Protein AF-0000000079334823 (afdb_homodimer)

Nearest PDB structures (foldseek):
  6pgi-assembly1_A  TM=6.974E-01  e=1.597E-04  Bordetella bronchiseptica
  5tsb-assembly1_A  TM=6.702E-01  e=2.371E-04  Bordetella bronchiseptica RB50
  8ght-assembly1_B  TM=7.382E-01  e=4.116E-03  Bordetella bronchiseptica
  7d5p-assembly2_B  TM=2.203E-01  e=3.716E+00  Staphylococcus aureus subsp. aureus COL
  7d5p-assembly1_A  TM=2.111E-01  e=4.057E+00  Staphylococcus aureus subsp. aureus COL

Sequence (648 aa):
MGDPTGENDTITAKAVAMCVLFVASMTLGTIPIKLSQWFHWKSGAKNNVYVQLLLCLGGGVLLCTTFLHLLPEVAENLENLDSLPTEQIPFAELLMCIGFFVMYLVEECVHRYLHSKENRDLETARSSISVSRSQLDMSKSDEHLVSSVEAPSSEYHHHIDHSHTDHSHMVIQNSTIITLRGLLVVLALSIHELFEGLAVGLESSSRTVWYMFGAVSAHKLVIAFCIGVELVTSGMRTLLVVIYVFTFAVVSPMGIGIGIAVTEQEESSTALVSVILQGLASGTLLYVVFFEILSEDRKSGIKQYFAVLLGFIVMFGITFLESDMGDPTGENDTITAKAVAMCVLFVASMTLGTIPIKLSQWFHWKSGAKNNVYVQLLLCLGGGVLLCTTFLHLLPEVAENLENLDSLPTEQIPFAELLMCIGFFVMYLVEECVHRYLHSKENRDLETARSSISVSRSQLDMSKSDEHLVSSVEAPSSEYHHHIDHSHTDHSHMVIQNSTIITLRGLLVVLALSIHELFEGLAVGLESSSRTVWYMFGAVSAHKLVIAFCIGVELVTSGMRTLLVVIYVFTFAVVSPMGIGIGIAVTEQEESSTALVSVILQGLASGTLLYVVFFEILSEDRKSGIKQYFAVLLGFIVMFGITFLESD

Structure (mmCIF, N/CA/C/O backbone):
data_AF-0000000079334823-model_v1
#
loop_
_entity.id
_entity.type
_entity.pdbx_description
1 polymer 'Uncharacterized protein'
#
loop_
_atom_site.group_PDB
_atom_site.id
_atom_site.type_symbol
_atom_site.label_atom_id
_atom_site.label_alt_id
_atom_site.label_comp_id
_atom_site.label_asym_id
_atom_site.label_entity_id
_atom_site.label_seq_id
_atom_site.pdbx_PDB_ins_code
_atom_site.Cartn_x
_atom_site.Cartn_y
_atom_site.Cartn_z
_atom_site.occupancy
_atom_site.B_iso_or_equiv
_atom_site.auth_seq_id
_atom_site.auth_comp_id
_atom_site.auth_asym_id
_atom_site.auth_atom_id
_atom_site.pdbx_PDB_model_num
ATOM 1 N N . MET A 1 1 ? 23.266 -27.469 -18.312 1 30.53 1 MET A N 1
ATOM 2 C CA . MET A 1 1 ? 24.562 -26.812 -18.469 1 30.53 1 MET A CA 1
ATOM 3 C C . MET A 1 1 ? 24.406 -25.453 -19.125 1 30.53 1 MET A C 1
ATOM 5 O O . MET A 1 1 ? 23.984 -25.359 -20.297 1 30.53 1 MET A O 1
ATOM 9 N N . GLY A 1 2 ? 23.984 -24.391 -18.359 1 42.41 2 GLY A N 1
ATOM 10 C CA . GLY A 1 2 ? 23.656 -23.125 -19.016 1 42.41 2 GLY A CA 1
ATOM 11 C C . GLY A 1 2 ? 24.734 -22.625 -19.953 1 42.41 2 GLY A C 1
ATOM 12 O O . GLY A 1 2 ? 25.891 -23.031 -19.844 1 42.41 2 GLY A O 1
ATOM 13 N N . ASP A 1 3 ? 24.422 -22.484 -21.141 1 51.09 3 ASP A N 1
ATOM 14 C CA . ASP A 1 3 ? 25.328 -21.953 -22.141 1 51.09 3 ASP A CA 1
ATOM 15 C C . ASP A 1 3 ? 26.266 -20.922 -21.531 1 51.09 3 ASP A C 1
ATOM 17 O O . ASP A 1 3 ? 25.828 -19.953 -20.922 1 51.09 3 ASP A O 1
ATOM 21 N N . PRO A 1 4 ? 27.531 -21.359 -21.281 1 54.91 4 PRO A N 1
ATOM 22 C CA . PRO A 1 4 ? 28.562 -20.484 -20.734 1 54.91 4 PRO A CA 1
ATOM 23 C C . PRO A 1 4 ? 28.453 -19.062 -21.25 1 54.91 4 PRO A C 1
ATOM 25 O O . PRO A 1 4 ? 28.734 -18.109 -20.5 1 54.91 4 PRO A O 1
ATOM 28 N N . THR A 1 5 ? 28.047 -18.922 -22.531 1 56.12 5 THR A N 1
ATOM 29 C CA . THR A 1 5 ? 27.938 -17.594 -23.125 1 56.12 5 THR A CA 1
ATOM 30 C C . THR A 1 5 ? 26.812 -16.797 -22.469 1 56.12 5 THR A C 1
ATOM 32 O O . THR A 1 5 ? 26.953 -15.602 -22.234 1 56.12 5 THR A O 1
ATOM 35 N N . GLY A 1 6 ? 25.781 -17.547 -22.094 1 62.56 6 GLY A N 1
ATOM 36 C CA . GLY A 1 6 ? 24.625 -16.922 -21.469 1 62.56 6 GLY A CA 1
ATOM 37 C C . GLY A 1 6 ? 24.891 -16.453 -20.047 1 62.56 6 GLY A C 1
ATOM 38 O O . GLY A 1 6 ? 24.438 -15.375 -19.641 1 62.56 6 GLY A O 1
ATOM 39 N N . GLU A 1 7 ? 25.75 -17.25 -19.469 1 69.88 7 GLU A N 1
ATOM 40 C CA . GLU A 1 7 ? 26.109 -16.922 -18.094 1 69.88 7 GLU A CA 1
ATOM 41 C C . GLU A 1 7 ? 27.016 -15.703 -18.031 1 69.88 7 GLU A C 1
ATOM 43 O O . GLU A 1 7 ? 26.844 -14.836 -17.172 1 69.88 7 GLU A O 1
ATOM 48 N N . ASN A 1 8 ? 27.906 -15.688 -19 1 75.69 8 ASN A N 1
ATOM 49 C CA . ASN A 1 8 ? 28.812 -14.547 -19.062 1 75.69 8 ASN A CA 1
ATOM 50 C C . ASN A 1 8 ? 28.062 -13.258 -19.391 1 75.69 8 ASN A C 1
ATOM 52 O O . ASN A 1 8 ? 28.391 -12.195 -18.844 1 75.69 8 ASN A O 1
ATOM 56 N N . ASP A 1 9 ? 27.125 -13.406 -20.203 1 88 9 ASP A N 1
ATOM 57 C CA . ASP A 1 9 ? 26.328 -12.242 -20.547 1 88 9 ASP A CA 1
ATOM 58 C C . ASP A 1 9 ? 25.531 -11.75 -19.344 1 88 9 ASP A C 1
ATOM 60 O O . ASP A 1 9 ? 25.391 -10.539 -19.141 1 88 9 ASP A O 1
ATOM 64 N N . THR A 1 10 ? 25.188 -12.664 -18.562 1 90.25 10 THR A N 1
ATOM 65 C CA . THR A 1 10 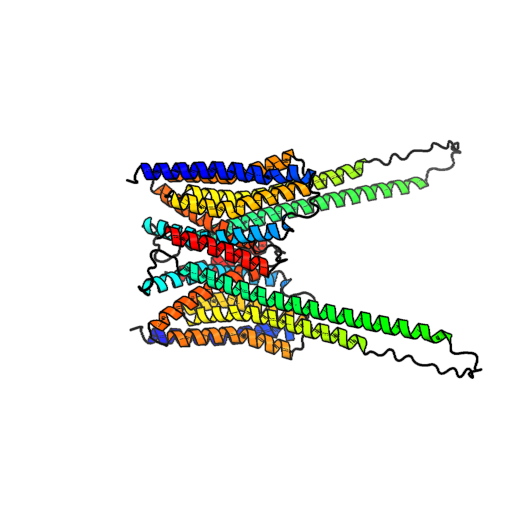? 24.391 -12.305 -17.391 1 90.25 10 THR A CA 1
ATOM 66 C C . THR A 1 10 ? 25.25 -11.594 -16.344 1 90.25 10 THR A C 1
ATOM 68 O O . THR A 1 10 ? 24.859 -10.57 -15.797 1 90.25 10 THR A O 1
ATOM 71 N N . ILE A 1 11 ? 26.453 -12.047 -16.141 1 89.81 11 ILE A N 1
ATOM 72 C CA . ILE A 1 11 ? 27.359 -11.453 -15.164 1 89.81 11 ILE A CA 1
ATOM 73 C C . ILE A 1 11 ? 27.781 -10.07 -15.633 1 89.81 11 ILE A C 1
ATOM 75 O O . ILE A 1 11 ? 27.891 -9.141 -14.836 1 89.81 11 ILE A O 1
ATOM 79 N N . THR A 1 12 ? 27.984 -9.945 -16.875 1 91.25 12 THR A N 1
ATOM 80 C CA . THR A 1 12 ? 28.344 -8.648 -17.453 1 91.25 12 THR A CA 1
ATOM 81 C C . THR A 1 12 ? 27.203 -7.648 -17.281 1 91.25 12 THR A C 1
ATOM 83 O O . THR A 1 12 ? 27.438 -6.488 -16.922 1 91.25 12 THR A O 1
ATOM 86 N N . ALA A 1 13 ? 26.062 -8.109 -17.547 1 92.31 13 ALA A N 1
ATOM 87 C CA . ALA A 1 13 ? 24.891 -7.25 -17.359 1 92.31 13 ALA A CA 1
ATOM 88 C C . ALA A 1 13 ? 24.766 -6.773 -15.922 1 92.31 13 ALA A C 1
ATOM 90 O O . ALA A 1 13 ? 24.5 -5.598 -15.664 1 92.31 13 ALA A O 1
ATOM 91 N N . LYS A 1 14 ? 25.016 -7.676 -15.031 1 93.44 14 LYS A N 1
ATOM 92 C CA . LYS A 1 14 ? 24.938 -7.344 -13.609 1 93.44 14 LYS A CA 1
ATOM 93 C C . LYS A 1 14 ? 26.031 -6.348 -13.219 1 93.44 14 LYS A C 1
ATOM 95 O O . LYS A 1 14 ? 25.781 -5.406 -12.469 1 93.44 14 LYS A O 1
ATOM 100 N N . ALA A 1 15 ? 27.172 -6.539 -13.75 1 92.12 15 ALA A N 1
ATOM 101 C CA . ALA A 1 15 ? 28.297 -5.652 -13.453 1 92.12 15 ALA A CA 1
ATOM 102 C C . ALA A 1 15 ? 28.047 -4.254 -14.016 1 92.12 15 ALA A C 1
ATOM 104 O O . ALA A 1 15 ? 28.328 -3.252 -13.344 1 92.12 15 ALA A O 1
ATOM 105 N N . VAL A 1 16 ? 27.594 -4.227 -15.172 1 92.25 16 VAL A N 1
ATOM 106 C CA . VAL A 1 16 ? 27.281 -2.945 -15.797 1 92.25 16 VAL A CA 1
ATOM 107 C C . VAL A 1 16 ? 26.188 -2.23 -15 1 92.25 16 VAL A C 1
ATOM 109 O O . VAL A 1 16 ? 26.281 -1.029 -14.742 1 92.25 16 VAL A O 1
ATOM 112 N N . ALA A 1 17 ? 25.188 -2.992 -14.672 1 92.31 17 ALA A N 1
ATOM 113 C CA . ALA A 1 17 ? 24.094 -2.422 -13.875 1 92.31 17 ALA A CA 1
ATOM 114 C C . ALA A 1 17 ? 24.625 -1.854 -12.562 1 92.31 17 ALA A C 1
ATOM 116 O O . ALA A 1 17 ? 24.234 -0.764 -12.141 1 92.31 17 ALA A O 1
ATOM 117 N N . MET A 1 18 ? 25.531 -2.57 -11.977 1 92.31 18 MET A N 1
ATOM 118 C CA . MET A 1 18 ? 26.141 -2.154 -10.719 1 92.31 18 MET A CA 1
ATOM 119 C C . MET A 1 18 ? 26.859 -0.821 -10.883 1 92.31 18 MET A C 1
ATOM 121 O O . MET A 1 18 ? 26.625 0.114 -10.109 1 92.31 18 MET A O 1
ATOM 125 N N . CYS A 1 19 ? 27.609 -0.738 -11.844 1 92.56 19 CYS A N 1
ATOM 126 C CA . CYS A 1 19 ? 28.438 0.44 -12.078 1 92.56 19 CYS A CA 1
ATOM 127 C C . CYS A 1 19 ? 27.594 1.636 -12.484 1 92.56 19 CYS A C 1
ATOM 129 O O . CYS A 1 19 ? 27.734 2.727 -11.938 1 92.56 19 CYS A O 1
ATOM 131 N N . VAL A 1 20 ? 26.719 1.418 -13.344 1 92.62 20 VAL A N 1
ATOM 132 C CA . VAL A 1 20 ? 25.891 2.506 -13.859 1 92.62 20 VAL A CA 1
ATOM 133 C C . VAL A 1 20 ? 24.984 3.039 -12.758 1 92.62 20 VAL A C 1
ATOM 135 O O . VAL A 1 20 ? 24.812 4.254 -12.609 1 92.62 20 VAL A O 1
ATOM 138 N N . LEU A 1 21 ? 24.391 2.127 -12.031 1 92.69 21 LEU A N 1
ATOM 139 C CA . LEU A 1 21 ? 23.516 2.568 -10.953 1 92.69 21 LEU A CA 1
ATOM 140 C C . LEU A 1 21 ? 24.281 3.371 -9.914 1 92.69 21 LEU A C 1
ATOM 142 O O . LEU A 1 21 ? 23.781 4.355 -9.375 1 92.69 21 LEU A O 1
ATOM 146 N N . PHE A 1 22 ? 25.484 2.939 -9.656 1 93.5 22 PHE A N 1
ATOM 147 C CA . PHE A 1 22 ? 26.312 3.645 -8.688 1 93.5 22 PHE A CA 1
ATOM 148 C C . PHE A 1 22 ? 26.672 5.039 -9.195 1 93.5 22 PHE A C 1
ATOM 150 O O . PHE A 1 22 ? 26.422 6.035 -8.508 1 93.5 22 PHE A O 1
ATOM 157 N N . VAL A 1 23 ? 27.188 5.148 -10.352 1 94.31 23 VAL A N 1
ATOM 158 C CA . VAL A 1 23 ? 27.672 6.406 -10.914 1 94.31 23 VAL A CA 1
ATOM 159 C C . VAL A 1 23 ? 26.5 7.359 -11.125 1 94.31 23 VAL A C 1
ATOM 161 O O . VAL A 1 23 ? 26.578 8.539 -10.781 1 94.31 23 VAL A O 1
ATOM 164 N N . ALA A 1 24 ? 25.484 6.883 -11.656 1 93.25 24 ALA A N 1
ATOM 165 C CA . ALA A 1 24 ? 24.312 7.719 -11.922 1 93.25 24 ALA A CA 1
ATOM 166 C C . ALA A 1 24 ? 23.703 8.25 -10.617 1 93.25 24 A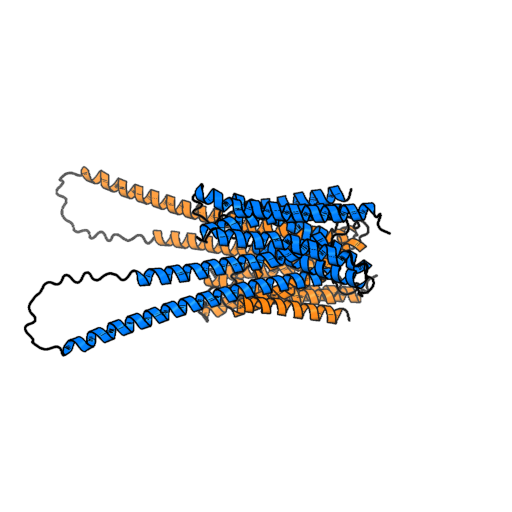LA A C 1
ATOM 168 O O . ALA A 1 24 ? 23.359 9.422 -10.531 1 93.25 24 ALA A O 1
ATOM 169 N N . SER A 1 25 ? 23.562 7.359 -9.633 1 92.94 25 SER A N 1
ATOM 170 C CA . SER A 1 25 ? 23 7.785 -8.352 1 92.94 25 SER A CA 1
ATOM 171 C C . SER A 1 25 ? 23.922 8.797 -7.668 1 92.94 25 SER A C 1
ATOM 173 O O . SER A 1 25 ? 23.438 9.75 -7.051 1 92.94 25 SER A O 1
ATOM 175 N N . MET A 1 26 ? 25.188 8.562 -7.793 1 92.38 26 MET A N 1
ATOM 176 C CA . MET A 1 26 ? 26.141 9.5 -7.203 1 92.38 26 MET A CA 1
ATOM 177 C C . MET A 1 26 ? 26.062 10.859 -7.891 1 92.38 26 MET A C 1
ATOM 179 O O . MET A 1 26 ? 26.062 11.898 -7.227 1 92.38 26 MET A O 1
ATOM 183 N N . THR A 1 27 ? 26 10.859 -9.133 1 92.75 27 THR A N 1
ATOM 184 C CA . THR A 1 27 ? 25.969 12.086 -9.914 1 92.75 27 THR A CA 1
ATOM 185 C C . THR A 1 27 ? 24.688 12.859 -9.648 1 92.75 27 THR A C 1
ATOM 187 O O . THR A 1 27 ? 24.719 14.062 -9.359 1 92.75 27 THR A O 1
ATOM 190 N N . LEU A 1 28 ? 23.609 12.242 -9.664 1 90.25 28 LEU A N 1
ATOM 191 C CA . LEU A 1 28 ? 22.328 12.914 -9.492 1 90.25 28 LEU A CA 1
ATOM 192 C C . LEU A 1 28 ? 22.141 13.367 -8.047 1 90.25 28 LEU A C 1
ATOM 194 O O . LEU A 1 28 ? 21.484 14.367 -7.781 1 90.25 28 LEU A O 1
ATOM 198 N N . GLY A 1 29 ? 22.625 12.625 -7.133 1 89.31 29 GLY A N 1
ATOM 199 C CA . GLY A 1 29 ? 22.547 13 -5.73 1 89.31 29 GLY A CA 1
ATOM 200 C C . GLY A 1 29 ? 23.406 14.188 -5.375 1 89.31 29 GLY A C 1
ATOM 201 O O . GLY A 1 29 ? 23.125 14.922 -4.422 1 89.31 29 GLY A O 1
ATOM 202 N N . THR A 1 30 ? 24.438 14.43 -6.141 1 90.12 30 THR A N 1
ATOM 203 C CA . THR A 1 30 ? 25.359 15.508 -5.832 1 90.12 30 THR A CA 1
ATOM 204 C C . THR A 1 30 ? 25.078 16.734 -6.695 1 90.12 30 THR A C 1
ATOM 206 O O . THR A 1 30 ? 25.594 17.828 -6.43 1 90.12 30 THR A O 1
ATOM 209 N N . ILE A 1 31 ? 24.25 16.578 -7.602 1 87.62 31 ILE A N 1
ATOM 210 C CA . ILE A 1 31 ? 23.906 17.656 -8.516 1 87.62 31 ILE A CA 1
ATOM 211 C C . ILE A 1 31 ? 23.312 18.828 -7.727 1 87.62 31 ILE A C 1
ATOM 213 O O . ILE A 1 31 ? 23.641 19.984 -7.973 1 87.62 31 ILE A O 1
ATOM 217 N N . PRO A 1 32 ? 22.469 18.625 -6.77 1 84.5 32 PRO A N 1
ATOM 218 C CA . PRO A 1 32 ? 21.859 19.719 -6.012 1 84.5 32 PRO A CA 1
ATOM 219 C C . PRO A 1 32 ? 22.891 20.547 -5.254 1 84.5 32 PRO A C 1
ATOM 221 O O . PRO A 1 32 ? 22.641 21.719 -4.922 1 84.5 32 PRO A O 1
ATOM 224 N N . ILE A 1 33 ? 23.969 19.984 -4.891 1 81.12 33 ILE A N 1
ATOM 225 C CA . ILE A 1 33 ? 25.031 20.719 -4.211 1 81.12 33 ILE A CA 1
ATOM 226 C C . ILE A 1 33 ? 25.531 21.844 -5.105 1 81.12 33 ILE A C 1
ATOM 228 O O . ILE A 1 33 ? 25.734 22.969 -4.641 1 81.12 33 ILE A O 1
ATOM 232 N N . LYS A 1 34 ? 25.625 21.516 -6.312 1 78.44 34 LYS A N 1
ATOM 233 C CA . LYS A 1 34 ? 26.109 22.516 -7.266 1 78.44 34 LYS A CA 1
ATOM 234 C C . LYS A 1 34 ? 25 23.5 -7.648 1 78.44 34 LYS A C 1
ATOM 236 O O . LYS A 1 34 ? 25.25 24.672 -7.883 1 78.44 34 LYS A O 1
ATOM 241 N N . LEU A 1 35 ? 23.812 22.906 -7.727 1 70.12 35 LEU A N 1
ATOM 242 C CA . LEU A 1 35 ? 22.672 23.719 -8.148 1 70.12 35 LEU A CA 1
ATOM 243 C C . LEU A 1 35 ? 22.25 24.672 -7.035 1 70.12 35 LEU A C 1
ATOM 245 O O . LEU A 1 35 ? 21.703 25.734 -7.301 1 70.12 35 LEU A O 1
ATOM 249 N N . SER A 1 36 ? 22.203 24.188 -5.785 1 61.88 36 SER A N 1
ATOM 250 C CA . SER A 1 36 ? 21.875 25.031 -4.652 1 61.88 36 SER A CA 1
ATOM 251 C C . SER A 1 36 ? 22.625 26.359 -4.719 1 61.88 36 SER A C 1
ATOM 253 O O . SER A 1 36 ? 22.094 27.391 -4.293 1 61.88 36 SER A O 1
ATOM 255 N N . GLN A 1 37 ? 23.781 26.266 -5.199 1 56.41 37 GLN A N 1
ATOM 256 C CA . GLN A 1 37 ? 24.516 27.516 -5.398 1 56.41 37 GLN A CA 1
ATOM 257 C C . GLN A 1 37 ? 23.844 28.391 -6.441 1 56.41 37 GLN A C 1
ATOM 259 O O . GLN A 1 37 ? 23.969 29.625 -6.398 1 56.41 37 GLN A O 1
ATOM 264 N N . TRP A 1 38 ? 23.188 27.688 -7.262 1 52.78 38 TRP A N 1
ATOM 265 C CA . TRP A 1 38 ? 22.609 28.422 -8.367 1 52.78 38 TRP A CA 1
ATOM 266 C C . TRP A 1 38 ? 21.125 28.719 -8.102 1 52.78 38 TRP A C 1
ATOM 268 O O . TRP A 1 38 ? 20.641 29.797 -8.438 1 52.78 38 TRP A O 1
ATOM 278 N N . PHE A 1 39 ? 20.328 27.656 -7.699 1 54.53 39 PHE A N 1
ATOM 279 C CA . PHE A 1 39 ? 18.875 27.812 -7.625 1 54.53 39 PHE A CA 1
ATOM 280 C C . PHE A 1 39 ? 18.406 27.828 -6.172 1 54.53 39 PHE A C 1
ATOM 282 O O . PHE A 1 39 ? 18.859 27.016 -5.367 1 54.53 39 PHE A O 1
ATOM 289 N N . HIS A 1 40 ? 18.312 28.891 -5.441 1 50.53 40 HIS A N 1
ATOM 290 C CA . HIS A 1 40 ? 17.672 29.047 -4.141 1 50.53 40 HIS A CA 1
ATOM 291 C C . HIS A 1 40 ? 16.531 28.047 -3.973 1 50.53 40 HIS A C 1
ATOM 293 O O . HIS A 1 40 ? 15.359 28.422 -4.117 1 50.53 40 HIS A O 1
ATOM 299 N N . TRP A 1 41 ? 16.859 26.859 -3.967 1 53.03 41 TRP A N 1
ATOM 300 C CA . TRP A 1 41 ? 15.797 25.875 -3.771 1 53.03 41 TRP A CA 1
ATOM 301 C C . TRP A 1 41 ? 15.117 26.062 -2.42 1 53.03 41 TRP A C 1
ATOM 303 O O . TRP A 1 41 ? 15.758 25.922 -1.373 1 53.03 41 TRP A O 1
ATOM 313 N N . LYS A 1 42 ? 14.281 27.047 -2.242 1 50.78 42 LYS A N 1
ATOM 314 C CA . LYS A 1 42 ? 13.602 27.375 -0.995 1 50.78 42 LYS A CA 1
ATOM 315 C C . LYS A 1 42 ? 12.75 26.203 -0.498 1 50.78 42 LYS A C 1
ATOM 317 O O . LYS A 1 42 ? 12.445 26.125 0.692 1 50.78 42 LYS A O 1
ATOM 322 N N . SER A 1 43 ? 12.18 25.438 -1.469 1 54.16 43 SER A N 1
ATOM 323 C CA . SER A 1 43 ? 11.211 24.484 -0.94 1 54.16 43 SER A CA 1
ATOM 324 C C . SER A 1 43 ? 11.625 23.047 -1.234 1 54.16 43 SER A C 1
ATOM 326 O O . SER A 1 43 ? 12.414 22.797 -2.152 1 54.16 43 SER A O 1
ATOM 328 N N . GLY A 1 44 ? 11.383 22.094 -0.351 1 57.94 44 GLY A N 1
ATOM 329 C CA . GLY A 1 44 ? 11.672 20.672 -0.444 1 57.94 44 GLY A CA 1
ATOM 330 C C . GLY A 1 44 ? 11.344 20.078 -1.803 1 57.94 44 GLY A C 1
ATOM 331 O O . GLY A 1 44 ? 10.312 20.406 -2.389 1 57.94 44 GLY A O 1
ATOM 332 N N . ALA A 1 45 ? 12.445 19.547 -2.592 1 57.38 45 ALA A N 1
ATOM 333 C CA . ALA A 1 45 ? 12.344 18.969 -3.932 1 57.38 45 ALA A CA 1
ATOM 334 C C . ALA A 1 45 ? 11.062 18.156 -4.082 1 57.38 45 ALA A C 1
ATOM 336 O O . ALA A 1 45 ? 10.398 18.203 -5.121 1 57.38 45 ALA A O 1
ATOM 337 N N . LYS A 1 46 ? 10.641 17.625 -2.998 1 59.59 46 LYS A N 1
ATOM 338 C CA . LYS A 1 46 ? 9.453 16.766 -3.055 1 59.59 46 LYS A CA 1
ATOM 339 C C . LYS A 1 46 ? 8.18 17.609 -3.184 1 59.59 46 LYS A C 1
ATOM 341 O O . LYS A 1 46 ? 7.125 17.094 -3.559 1 59.59 46 LYS A O 1
ATOM 346 N N . ASN A 1 47 ? 8.398 18.781 -3.049 1 66.25 47 ASN A N 1
ATOM 347 C CA . ASN A 1 47 ? 7.23 19.656 -3.16 1 66.25 47 ASN A CA 1
ATOM 348 C C . ASN A 1 47 ? 7 20.094 -4.602 1 66.25 47 ASN A C 1
ATOM 350 O O . ASN A 1 47 ? 5.926 20.609 -4.934 1 66.25 47 ASN A O 1
ATOM 354 N N . ASN A 1 48 ? 7.988 19.797 -5.32 1 78.12 48 ASN A N 1
ATOM 355 C CA . ASN A 1 48 ? 7.855 20.125 -6.738 1 78.12 48 ASN A CA 1
ATOM 356 C C . ASN A 1 48 ? 7 19.094 -7.469 1 78.12 48 ASN A C 1
ATOM 358 O O . ASN A 1 48 ? 7.23 17.891 -7.34 1 78.12 48 ASN A O 1
ATOM 362 N N . VAL A 1 49 ? 6.086 19.562 -8.25 1 81.81 49 VAL A N 1
ATOM 363 C CA . VAL A 1 49 ? 5.098 18.719 -8.922 1 81.81 49 VAL A CA 1
ATOM 364 C C . VAL A 1 49 ? 5.801 17.781 -9.898 1 81.81 49 VAL A C 1
ATOM 366 O O . VAL A 1 49 ? 5.414 16.625 -10.039 1 81.81 49 VAL A O 1
ATOM 369 N N . TYR A 1 50 ? 6.852 18.25 -10.594 1 83.06 50 TYR A N 1
ATOM 370 C CA . TYR A 1 50 ? 7.539 17.438 -11.586 1 83.06 50 TYR A CA 1
ATOM 371 C C . TYR A 1 50 ? 8.281 16.281 -10.922 1 83.06 50 TYR A C 1
ATOM 373 O O . TYR A 1 50 ? 8.281 15.164 -11.445 1 83.06 50 TYR A O 1
ATOM 381 N N . VAL A 1 51 ? 8.852 16.609 -9.836 1 82.5 51 VAL A N 1
ATOM 382 C CA . VAL A 1 51 ? 9.57 15.578 -9.086 1 82.5 51 VAL A CA 1
ATOM 383 C C . VAL A 1 51 ? 8.578 14.547 -8.562 1 82.5 51 VAL A C 1
ATOM 385 O O . VAL A 1 51 ? 8.828 13.336 -8.648 1 82.5 51 VAL A O 1
ATOM 388 N N . GLN A 1 52 ? 7.477 15 -8.18 1 83.94 52 GLN A N 1
ATOM 389 C CA . GLN A 1 52 ? 6.449 14.109 -7.668 1 83.94 52 GLN A CA 1
ATOM 390 C C . GLN A 1 52 ? 5.902 13.203 -8.773 1 83.94 52 GLN A C 1
ATOM 392 O O . GLN A 1 52 ? 5.66 12.016 -8.547 1 83.94 52 GLN A O 1
ATOM 397 N N . LEU A 1 53 ? 5.77 13.773 -9.875 1 87.81 53 LEU A N 1
ATOM 398 C CA . LEU A 1 53 ? 5.254 13 -11.008 1 87.81 53 LEU A CA 1
ATOM 399 C C . LEU A 1 53 ? 6.25 11.93 -11.43 1 87.81 53 LEU A C 1
ATOM 401 O O . LEU A 1 53 ? 5.855 10.805 -11.75 1 87.81 53 LEU A O 1
ATOM 405 N N . LEU A 1 54 ? 7.496 12.32 -11.398 1 86.19 54 LEU A N 1
ATOM 406 C CA . LEU A 1 54 ? 8.531 11.352 -11.766 1 86.19 54 LEU A CA 1
ATOM 407 C C . LEU A 1 54 ? 8.594 10.227 -10.742 1 86.19 54 LEU A C 1
ATOM 409 O O . LEU A 1 54 ? 8.766 9.055 -11.102 1 86.19 54 LEU A O 1
ATOM 413 N N . LEU A 1 55 ? 8.445 10.578 -9.555 1 86.06 55 LEU A N 1
ATOM 414 C CA . LEU A 1 55 ? 8.445 9.578 -8.492 1 86.06 55 LEU A CA 1
ATOM 415 C C . LEU A 1 55 ? 7.25 8.633 -8.641 1 86.06 55 LEU A C 1
ATOM 417 O O . LEU A 1 55 ? 7.387 7.422 -8.469 1 86.06 55 LEU A O 1
ATOM 421 N N . CYS A 1 56 ? 6.16 9.211 -8.984 1 89.62 56 CYS A N 1
ATOM 422 C CA . CYS A 1 56 ? 4.949 8.414 -9.164 1 89.62 56 CYS A CA 1
ATOM 423 C C . CYS A 1 56 ? 5.078 7.504 -10.383 1 89.62 56 CYS A C 1
ATOM 425 O O . CYS A 1 56 ? 4.613 6.363 -10.359 1 89.62 56 CYS A O 1
ATOM 427 N N . LEU A 1 57 ? 5.73 8.016 -11.398 1 91 57 LEU A N 1
ATOM 428 C CA . LEU A 1 57 ? 6.02 7.184 -12.555 1 91 57 LEU A CA 1
ATOM 429 C C . LEU A 1 57 ? 6.871 5.98 -12.164 1 91 57 LEU A C 1
ATOM 431 O O . LEU A 1 57 ? 6.562 4.848 -12.547 1 91 57 LEU A O 1
ATOM 435 N N . GLY A 1 58 ? 7.887 6.262 -11.461 1 89.19 58 GLY A N 1
ATOM 436 C CA . GLY A 1 58 ? 8.719 5.188 -10.945 1 89.19 58 GLY A CA 1
ATOM 437 C C . GLY A 1 58 ? 7.965 4.215 -10.062 1 89.19 58 GLY A C 1
ATOM 438 O O . GLY A 1 58 ? 8.219 3.008 -10.102 1 89.19 58 GLY A O 1
ATOM 439 N N . GLY A 1 59 ? 7.047 4.762 -9.258 1 89.75 59 GLY A N 1
ATOM 440 C CA . GLY A 1 59 ? 6.199 3.91 -8.438 1 89.75 59 GLY A CA 1
ATOM 441 C C . GLY A 1 59 ? 5.352 2.947 -9.25 1 89.75 59 GLY A C 1
ATOM 442 O O . GLY A 1 59 ? 5.18 1.789 -8.859 1 89.75 59 GLY A O 1
ATOM 443 N N . GLY A 1 60 ? 4.805 3.412 -10.359 1 92.62 60 GLY A N 1
ATOM 444 C CA . GLY A 1 60 ? 4.051 2.557 -11.266 1 92.62 60 GLY A CA 1
ATOM 445 C C . GLY A 1 60 ? 4.887 1.449 -11.875 1 92.62 60 GLY A C 1
ATOM 446 O O . GLY A 1 60 ? 4.438 0.305 -11.969 1 92.62 60 GLY A O 1
ATOM 447 N N . VAL A 1 61 ? 6.059 1.817 -12.258 1 91.31 61 VAL A N 1
ATOM 448 C CA . VAL A 1 61 ? 6.992 0.853 -12.836 1 91.31 61 VAL A CA 1
ATOM 449 C C . VAL A 1 61 ? 7.305 -0.236 -11.812 1 91.31 61 VAL A C 1
ATOM 451 O O . VAL A 1 61 ? 7.281 -1.426 -12.133 1 91.31 61 VAL A O 1
ATOM 454 N N . LEU A 1 62 ? 7.523 0.114 -10.625 1 90.12 62 LEU A N 1
ATOM 455 C CA . LEU A 1 62 ? 7.875 -0.82 -9.562 1 90.12 62 LEU A CA 1
ATOM 456 C C . LEU A 1 62 ? 6.684 -1.705 -9.203 1 90.12 62 LEU A C 1
ATOM 458 O O . LEU A 1 62 ? 6.859 -2.881 -8.875 1 90.12 62 LEU A O 1
ATOM 462 N N . LEU A 1 63 ? 5.551 -1.047 -9.203 1 93.5 63 LEU A N 1
ATOM 463 C CA . LEU A 1 63 ? 4.336 -1.807 -8.93 1 93.5 63 LEU A CA 1
ATOM 464 C C . LEU A 1 63 ? 4.172 -2.945 -9.93 1 93.5 63 LEU A C 1
ATOM 466 O O . LEU A 1 63 ? 3.895 -4.082 -9.539 1 93.5 63 LEU A O 1
ATOM 470 N N . CYS A 1 64 ? 4.395 -2.648 -11.156 1 92.81 64 CYS A N 1
ATOM 471 C CA . CYS A 1 64 ? 4.305 -3.648 -12.219 1 92.81 64 CYS A CA 1
ATOM 472 C C . CYS A 1 64 ? 5.371 -4.723 -12.047 1 92.81 64 CYS A C 1
ATOM 474 O O . CYS A 1 64 ? 5.074 -5.918 -12.125 1 92.81 64 CYS A O 1
ATOM 476 N N . THR A 1 65 ? 6.562 -4.332 -11.82 1 88.62 65 THR A N 1
ATOM 477 C CA . THR A 1 65 ? 7.684 -5.254 -11.672 1 88.62 65 THR A CA 1
ATOM 478 C C . THR A 1 65 ? 7.469 -6.184 -10.484 1 88.62 65 THR A C 1
ATOM 480 O O . THR A 1 65 ? 7.742 -7.383 -10.57 1 88.62 65 THR A O 1
ATOM 483 N N . THR A 1 66 ? 6.984 -5.664 -9.398 1 91.06 66 THR A N 1
ATOM 484 C CA . THR A 1 66 ? 6.793 -6.449 -8.188 1 91.06 66 THR A CA 1
ATOM 485 C C . THR A 1 66 ? 5.738 -7.531 -8.398 1 91.06 66 THR A C 1
ATOM 487 O O . THR A 1 66 ? 5.969 -8.703 -8.102 1 91.06 66 THR A O 1
ATOM 490 N N . PHE A 1 67 ? 4.645 -7.207 -9.008 1 92.94 67 PHE A N 1
ATOM 491 C CA . PHE A 1 67 ? 3.518 -8.133 -9.078 1 92.94 67 PHE A CA 1
ATOM 492 C C . PHE A 1 67 ? 3.584 -8.969 -10.352 1 92.94 67 PHE A C 1
ATOM 494 O O . PHE A 1 67 ? 3.18 -10.133 -10.359 1 92.94 67 PHE A O 1
ATOM 501 N N . LEU A 1 68 ? 4.082 -8.398 -11.422 1 90.62 68 LEU A N 1
ATOM 502 C CA . LEU A 1 68 ? 3.98 -9.117 -12.688 1 90.62 68 LEU A CA 1
ATOM 503 C C . LEU A 1 68 ? 5.293 -9.812 -13.031 1 90.62 68 LEU A C 1
ATOM 505 O O . LEU A 1 68 ? 5.34 -10.656 -13.93 1 90.62 68 LEU A O 1
ATOM 509 N N . HIS A 1 69 ? 6.281 -9.492 -12.344 1 87.5 69 HIS A N 1
ATOM 510 C CA . HIS A 1 69 ? 7.559 -10.125 -12.664 1 87.5 69 HIS A CA 1
ATOM 511 C C . HIS A 1 69 ? 8.148 -10.828 -11.445 1 87.5 69 HIS A C 1
ATOM 513 O O . HIS A 1 69 ? 8.273 -12.055 -11.438 1 87.5 69 HIS A O 1
ATOM 519 N N . LEU A 1 70 ? 8.414 -10.102 -10.398 1 87.88 70 LEU A N 1
ATOM 520 C CA . LEU A 1 70 ? 9.148 -10.641 -9.266 1 87.88 70 LEU A CA 1
ATOM 521 C C . LEU A 1 70 ? 8.344 -11.727 -8.555 1 87.88 70 LEU A C 1
ATOM 523 O O . LEU A 1 70 ? 8.844 -12.828 -8.328 1 87.88 70 LEU A O 1
ATOM 527 N N . LEU A 1 71 ? 7.09 -11.406 -8.242 1 91.31 71 LEU A N 1
ATOM 528 C CA . LEU A 1 71 ? 6.277 -12.344 -7.48 1 91.31 71 LEU A CA 1
ATOM 529 C C . LEU A 1 71 ? 6.082 -13.641 -8.25 1 91.31 71 LEU A C 1
ATOM 531 O O . LEU A 1 71 ? 6.332 -14.727 -7.719 1 91.31 71 LEU A O 1
ATOM 535 N N . PRO A 1 72 ? 5.652 -13.617 -9.5 1 88.19 72 PRO A N 1
ATOM 536 C CA . PRO A 1 72 ? 5.52 -14.859 -10.266 1 88.19 72 PRO A CA 1
ATOM 537 C C . PRO A 1 72 ? 6.844 -15.602 -10.406 1 88.19 72 PRO A C 1
ATOM 539 O O . PRO A 1 72 ? 6.863 -16.844 -10.43 1 88.19 72 PRO A O 1
ATOM 542 N N . GLU A 1 73 ? 7.953 -14.883 -10.539 1 86.62 73 GLU A N 1
ATOM 543 C CA . GLU A 1 73 ? 9.266 -15.516 -10.633 1 86.62 73 GLU A CA 1
ATOM 544 C C . GLU A 1 73 ? 9.602 -16.281 -9.352 1 86.62 73 GLU A C 1
ATOM 546 O O . GLU A 1 73 ? 10.117 -17.391 -9.406 1 86.62 73 GLU A O 1
ATOM 551 N N . VAL A 1 74 ? 9.344 -15.664 -8.234 1 89.25 74 VAL A N 1
ATOM 552 C CA . VAL A 1 74 ? 9.578 -16.328 -6.957 1 89.25 74 VAL A CA 1
ATOM 553 C C . VAL A 1 74 ? 8.719 -17.578 -6.852 1 89.25 74 VAL A C 1
ATOM 555 O O . VAL A 1 74 ? 9.195 -18.625 -6.414 1 89.25 74 VAL A O 1
ATOM 558 N N . ALA A 1 75 ? 7.465 -17.5 -7.246 1 88.12 75 ALA A N 1
ATOM 559 C CA . ALA A 1 75 ? 6.562 -18.656 -7.207 1 88.12 75 ALA A CA 1
ATOM 560 C C . ALA A 1 75 ? 7.074 -19.781 -8.094 1 88.12 75 ALA A C 1
ATOM 562 O O . ALA A 1 75 ? 7.059 -20.953 -7.688 1 88.12 75 ALA A O 1
ATOM 563 N N . GLU A 1 76 ? 7.516 -19.406 -9.227 1 85.81 76 GLU A N 1
ATOM 564 C CA . GLU A 1 76 ? 8.031 -20.406 -10.164 1 85.81 76 GLU A CA 1
ATOM 565 C C . GLU A 1 76 ? 9.297 -21.062 -9.625 1 85.81 76 GLU A C 1
ATOM 567 O O . GLU A 1 76 ? 9.461 -22.281 -9.742 1 85.81 76 GLU A O 1
ATOM 572 N N . ASN A 1 77 ? 10.219 -20.266 -9.062 1 85.19 77 ASN A N 1
ATOM 573 C CA . ASN A 1 77 ? 11.461 -20.797 -8.516 1 85.19 77 ASN A CA 1
ATOM 574 C C . ASN A 1 77 ? 11.203 -21.719 -7.328 1 85.19 77 ASN A C 1
ATOM 576 O O . ASN A 1 77 ? 11.906 -22.719 -7.145 1 85.19 77 ASN A O 1
ATOM 580 N N . LEU A 1 78 ? 10.203 -21.391 -6.566 1 86.38 78 LEU A N 1
ATOM 581 C CA . LEU A 1 78 ? 9.836 -22.234 -5.434 1 86.38 78 LEU A CA 1
ATOM 582 C C . LEU A 1 78 ? 9.258 -23.562 -5.91 1 86.38 78 LEU A C 1
ATOM 584 O O . LEU A 1 78 ? 9.516 -24.609 -5.305 1 86.38 78 LEU A O 1
ATOM 588 N N . GLU A 1 79 ? 8.453 -23.516 -6.93 1 83.5 79 GLU A N 1
ATOM 589 C CA . GLU A 1 79 ? 7.871 -24.734 -7.5 1 83.5 79 GLU A CA 1
ATOM 590 C C . GLU A 1 79 ? 8.953 -25.656 -8.047 1 83.5 79 GLU A C 1
ATOM 592 O O . GLU A 1 79 ? 8.836 -26.875 -7.965 1 83.5 79 GLU A O 1
ATOM 597 N N . ASN A 1 80 ? 9.938 -25.062 -8.578 1 82.5 80 ASN A N 1
ATOM 598 C CA . ASN A 1 80 ? 11.023 -25.828 -9.156 1 82.5 80 ASN A CA 1
ATOM 599 C C . ASN A 1 80 ? 11.883 -26.484 -8.078 1 82.5 80 ASN A C 1
ATOM 601 O O . ASN A 1 80 ? 12.562 -27.484 -8.336 1 82.5 80 ASN A O 1
ATOM 605 N N . LEU A 1 81 ? 11.93 -25.812 -6.875 1 78.69 81 LEU A N 1
ATOM 606 C CA . LEU A 1 81 ? 12.711 -26.375 -5.785 1 78.69 81 LEU A CA 1
ATOM 607 C C . LEU A 1 81 ? 11.984 -27.547 -5.133 1 78.69 81 LEU A C 1
ATOM 609 O O . LEU A 1 81 ? 12.578 -28.297 -4.371 1 78.69 81 LEU A O 1
ATOM 613 N N . ASP A 1 82 ? 11.086 -28.328 -5.664 1 64.69 82 ASP A N 1
ATOM 614 C CA . ASP A 1 82 ? 10.32 -29.516 -5.309 1 64.69 82 ASP A CA 1
ATOM 615 C C . ASP A 1 82 ? 10.227 -29.672 -3.793 1 64.69 82 ASP A C 1
ATOM 617 O O . ASP A 1 82 ? 9.57 -30.594 -3.299 1 64.69 82 ASP A O 1
ATOM 621 N N . SER A 1 83 ? 10.969 -29.047 -2.977 1 57.44 83 SER A N 1
ATOM 622 C CA . SER A 1 83 ? 11.141 -29.422 -1.579 1 57.44 83 SER A CA 1
ATOM 623 C C . SER A 1 83 ? 10.016 -28.859 -0.711 1 57.44 83 SER A C 1
ATOM 625 O O . SER A 1 83 ? 9.844 -29.281 0.436 1 57.44 83 SER A O 1
ATOM 627 N N . LEU A 1 84 ? 9.328 -27.922 -1.171 1 58.06 84 LEU A N 1
ATOM 628 C CA . LEU A 1 84 ? 8.359 -27.328 -0.251 1 58.06 84 LEU A CA 1
ATOM 629 C C . LEU A 1 84 ? 6.93 -27.672 -0.677 1 58.06 84 LEU A C 1
ATOM 631 O O . LEU A 1 84 ? 6.625 -27.688 -1.872 1 58.06 84 LEU A O 1
ATOM 635 N N . PRO A 1 85 ? 6.219 -28.562 0.189 1 53.38 85 PRO A N 1
ATOM 636 C CA . PRO A 1 85 ? 4.824 -28.859 -0.153 1 53.38 85 PRO A CA 1
ATOM 637 C C . PRO A 1 85 ? 4.031 -27.609 -0.538 1 53.38 85 PRO A C 1
ATOM 639 O O . PRO A 1 85 ? 3.488 -26.922 0.333 1 53.38 85 PRO A O 1
ATOM 642 N N . THR A 1 86 ? 4.387 -27.016 -1.729 1 53.25 86 THR A N 1
ATOM 643 C CA . THR A 1 86 ? 3.846 -25.766 -2.264 1 53.25 86 THR A CA 1
ATOM 644 C C . THR A 1 86 ? 2.336 -25.875 -2.459 1 53.25 86 THR A C 1
ATOM 646 O O . THR A 1 86 ? 1.671 -24.875 -2.746 1 53.25 86 THR A O 1
ATOM 649 N N . GLU A 1 87 ? 1.766 -27.062 -2.305 1 56.25 87 GLU A N 1
ATOM 650 C CA . GLU A 1 87 ? 0.364 -27.266 -2.664 1 56.25 87 GLU A CA 1
ATOM 651 C C . GLU A 1 87 ? -0.562 -26.562 -1.669 1 56.25 87 GLU A C 1
ATOM 653 O O . GLU A 1 87 ? -1.672 -26.156 -2.021 1 56.25 87 GLU A O 1
ATOM 658 N N . GLN A 1 88 ? 0.025 -26.328 -0.487 1 61.5 88 GLN A N 1
ATOM 659 C CA . GLN A 1 88 ? -0.984 -25.906 0.477 1 61.5 88 GLN A CA 1
ATOM 660 C C . GLN A 1 88 ? -0.778 -24.453 0.883 1 61.5 88 GLN A C 1
ATOM 662 O O . GLN A 1 88 ? -1.744 -23.719 1.139 1 61.5 88 GLN A O 1
ATOM 667 N N . ILE A 1 89 ? 0.449 -24 0.735 1 75.69 89 ILE A N 1
ATOM 668 C CA . ILE A 1 89 ? 0.704 -22.656 1.221 1 75.69 89 ILE A CA 1
ATOM 669 C C . ILE A 1 89 ? 1.411 -21.844 0.138 1 75.69 89 ILE A C 1
ATOM 671 O O . ILE A 1 89 ? 2.426 -22.281 -0.412 1 75.69 89 ILE A O 1
ATOM 675 N N . PRO A 1 90 ? 0.733 -20.734 -0.2 1 86.31 90 PRO A N 1
ATOM 676 C CA . PRO A 1 90 ? 1.414 -19.844 -1.15 1 86.31 90 PRO A CA 1
ATOM 677 C C . PRO A 1 90 ? 2.648 -19.172 -0.552 1 86.31 90 PRO A C 1
ATOM 679 O O . PRO A 1 90 ? 2.574 -18.031 -0.094 1 86.31 90 PRO A O 1
ATOM 682 N N . PHE A 1 91 ? 3.791 -19.781 -0.72 1 88.5 91 PHE A N 1
ATOM 683 C CA . PHE A 1 91 ? 5.023 -19.359 -0.062 1 88.5 91 PHE A CA 1
ATOM 684 C C . PHE A 1 91 ? 5.547 -18.062 -0.663 1 88.5 91 PHE A C 1
ATOM 686 O O . PHE A 1 91 ? 6.141 -17.25 0.04 1 88.5 91 PHE A O 1
ATOM 693 N N . ALA A 1 92 ? 5.332 -17.984 -1.971 1 91.75 92 ALA A N 1
ATOM 694 C CA . ALA A 1 92 ? 5.812 -16.766 -2.621 1 91.75 92 ALA A CA 1
ATOM 695 C C . ALA A 1 92 ? 5.164 -15.523 -2.018 1 91.75 92 ALA A C 1
ATOM 697 O O . ALA A 1 92 ? 5.852 -14.555 -1.673 1 91.75 92 ALA A O 1
ATOM 698 N N . GLU A 1 93 ? 3.883 -15.57 -1.836 1 93.19 93 GLU A N 1
ATOM 699 C CA . GLU A 1 93 ? 3.137 -14.461 -1.255 1 93.19 93 GLU A CA 1
ATOM 700 C C . GLU A 1 93 ? 3.479 -14.281 0.221 1 93.19 93 GLU A C 1
ATOM 702 O O . GLU A 1 93 ? 3.535 -13.148 0.716 1 93.19 93 GLU A O 1
ATOM 707 N N . LEU A 1 94 ? 3.676 -15.391 0.886 1 92.06 94 LEU A N 1
ATOM 708 C CA . LEU A 1 94 ? 4.051 -15.32 2.295 1 92.06 94 LEU A CA 1
ATOM 709 C C . LEU A 1 94 ? 5.391 -14.609 2.465 1 92.06 94 LEU A C 1
ATOM 711 O O . LEU A 1 94 ? 5.531 -13.742 3.328 1 92.06 94 LEU A O 1
ATOM 715 N N . LEU A 1 95 ? 6.332 -15 1.671 1 92.94 95 LEU A N 1
ATOM 716 C CA . LEU A 1 95 ? 7.648 -14.367 1.723 1 92.94 95 LEU A CA 1
ATOM 717 C C . LEU A 1 95 ? 7.551 -12.875 1.425 1 92.94 95 LEU A C 1
ATOM 719 O O . LEU A 1 95 ? 8.234 -12.07 2.053 1 92.94 95 LEU A O 1
ATOM 723 N N . MET A 1 96 ? 6.762 -12.547 0.446 1 94.75 96 MET A N 1
ATOM 724 C CA . MET A 1 96 ? 6.547 -11.141 0.126 1 94.75 96 MET A CA 1
ATOM 725 C C . MET A 1 96 ? 5.988 -10.383 1.33 1 94.75 96 MET A C 1
ATOM 727 O O . MET A 1 96 ? 6.438 -9.281 1.641 1 94.75 96 MET A O 1
ATOM 731 N N . CYS A 1 97 ? 5.02 -10.992 2.051 1 94.62 97 CYS A N 1
ATOM 732 C CA . CYS A 1 97 ? 4.434 -10.344 3.223 1 94.62 97 CYS A CA 1
ATOM 733 C C . CYS A 1 97 ? 5.465 -10.203 4.336 1 94.62 97 CYS A C 1
ATOM 735 O O . CYS A 1 97 ? 5.508 -9.18 5.02 1 94.62 97 CYS A O 1
ATOM 737 N N . ILE A 1 98 ? 6.27 -11.18 4.516 1 94.38 98 ILE A N 1
ATOM 738 C CA . ILE A 1 98 ? 7.324 -11.109 5.523 1 94.38 98 ILE A CA 1
ATOM 739 C C . ILE A 1 98 ? 8.266 -9.953 5.199 1 94.38 98 ILE A C 1
ATOM 741 O O . ILE A 1 98 ? 8.633 -9.172 6.082 1 94.38 98 ILE A O 1
ATOM 745 N N . GLY A 1 99 ? 8.727 -9.914 3.961 1 93.56 99 GLY A N 1
ATOM 746 C CA . GLY A 1 99 ? 9.555 -8.789 3.549 1 93.56 99 GLY A CA 1
ATOM 747 C C . GLY A 1 99 ? 8.898 -7.441 3.807 1 93.56 99 GLY A C 1
ATOM 748 O O . GLY A 1 99 ? 9.562 -6.496 4.234 1 93.56 99 GLY A O 1
ATOM 749 N N . PHE A 1 100 ? 7.613 -7.367 3.551 1 94.12 100 PHE A N 1
ATOM 750 C CA . PHE A 1 100 ? 6.848 -6.156 3.816 1 94.12 100 PHE A CA 1
ATOM 751 C C . PHE A 1 100 ? 6.914 -5.785 5.293 1 94.12 100 PHE A C 1
ATOM 753 O O . PHE A 1 100 ? 7.172 -4.633 5.641 1 94.12 100 PHE A O 1
ATOM 760 N N . PHE A 1 101 ? 6.668 -6.719 6.121 1 94.31 101 PHE A N 1
ATOM 761 C CA . PHE A 1 101 ? 6.645 -6.469 7.559 1 94.31 101 PHE A CA 1
ATOM 762 C C . PHE A 1 101 ? 8.039 -6.117 8.07 1 94.31 101 PHE A C 1
ATOM 764 O O . PHE A 1 101 ? 8.18 -5.32 9 1 94.31 101 PHE A O 1
ATOM 771 N N . VAL A 1 102 ? 9.047 -6.695 7.516 1 91.75 102 VAL A N 1
ATOM 772 C CA . VAL A 1 102 ? 10.414 -6.363 7.902 1 91.75 102 VAL A CA 1
ATOM 773 C C . VAL A 1 102 ? 10.695 -4.895 7.598 1 91.75 102 VAL A C 1
ATOM 775 O O . VAL A 1 102 ? 11.195 -4.164 8.453 1 91.75 102 VAL A O 1
ATOM 778 N N . MET A 1 103 ? 10.367 -4.473 6.418 1 89.56 103 MET A N 1
ATOM 779 C CA . MET A 1 103 ? 10.594 -3.08 6.043 1 89.56 103 MET A CA 1
ATOM 780 C C . MET A 1 103 ? 9.742 -2.143 6.891 1 89.56 103 MET A C 1
ATOM 782 O O . MET A 1 103 ? 10.195 -1.065 7.281 1 89.56 103 MET A O 1
ATOM 786 N N . TYR A 1 104 ? 8.508 -2.623 7.098 1 89.62 104 TYR A N 1
ATOM 787 C CA . TYR A 1 104 ? 7.617 -1.852 7.953 1 89.62 104 TYR A CA 1
ATOM 788 C C . TYR A 1 104 ? 8.219 -1.672 9.344 1 89.62 104 TYR A C 1
ATOM 790 O O . TYR A 1 104 ? 8.195 -0.57 9.898 1 89.62 104 TYR A O 1
ATOM 798 N N . LEU A 1 105 ? 8.781 -2.645 9.883 1 89.81 105 LEU A N 1
ATOM 799 C CA . LEU A 1 105 ? 9.406 -2.605 11.203 1 89.81 105 LEU A CA 1
ATOM 800 C C . LEU A 1 105 ? 10.625 -1.687 11.203 1 89.81 105 LEU A C 1
ATOM 802 O O . LEU A 1 105 ? 10.797 -0.88 12.117 1 89.81 105 LEU A O 1
ATOM 806 N N . VAL A 1 106 ? 11.445 -1.808 10.211 1 86.25 106 VAL A N 1
ATOM 807 C CA . VAL A 1 106 ? 12.641 -0.98 10.086 1 86.25 106 VAL A CA 1
ATOM 808 C C . VAL A 1 106 ? 12.25 0.496 10.07 1 86.25 106 VAL A C 1
ATOM 810 O O . VAL A 1 106 ? 12.844 1.309 10.789 1 86.25 106 VAL A O 1
ATOM 813 N N . GLU A 1 107 ? 11.25 0.815 9.281 1 82.88 107 GLU A N 1
ATOM 814 C CA . GLU A 1 107 ? 10.789 2.195 9.172 1 82.88 107 GLU A CA 1
ATOM 815 C C . GLU A 1 107 ? 10.258 2.705 10.508 1 82.88 107 GLU A C 1
ATOM 817 O O . GLU A 1 107 ? 10.531 3.84 10.906 1 82.88 107 GLU A O 1
ATOM 822 N N . GLU A 1 108 ? 9.5 1.876 11.133 1 83.75 108 GLU A N 1
ATOM 823 C CA . GLU A 1 108 ? 8.945 2.264 12.422 1 83.75 108 GLU A CA 1
ATOM 824 C C . GLU A 1 108 ? 10.047 2.426 13.469 1 83.75 108 GLU A C 1
ATOM 826 O O . GLU A 1 108 ? 9.977 3.324 14.312 1 83.75 108 GLU A O 1
ATOM 831 N N . CYS A 1 109 ? 11.047 1.593 13.477 1 83.88 109 CYS A N 1
ATOM 832 C CA . CYS A 1 109 ? 12.164 1.687 14.398 1 83.88 109 CYS A CA 1
ATOM 833 C C . CYS A 1 109 ? 12.953 2.973 14.18 1 83.88 109 CYS A C 1
ATOM 835 O O . CYS A 1 109 ? 13.359 3.633 15.133 1 83.88 109 CYS A O 1
ATOM 837 N N . VAL A 1 110 ? 13.125 3.314 12.977 1 79.62 110 VAL A N 1
ATOM 838 C CA . VAL A 1 110 ? 13.836 4.543 12.633 1 79.62 110 VAL A CA 1
ATOM 839 C C . VAL A 1 110 ? 13.031 5.75 13.109 1 79.62 110 VAL A C 1
ATOM 841 O O . VAL A 1 110 ? 13.586 6.68 13.703 1 79.62 110 VAL A O 1
ATOM 844 N N . HIS A 1 111 ? 11.758 5.75 12.883 1 77.38 111 HIS A N 1
ATOM 845 C CA . HIS A 1 111 ? 10.883 6.848 13.281 1 77.38 111 HIS A CA 1
ATOM 846 C C . HIS A 1 111 ? 10.836 6.984 14.797 1 77.38 111 HIS A C 1
ATOM 848 O O . HIS A 1 111 ? 10.875 8.102 15.328 1 77.38 111 HIS A O 1
ATOM 854 N N . ARG A 1 112 ? 10.742 5.949 15.469 1 79.62 112 ARG A N 1
ATOM 855 C CA . ARG A 1 112 ? 10.727 5.961 16.922 1 79.62 1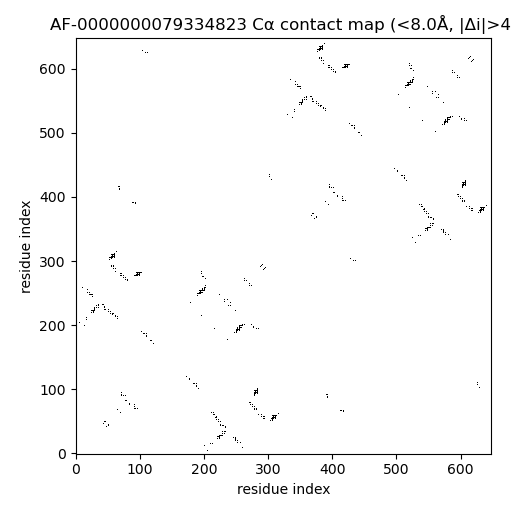12 ARG A CA 1
ATOM 856 C C . ARG A 1 112 ? 12.039 6.488 17.484 1 79.62 112 ARG A C 1
ATOM 858 O O . ARG A 1 112 ? 12.047 7.23 18.469 1 79.62 112 ARG A O 1
ATOM 865 N N . TYR A 1 113 ? 13.039 6.023 16.891 1 79.5 113 TYR A N 1
ATOM 866 C CA . TYR A 1 113 ? 14.352 6.477 17.328 1 79.5 113 TYR A CA 1
ATOM 867 C C . TYR A 1 113 ? 14.492 7.988 17.156 1 79.5 113 TYR A C 1
ATOM 869 O O . TYR A 1 113 ? 15 8.672 18.062 1 79.5 113 TYR A O 1
ATOM 877 N N . LEU A 1 114 ? 14.016 8.492 16.078 1 75.75 114 LEU A N 1
ATOM 878 C CA . LEU A 1 114 ? 14.078 9.922 15.805 1 75.75 114 LEU A CA 1
ATOM 879 C C . LEU A 1 114 ? 13.195 10.695 16.781 1 75.75 114 LEU A C 1
ATOM 881 O O . LEU A 1 114 ? 13.594 11.75 17.281 1 75.75 114 LEU A O 1
ATOM 885 N N . HIS A 1 115 ? 12.062 10.188 16.953 1 75.62 115 HIS A N 1
ATOM 886 C CA . HIS A 1 115 ? 11.148 10.844 17.875 1 75.62 115 HIS A CA 1
ATOM 887 C C . HIS A 1 115 ? 11.703 10.852 19.297 1 75.62 115 HIS A C 1
ATOM 889 O O . HIS A 1 115 ? 11.57 11.844 20.016 1 75.62 115 HIS A O 1
ATOM 895 N N . SER A 1 116 ? 12.266 9.852 19.656 1 78.25 116 SER A N 1
ATOM 896 C CA . SER A 1 116 ? 12.852 9.75 21 1 78.25 116 SER A CA 1
ATOM 897 C C . SER A 1 116 ? 14.016 10.727 21.156 1 78.25 116 SER A C 1
ATOM 899 O O . SER A 1 116 ? 14.164 11.359 22.203 1 78.25 116 SER A O 1
ATOM 901 N N . LYS A 1 117 ? 14.727 10.836 20.156 1 75.75 117 LYS A N 1
ATOM 902 C CA . LYS A 1 117 ? 15.867 11.75 20.203 1 75.75 117 LYS A CA 1
ATOM 903 C C . LYS A 1 117 ? 15.406 13.203 20.234 1 75.75 117 LYS A C 1
ATOM 905 O O . LYS A 1 117 ? 15.969 14.031 20.953 1 75.75 117 LYS A O 1
ATOM 910 N N . GLU A 1 118 ? 14.461 13.391 19.406 1 74.06 118 GLU A N 1
ATOM 911 C CA . GLU A 1 118 ? 13.898 14.742 19.391 1 74.06 118 GLU A CA 1
ATOM 912 C C . GLU A 1 118 ? 13.32 15.117 20.75 1 74.06 118 GLU A C 1
ATOM 914 O O . GLU A 1 118 ? 13.523 16.234 21.219 1 74.06 118 GLU A O 1
ATOM 919 N N . ASN A 1 119 ? 12.633 14.242 21.281 1 72.56 119 ASN A N 1
ATOM 920 C CA . ASN A 1 119 ? 12.055 14.492 22.594 1 72.56 119 ASN A CA 1
ATOM 921 C C . ASN A 1 119 ? 13.133 14.664 23.672 1 72.56 119 ASN A C 1
ATOM 923 O O . ASN A 1 119 ? 12.992 15.484 24.578 1 72.56 119 ASN A O 1
ATOM 927 N N . ARG A 1 120 ? 14.109 13.992 23.578 1 70.19 120 ARG A N 1
ATOM 928 C CA . ARG A 1 120 ? 15.203 14.109 24.531 1 70.19 120 ARG A CA 1
ATOM 929 C C . ARG A 1 120 ? 15.898 15.453 24.406 1 70.19 120 ARG A C 1
ATOM 931 O O . ARG A 1 120 ? 16.281 16.062 25.406 1 70.19 120 ARG A O 1
ATOM 938 N N . ASP A 1 121 ? 15.977 15.867 23.219 1 68.06 121 ASP A N 1
ATOM 939 C CA . ASP A 1 121 ? 16.594 17.172 22.984 1 68.06 121 ASP A CA 1
ATOM 940 C C . ASP A 1 121 ? 15.719 18.297 23.516 1 68.06 121 ASP A C 1
ATOM 942 O O . ASP A 1 121 ? 16.234 19.266 24.094 1 68.06 121 ASP A O 1
ATOM 946 N N . LEU A 1 122 ? 14.492 18.078 23.266 1 67.44 122 LEU A N 1
ATOM 947 C CA . LEU A 1 122 ? 13.562 19.062 23.781 1 67.44 122 LEU A CA 1
ATOM 948 C C . LEU A 1 122 ? 13.578 19.094 25.312 1 67.44 122 LEU A C 1
ATOM 950 O O . LEU A 1 122 ? 13.531 20.156 25.922 1 67.44 122 LEU A O 1
ATOM 954 N N . GLU A 1 123 ? 13.625 18 25.859 1 69.81 123 GLU A N 1
ATOM 955 C CA . GLU A 1 123 ? 13.68 17.891 27.312 1 69.81 123 GLU A CA 1
ATOM 956 C C . GLU A 1 123 ? 14.969 18.5 27.859 1 69.81 123 GLU A C 1
ATOM 958 O O . GLU A 1 123 ? 14.953 19.172 28.891 1 69.81 123 GLU A O 1
ATOM 963 N N . THR A 1 124 ? 15.984 18.281 27.266 1 68.19 124 THR A N 1
ATOM 964 C CA . THR A 1 124 ? 17.266 18.844 27.688 1 68.19 124 THR A CA 1
ATOM 965 C C . THR A 1 124 ? 17.25 20.359 27.562 1 68.19 124 THR A C 1
ATOM 967 O O . THR A 1 124 ? 17.766 21.062 28.438 1 68.19 124 THR A O 1
ATOM 970 N N . ALA A 1 125 ? 16.594 20.766 26.469 1 65.44 125 ALA A N 1
ATOM 971 C CA . ALA A 1 125 ? 16.484 22.203 26.25 1 65.44 125 ALA A CA 1
ATOM 972 C C . ALA A 1 125 ? 15.594 22.844 27.328 1 65.44 125 ALA A C 1
ATOM 974 O O . ALA A 1 125 ? 15.922 23.906 27.859 1 65.44 125 ALA A O 1
ATOM 975 N N . ARG A 1 126 ? 14.594 22.203 27.656 1 70.69 126 ARG A N 1
ATOM 976 C CA . ARG A 1 126 ? 13.68 22.688 28.688 1 70.69 126 ARG A CA 1
ATOM 977 C C . ARG A 1 126 ? 14.352 22.688 30.047 1 70.69 126 ARG A C 1
ATOM 979 O O . ARG A 1 126 ? 14.164 23.609 30.844 1 70.69 126 ARG A O 1
ATOM 986 N N . SER A 1 127 ? 15.055 21.719 30.312 1 71.31 127 SER A N 1
ATOM 987 C CA . SER A 1 127 ? 15.758 21.625 31.594 1 71.31 127 SER A CA 1
ATOM 988 C C . SER A 1 127 ? 16.828 22.703 31.719 1 71.31 127 SER A C 1
ATOM 990 O O . SER A 1 127 ? 17.031 23.266 32.781 1 71.31 127 SER A O 1
ATOM 992 N N . SER A 1 128 ? 17.469 23.031 30.656 1 68.19 128 SER A N 1
ATOM 993 C CA . SER A 1 128 ? 18.484 24.078 30.656 1 68.19 128 SER A CA 1
ATOM 994 C C . SER A 1 128 ? 17.859 25.453 30.891 1 68.19 128 SER A C 1
ATOM 996 O O . SER A 1 128 ? 18.438 26.281 31.609 1 68.19 128 SER A O 1
ATOM 998 N N . ILE A 1 129 ? 16.734 25.562 30.328 1 67.56 129 ILE A N 1
ATOM 999 C CA . ILE A 1 129 ? 16.016 26.828 30.5 1 67.56 129 ILE A CA 1
ATOM 1000 C C . ILE A 1 129 ? 15.531 26.953 31.953 1 67.56 129 ILE A C 1
ATOM 1002 O O . ILE A 1 129 ? 15.617 28.031 32.531 1 67.56 129 ILE A O 1
ATOM 1006 N N . SER A 1 130 ? 15.07 25.906 32.438 1 69.12 130 SER A N 1
ATOM 1007 C CA . SER A 1 130 ? 14.609 25.922 33.812 1 69.12 130 SER A CA 1
ATOM 1008 C C . SER A 1 130 ? 15.758 26.203 34.781 1 69.12 130 SER A C 1
ATOM 1010 O O . SER A 1 130 ? 15.586 26.938 35.75 1 69.12 130 SER A O 1
ATOM 1012 N N . VAL A 1 131 ? 16.859 25.781 34.531 1 67.62 131 VAL A N 1
ATOM 1013 C CA . VAL A 1 131 ? 18.016 25.984 35.375 1 67.62 131 VAL A CA 1
ATOM 1014 C C . VAL A 1 131 ? 18.5 27.422 35.281 1 67.62 131 VAL A C 1
ATOM 1016 O O . VAL A 1 131 ? 18.859 28.047 36.281 1 67.62 131 VAL A O 1
ATOM 1019 N N . SER A 1 132 ? 18.438 27.953 34.094 1 64.62 132 SER A N 1
ATOM 1020 C CA . SER A 1 132 ? 18.859 29.328 33.875 1 64.62 132 SER A CA 1
ATOM 1021 C C . SER A 1 132 ? 17.906 30.312 34.562 1 64.62 132 SER A C 1
ATOM 1023 O O . SER A 1 132 ? 18.328 31.312 35.125 1 64.62 132 SER A O 1
ATOM 1025 N N . ARG A 1 133 ? 16.656 29.938 34.562 1 67.12 133 ARG A N 1
ATOM 1026 C CA . ARG A 1 133 ? 15.656 30.766 35.219 1 67.12 133 ARG A CA 1
ATOM 1027 C C . ARG A 1 133 ? 15.805 30.719 36.75 1 67.12 133 ARG A C 1
ATOM 1029 O O . ARG A 1 133 ? 15.672 31.734 37.438 1 67.12 133 ARG A O 1
ATOM 1036 N N . SER A 1 134 ? 16.125 29.641 37.25 1 68.5 134 SER A N 1
ATOM 1037 C CA . SER A 1 134 ? 16.312 29.5 38.688 1 68.5 134 SER A CA 1
ATOM 1038 C C . SER A 1 134 ? 17.547 30.25 39.156 1 68.5 134 SER A C 1
ATOM 1040 O O . SER A 1 134 ? 17.547 30.812 40.281 1 68.5 134 SER A O 1
ATOM 1042 N N . GLN A 1 135 ? 18.5 30.375 38.438 1 64.31 135 GLN A N 1
ATOM 1043 C CA . GLN A 1 135 ? 19.719 31.094 38.781 1 64.31 135 GLN A CA 1
ATOM 1044 C C . GLN A 1 135 ? 19.5 32.594 38.75 1 64.31 135 GLN A C 1
ATOM 1046 O O . GLN A 1 135 ? 20.047 33.344 39.594 1 64.31 135 GLN A O 1
ATOM 1051 N N . LEU A 1 136 ? 18.625 32.969 37.875 1 60.06 136 LEU A N 1
ATOM 1052 C CA . LEU A 1 136 ? 18.297 34.406 37.781 1 60.06 136 LEU A CA 1
ATOM 1053 C C . LEU A 1 136 ? 17.453 34.844 38.969 1 60.06 136 LEU A C 1
ATOM 1055 O O . LEU A 1 136 ? 17.641 35.938 39.531 1 60.06 136 LEU A O 1
ATOM 1059 N N . ASP A 1 137 ? 16.672 34 39.469 1 63 137 ASP A N 1
ATOM 1060 C CA . ASP A 1 137 ? 15.828 34.281 40.625 1 63 137 ASP A CA 1
ATOM 1061 C C . ASP A 1 137 ? 16.641 34.312 41.906 1 63 137 ASP A C 1
ATOM 1063 O O . ASP A 1 137 ? 16.359 35.094 42.812 1 63 137 ASP A O 1
ATOM 1067 N N . MET A 1 138 ? 17.609 33.625 42.031 1 59.56 138 MET A N 1
ATOM 1068 C CA . MET A 1 138 ? 18.438 33.594 43.25 1 59.56 138 MET A CA 1
ATOM 1069 C C . MET A 1 138 ? 19.328 34.812 43.312 1 59.56 138 MET A C 1
ATOM 1071 O O . MET A 1 138 ? 19.625 35.312 44.406 1 59.56 138 MET A O 1
ATOM 1075 N N . SER A 1 139 ? 19.656 35.375 42.219 1 54.88 139 SER A N 1
ATOM 1076 C CA . SER A 1 139 ? 20.5 36.594 42.219 1 54.88 139 SER A CA 1
ATOM 1077 C C . SER A 1 139 ? 19.703 37.812 42.656 1 54.88 139 SER A C 1
ATOM 1079 O O . SER A 1 139 ? 20.266 38.781 43.188 1 54.88 139 SER A O 1
ATOM 1081 N N . LYS A 1 140 ? 18.391 37.844 42.656 1 57.69 140 LYS A N 1
ATOM 1082 C CA . LYS A 1 140 ? 17.594 38.969 43.094 1 57.69 140 LYS A CA 1
ATOM 1083 C C . LYS A 1 140 ? 17.391 38.969 44.594 1 57.69 140 LYS A C 1
ATOM 1085 O O . LYS A 1 140 ? 17.188 40.031 45.188 1 57.69 140 LYS A O 1
ATOM 1090 N N . SER A 1 141 ? 17.453 37.938 45.219 1 52.16 141 SER A N 1
ATOM 1091 C CA . SER A 1 141 ? 17.141 37.938 46.625 1 52.16 141 SER A CA 1
ATOM 1092 C C . SER A 1 141 ? 18.297 38.469 47.469 1 52.16 141 SER A C 1
ATOM 1094 O O . SER A 1 141 ? 18.125 38.906 48.594 1 52.16 141 SER A O 1
ATOM 1096 N N . ASP A 1 142 ? 19.469 38.312 47.062 1 47.25 142 ASP A N 1
ATOM 1097 C CA . ASP A 1 142 ? 20.578 38.719 47.906 1 47.25 142 ASP A CA 1
ATOM 1098 C C . ASP A 1 142 ? 20.797 40.25 47.812 1 47.25 142 ASP A C 1
ATOM 1100 O O . ASP A 1 142 ? 21.766 40.781 48.344 1 47.25 142 ASP A O 1
ATOM 1104 N N . GLU A 1 143 ? 20 40.906 46.906 1 44.84 143 GLU A N 1
ATOM 1105 C CA . GLU A 1 143 ? 20.297 42.312 46.812 1 44.84 143 GLU A CA 1
ATOM 1106 C C . GLU A 1 143 ? 19.734 43.062 48.031 1 44.84 143 GLU A C 1
ATOM 1108 O O . GLU A 1 143 ? 19.859 44.312 48.094 1 44.84 143 GLU A O 1
ATOM 1113 N N . HIS A 1 144 ? 19.031 42.406 48.938 1 42.62 144 HIS A N 1
ATOM 1114 C CA . HIS A 1 144 ? 18.516 43.312 49.938 1 42.62 144 HIS A CA 1
ATOM 1115 C C . HIS A 1 144 ? 19.641 43.875 50.812 1 42.62 144 HIS A C 1
ATOM 1117 O O . HIS A 1 144 ? 19.406 44.75 51.656 1 42.62 144 HIS A O 1
ATOM 1123 N N . LEU A 1 145 ? 20.594 43.031 51.219 1 37.22 145 LEU A N 1
ATOM 1124 C CA . LEU A 1 145 ? 21.297 43.469 52.438 1 37.22 145 LEU A CA 1
ATOM 1125 C C . LEU A 1 145 ? 22.297 44.562 52.094 1 37.22 145 LEU A C 1
ATOM 1127 O O . LEU A 1 145 ? 23.078 45 52.969 1 37.22 145 LEU A O 1
ATOM 1131 N N . VAL A 1 146 ? 22.812 44.75 50.875 1 36.69 146 VAL A N 1
ATOM 1132 C CA . VAL A 1 146 ? 24.016 45.594 50.781 1 36.69 146 VAL A CA 1
ATOM 1133 C C . VAL A 1 146 ? 23.656 47.031 51.062 1 36.69 146 VAL A C 1
ATOM 1135 O O . VAL A 1 146 ? 22.859 47.625 50.312 1 36.69 146 VAL A O 1
ATOM 1138 N N . SER A 1 147 ? 23.688 47.406 52.375 1 34.03 147 SER A N 1
ATOM 1139 C CA . SER A 1 147 ? 23.609 48.719 52.969 1 34.03 147 SER A CA 1
ATOM 1140 C C . SER A 1 147 ? 24.328 49.781 52.125 1 34.03 147 SER A C 1
ATOM 1142 O O . SER A 1 147 ? 25.078 49.406 51.219 1 34.03 147 SER A O 1
ATOM 1144 N N . SER A 1 148 ? 24.828 50.969 52.844 1 34.81 148 SER A N 1
ATOM 1145 C CA . SER A 1 148 ? 24.938 52.406 52.688 1 34.81 148 SER A CA 1
ATOM 1146 C C . SER A 1 148 ? 26.188 52.781 51.875 1 34.81 148 SER A C 1
ATOM 1148 O O . SER A 1 148 ? 26.547 53.938 51.781 1 34.81 148 SER A O 1
ATOM 1150 N N . VAL A 1 149 ? 27.219 51.875 51.719 1 35.34 149 VAL A N 1
ATOM 1151 C CA . VAL A 1 149 ? 28.469 52.625 51.531 1 35.34 149 VAL A CA 1
ATOM 1152 C C . VAL A 1 149 ? 28.406 53.406 50.25 1 35.34 149 VAL A C 1
ATOM 1154 O O . VAL A 1 149 ? 27.734 53.031 49.281 1 35.34 149 VAL A O 1
ATOM 1157 N N . GLU A 1 150 ? 28.781 54.75 50.344 1 35.62 150 GLU A N 1
ATOM 1158 C CA . GLU A 1 150 ? 28.844 55.906 49.469 1 35.62 150 GLU A CA 1
ATOM 1159 C C . GLU A 1 150 ? 29.578 55.594 48.188 1 35.62 150 GLU A C 1
ATOM 1161 O O . GLU A 1 150 ? 30.797 55.438 48.156 1 35.62 150 GLU A O 1
ATOM 1166 N N . ALA A 1 151 ? 29.266 54.531 47.5 1 30.88 151 ALA A N 1
ATOM 1167 C CA . ALA A 1 151 ? 30.141 54.125 46.406 1 30.88 151 ALA A CA 1
ATOM 1168 C C . ALA A 1 151 ? 30.188 55.219 45.344 1 30.88 151 ALA A C 1
ATOM 1170 O O . ALA A 1 151 ? 29.188 55.875 45.062 1 30.88 151 ALA A O 1
ATOM 1171 N N . PRO A 1 152 ? 31.453 55.781 45.219 1 36.84 152 PRO A N 1
ATOM 1172 C CA . PRO A 1 152 ? 31.672 56.812 44.156 1 36.84 152 PRO A CA 1
ATOM 1173 C C . PRO A 1 152 ? 31.125 56.375 42.812 1 36.84 152 PRO A C 1
ATOM 1175 O O . PRO A 1 152 ? 30.969 55.188 42.562 1 36.84 152 PRO A O 1
ATOM 1178 N N . SER A 1 153 ? 30.312 57.188 42.156 1 30.81 153 SER A N 1
ATOM 1179 C CA . SER A 1 153 ? 29.5 57.125 40.969 1 30.81 153 SER A CA 1
ATOM 1180 C C . SER A 1 153 ? 30.344 56.75 39.75 1 30.81 153 SER A C 1
ATOM 1182 O O . SER A 1 153 ? 30.031 57.156 38.625 1 30.81 153 SER A O 1
ATOM 1184 N N . SER A 1 154 ? 31.578 56.062 39.938 1 30.16 154 SER A N 1
ATOM 1185 C CA . SER A 1 154 ? 32.188 56 38.625 1 30.16 154 SER A CA 1
ATOM 1186 C C . SER A 1 154 ? 31.312 55.25 37.625 1 30.16 154 SER A C 1
ATOM 1188 O O . SER A 1 154 ? 30.719 54.219 37.969 1 30.16 154 SER A O 1
ATOM 1190 N N . GLU A 1 155 ? 30.766 55.906 36.656 1 29.59 155 GLU A N 1
ATOM 1191 C CA . GLU A 1 155 ? 29.953 55.594 35.469 1 29.59 155 GLU A CA 1
ATOM 1192 C C . GLU A 1 155 ? 30.547 54.406 34.719 1 29.59 155 GLU A C 1
ATOM 1194 O O . GLU A 1 155 ? 31.391 54.594 33.812 1 29.59 155 GLU A O 1
ATOM 1199 N N . TYR A 1 156 ? 31.203 53.375 35.344 1 29.55 156 TYR A N 1
ATOM 1200 C CA . TYR A 1 156 ? 31.719 52.375 34.406 1 29.55 156 TYR A CA 1
ATOM 1201 C C . TYR A 1 156 ? 30.594 51.781 33.594 1 29.55 156 TYR A C 1
ATOM 1203 O O . TYR A 1 156 ? 29.578 51.344 34.156 1 29.55 156 TYR A O 1
ATOM 1211 N N . HIS A 1 157 ? 30.422 52.281 32.375 1 30.72 157 HIS A N 1
ATOM 1212 C CA . HIS A 1 157 ? 29.641 51.719 31.281 1 30.72 157 HIS A CA 1
ATOM 1213 C C . HIS A 1 157 ? 29.922 50.219 31.141 1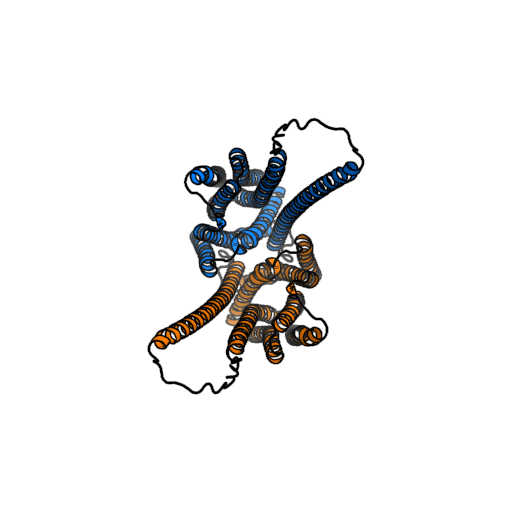 30.72 157 HIS A C 1
ATOM 1215 O O . HIS A 1 157 ? 31.031 49.812 30.766 1 30.72 157 HIS A O 1
ATOM 1221 N N . HIS A 1 158 ? 29.578 49.406 32.062 1 31.41 158 HIS A N 1
ATOM 1222 C CA . HIS A 1 158 ? 29.656 47.938 31.859 1 31.41 158 HIS A CA 1
ATOM 1223 C C . HIS A 1 158 ? 28.969 47.531 30.562 1 31.41 158 HIS A C 1
ATOM 1225 O O . HIS A 1 158 ? 27.75 47.75 30.422 1 31.41 158 HIS A O 1
ATOM 1231 N N . HIS A 1 159 ? 29.703 47.625 29.453 1 32.69 159 HIS A N 1
ATOM 1232 C CA . HIS A 1 159 ? 29.297 46.906 28.266 1 32.69 159 HIS A CA 1
ATOM 1233 C C . HIS A 1 159 ? 28.922 45.469 28.609 1 32.69 159 HIS A C 1
ATOM 1235 O O . HIS A 1 159 ? 29.734 44.719 29.141 1 32.69 159 HIS A O 1
ATOM 1241 N N . ILE A 1 160 ? 27.719 45.219 29.094 1 33.97 160 ILE A N 1
ATOM 1242 C CA . ILE A 1 160 ? 27.156 43.875 29.125 1 33.97 160 ILE A CA 1
ATOM 1243 C C . ILE A 1 160 ? 27.438 43.156 27.797 1 33.97 160 ILE A C 1
ATOM 1245 O O . ILE A 1 160 ? 26.953 43.562 26.75 1 33.97 160 ILE A O 1
ATOM 1249 N N . ASP A 1 161 ? 28.656 42.719 27.609 1 31.7 161 ASP A N 1
ATOM 1250 C CA . ASP A 1 161 ? 28.875 41.75 26.531 1 31.7 161 ASP A CA 1
ATOM 1251 C C . ASP A 1 161 ? 27.797 40.688 26.531 1 31.7 161 ASP A C 1
ATOM 1253 O O . ASP A 1 161 ? 27.609 39.969 27.531 1 31.7 161 ASP A O 1
ATOM 1257 N N . HIS A 1 162 ? 26.656 40.969 25.891 1 33.25 162 HIS A N 1
ATOM 1258 C CA . HIS A 1 162 ? 25.75 39.906 25.453 1 33.25 162 HIS A CA 1
ATOM 1259 C C . HIS A 1 162 ? 26.516 38.656 25.031 1 33.25 162 HIS A C 1
ATOM 1261 O O . HIS A 1 162 ? 27.312 38.719 24.078 1 33.25 162 HIS A O 1
ATOM 1267 N N . SER A 1 163 ? 27.031 37.844 25.891 1 34.56 163 SER A N 1
ATOM 1268 C CA . SER A 1 163 ? 27.547 36.5 25.641 1 34.56 163 SER A CA 1
ATOM 1269 C C . SER A 1 163 ? 26.734 35.781 24.562 1 34.56 163 SER A C 1
ATOM 1271 O O . SER A 1 163 ? 25.516 35.625 24.703 1 34.56 163 SER A O 1
ATOM 1273 N N . HIS A 1 164 ? 27.125 35.844 23.266 1 38.16 164 HIS A N 1
ATOM 1274 C CA . HIS A 1 164 ? 26.844 35.031 22.094 1 38.16 164 HIS A CA 1
ATOM 1275 C C . HIS A 1 164 ? 26.891 33.531 22.453 1 38.16 164 HIS A C 1
ATOM 1277 O O . HIS A 1 164 ? 26.938 32.688 21.562 1 38.16 164 HIS A O 1
ATOM 1283 N N . THR A 1 165 ? 27.078 33.156 23.641 1 38.72 165 THR A N 1
ATOM 1284 C CA . THR A 1 165 ? 27.203 31.703 23.875 1 38.72 165 THR A CA 1
ATOM 1285 C C . THR A 1 165 ? 25.891 31 23.562 1 38.72 165 THR A C 1
ATOM 1287 O O . THR A 1 165 ? 25.891 29.844 23.141 1 38.72 165 THR A O 1
ATOM 1290 N N . ASP A 1 166 ? 24.766 31.578 23.875 1 41.16 166 ASP A N 1
ATOM 1291 C CA . ASP A 1 166 ? 23.578 30.75 23.922 1 41.16 166 ASP A CA 1
ATOM 1292 C C . ASP A 1 166 ? 23.078 30.422 22.516 1 41.16 166 ASP A C 1
ATOM 1294 O O . ASP A 1 166 ? 22.406 29.406 22.312 1 41.16 166 ASP A O 1
ATOM 1298 N N . HIS A 1 167 ? 23.406 31.219 21.562 1 42.31 167 HIS A N 1
ATOM 1299 C CA . HIS A 1 167 ? 22.891 30.938 20.234 1 42.31 167 HIS A CA 1
ATOM 1300 C C . HIS A 1 167 ? 23.594 29.734 19.609 1 42.31 167 HIS A C 1
ATOM 1302 O O . HIS A 1 167 ? 23.078 29.109 18.672 1 42.31 167 HIS A O 1
ATOM 1308 N N . SER A 1 168 ? 24.828 29.5 20.016 1 44.69 168 SER A N 1
ATOM 1309 C CA . SER A 1 168 ? 25.594 28.422 19.375 1 44.69 168 SER A CA 1
ATOM 1310 C C . SER A 1 168 ? 25.047 27.047 19.766 1 44.69 168 SER A C 1
ATOM 1312 O O . SER A 1 168 ? 25.031 26.125 18.969 1 44.69 168 SER A O 1
ATOM 1314 N N . HIS A 1 169 ? 24.609 26.906 20.969 1 44.5 169 HIS A N 1
ATOM 1315 C CA . HIS A 1 169 ? 24.109 25.609 21.406 1 44.5 169 HIS A CA 1
ATOM 1316 C C . HIS A 1 169 ? 22.781 25.266 20.734 1 44.5 169 HIS A C 1
ATOM 1318 O O . HIS A 1 169 ? 22.531 24.109 20.406 1 44.5 169 HIS A O 1
ATOM 1324 N N . MET A 1 170 ? 21.969 26.25 20.609 1 43.31 170 MET A N 1
ATOM 1325 C CA . MET A 1 170 ? 20.688 25.984 19.938 1 43.31 170 MET A CA 1
ATOM 1326 C C . MET A 1 170 ? 20.906 25.641 18.469 1 43.31 170 MET A C 1
ATOM 1328 O O . MET A 1 170 ? 20.203 24.781 17.922 1 43.31 170 MET A O 1
ATOM 1332 N N . VAL A 1 171 ? 21.938 26.281 17.891 1 46.97 171 VAL A N 1
ATOM 1333 C CA . VAL A 1 171 ? 22.281 26.031 16.484 1 46.97 171 VAL A CA 1
ATOM 1334 C C . VAL A 1 171 ? 22.875 24.625 16.344 1 46.97 171 VAL A C 1
ATOM 1336 O O . VAL A 1 171 ? 22.578 23.906 15.391 1 46.97 171 VAL A O 1
ATOM 1339 N N . ILE A 1 172 ? 23.688 24.219 17.312 1 47.25 172 ILE A N 1
ATOM 1340 C CA . ILE A 1 172 ? 24.375 22.922 17.266 1 47.25 172 ILE A CA 1
ATOM 1341 C C . ILE A 1 172 ? 23.359 21.797 17.438 1 47.25 172 ILE A C 1
ATOM 1343 O O . ILE A 1 172 ? 23.422 20.781 16.734 1 47.25 172 ILE A O 1
ATOM 1347 N N . GLN A 1 173 ? 22.453 21.969 18.344 1 51.88 173 GLN A N 1
ATOM 1348 C CA . GLN A 1 173 ? 21.422 20.969 18.625 1 51.88 173 GLN A CA 1
ATOM 1349 C C . GLN A 1 173 ? 20.516 20.766 17.422 1 51.88 173 GLN A C 1
ATOM 1351 O O . GLN A 1 173 ? 20.156 19.641 17.078 1 51.88 173 GLN A O 1
ATOM 1356 N N . ASN A 1 174 ? 20.438 21.891 16.703 1 60.12 174 ASN A N 1
ATOM 1357 C CA . ASN A 1 174 ? 19.625 21.875 15.492 1 60.12 174 ASN A CA 1
ATOM 1358 C C . ASN A 1 174 ? 20.328 21.141 14.352 1 60.12 174 ASN A C 1
ATOM 1360 O O . ASN A 1 174 ? 19.688 20.375 13.625 1 60.12 174 ASN A O 1
ATOM 1364 N N . SER A 1 175 ? 21.734 21.156 14.523 1 66.06 175 SER A N 1
ATOM 1365 C CA . SER A 1 175 ? 22.484 20.531 13.445 1 66.06 175 SER A CA 1
ATOM 1366 C C . SER A 1 175 ? 22.562 19.016 13.625 1 66.06 175 SER A C 1
ATOM 1368 O O . SER A 1 175 ? 22.5 18.281 12.648 1 66.06 175 SER A O 1
ATOM 1370 N N . THR A 1 176 ? 22.656 18.578 14.852 1 68.88 176 THR A N 1
ATOM 1371 C CA . THR A 1 176 ? 22.734 17.141 15.125 1 68.88 176 THR A CA 1
ATOM 1372 C C . THR A 1 176 ? 21.406 16.469 14.789 1 68.88 176 THR A C 1
ATOM 1374 O O . THR A 1 176 ? 21.391 15.367 14.234 1 68.88 176 THR A O 1
ATOM 1377 N N . ILE A 1 177 ? 20.422 17.188 15.094 1 71.19 177 ILE A N 1
ATOM 1378 C CA . ILE A 1 177 ? 19.109 16.641 14.82 1 71.19 177 ILE A CA 1
ATOM 1379 C C . ILE A 1 177 ? 18.875 16.547 13.312 1 71.19 177 ILE A C 1
ATOM 1381 O O . ILE A 1 177 ? 18.328 15.562 12.812 1 71.19 177 ILE A O 1
ATOM 1385 N N . ILE A 1 178 ? 19.375 17.5 12.68 1 71.56 178 ILE A N 1
ATOM 1386 C CA . ILE A 1 178 ? 19.219 17.531 11.227 1 71.56 178 ILE A CA 1
ATOM 1387 C C . ILE A 1 178 ? 20.062 16.422 10.594 1 71.56 178 ILE A C 1
ATOM 1389 O O . ILE A 1 178 ? 19.578 15.703 9.711 1 71.56 178 ILE A O 1
ATOM 1393 N N . THR A 1 179 ? 21.219 16.25 11.102 1 74.81 179 THR A N 1
ATOM 1394 C CA . THR A 1 179 ? 22.109 15.219 10.594 1 74.81 179 THR A CA 1
ATOM 1395 C C . THR A 1 179 ? 21.547 13.828 10.906 1 74.81 179 THR A C 1
ATOM 1397 O O . THR A 1 179 ? 21.578 12.938 10.055 1 74.81 179 THR A O 1
ATOM 1400 N N . LEU A 1 180 ? 21.031 13.75 11.992 1 75 180 LEU A N 1
ATOM 1401 C CA . LEU A 1 180 ? 20.484 12.461 12.398 1 75 180 LEU A CA 1
ATOM 1402 C C . LEU A 1 180 ? 19.25 12.109 11.578 1 75 180 LEU A C 1
ATOM 1404 O O . LEU A 1 180 ? 19.078 10.953 11.18 1 75 180 LEU A O 1
ATOM 1408 N N . ARG A 1 181 ? 18.516 13.008 11.406 1 74 181 ARG A N 1
ATOM 1409 C CA . ARG A 1 181 ? 17.328 12.797 10.57 1 74 181 ARG A CA 1
ATOM 1410 C C . ARG A 1 181 ? 17.719 12.383 9.164 1 74 181 ARG A C 1
ATOM 1412 O O . ARG A 1 181 ? 17.141 11.453 8.594 1 74 181 ARG A O 1
ATOM 1419 N N . GLY A 1 182 ? 18.641 13.078 8.695 1 73.69 182 GLY A N 1
ATOM 1420 C CA . GLY A 1 182 ? 19.141 12.734 7.375 1 73.69 182 GLY A CA 1
ATOM 1421 C C . GLY A 1 182 ? 19.703 11.328 7.301 1 73.69 182 GLY A C 1
ATOM 1422 O O . GLY A 1 182 ? 19.422 10.586 6.355 1 73.69 182 GLY A O 1
ATOM 1423 N N . LEU A 1 183 ? 20.375 10.969 8.242 1 76.88 183 LEU A N 1
ATOM 1424 C CA . LEU A 1 183 ? 20.984 9.641 8.297 1 76.88 183 LEU A CA 1
ATOM 1425 C C . LEU A 1 183 ? 19.906 8.555 8.375 1 76.88 183 LEU A C 1
ATOM 1427 O O . LEU A 1 183 ? 20 7.531 7.699 1 76.88 183 LEU A O 1
ATOM 1431 N N . LEU A 1 184 ? 18.984 8.867 9.141 1 75.19 184 LEU A N 1
ATOM 1432 C CA . LEU A 1 184 ? 17.953 7.859 9.359 1 75.19 184 LEU A CA 1
ATOM 1433 C C . LEU A 1 184 ? 17.125 7.656 8.094 1 75.19 184 LEU A C 1
ATOM 1435 O O . LEU A 1 184 ? 16.734 6.531 7.777 1 75.19 184 LEU A O 1
ATOM 1439 N N . VAL A 1 185 ? 16.938 8.688 7.457 1 72.81 185 VAL A N 1
ATOM 1440 C CA . VAL A 1 185 ? 16.219 8.594 6.191 1 72.81 185 VAL A CA 1
ATOM 1441 C C . VAL A 1 185 ? 17.031 7.789 5.188 1 72.81 185 VAL A C 1
ATOM 1443 O O . VAL A 1 185 ? 16.516 6.887 4.527 1 72.81 185 VAL A O 1
ATOM 1446 N N . VAL A 1 186 ? 18.266 8.047 5.156 1 79.62 186 VAL A N 1
ATOM 1447 C CA . VAL A 1 186 ? 19.156 7.379 4.211 1 79.62 186 VAL A CA 1
ATOM 1448 C C . VAL A 1 186 ? 19.281 5.902 4.578 1 79.62 186 VAL A C 1
ATOM 1450 O O . VAL A 1 186 ? 19.266 5.035 3.701 1 79.62 186 VAL A O 1
ATOM 1453 N N . LEU A 1 187 ? 19.312 5.652 5.766 1 77.94 187 LEU A N 1
ATOM 1454 C CA . LEU A 1 187 ? 19.453 4.27 6.211 1 77.94 187 LEU A CA 1
ATOM 1455 C C . LEU A 1 187 ? 18.188 3.469 5.891 1 77.94 187 LEU A C 1
ATOM 1457 O O . LEU A 1 187 ? 18.281 2.324 5.438 1 77.94 187 LEU A O 1
ATOM 1461 N N . ALA A 1 188 ? 17.125 4.105 6.188 1 74.62 188 ALA A N 1
ATOM 1462 C CA . ALA A 1 188 ? 15.859 3.438 5.895 1 74.62 188 ALA A CA 1
ATOM 1463 C C . ALA A 1 188 ? 15.75 3.109 4.41 1 74.62 188 ALA A C 1
ATOM 1465 O O . ALA A 1 188 ? 15.359 1.999 4.043 1 74.62 188 ALA A O 1
ATOM 1466 N N . LEU A 1 189 ? 16.172 3.939 3.623 1 79.31 189 LEU A N 1
ATOM 1467 C CA . LEU A 1 189 ? 16.109 3.762 2.176 1 79.31 189 LEU A CA 1
ATOM 1468 C C . LEU A 1 189 ? 17.156 2.766 1.704 1 79.31 189 LEU A C 1
ATOM 1470 O O . LEU A 1 189 ? 16.953 2.057 0.716 1 79.31 189 LEU A O 1
ATOM 1474 N N . SER A 1 190 ? 18.219 2.736 2.43 1 85.69 190 SER A N 1
ATOM 1475 C CA . SER A 1 190 ? 19.312 1.858 2.055 1 85.69 190 SER A CA 1
ATOM 1476 C C . SER A 1 190 ? 18.938 0.391 2.225 1 85.69 190 SER 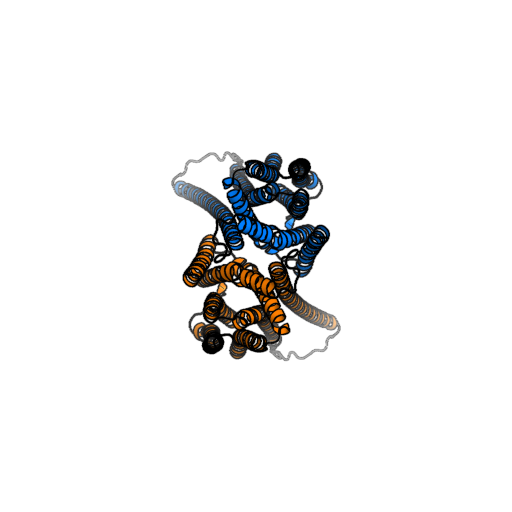A C 1
ATOM 1478 O O . SER A 1 190 ? 19.375 -0.462 1.45 1 85.69 190 SER A O 1
ATOM 1480 N N . ILE A 1 191 ? 18.141 0.121 3.092 1 84.25 191 ILE A N 1
ATOM 1481 C CA . ILE A 1 191 ? 17.766 -1.27 3.342 1 84.25 191 ILE A CA 1
ATOM 1482 C C . ILE A 1 191 ? 16.984 -1.817 2.154 1 84.25 191 ILE A C 1
ATOM 1484 O O . ILE A 1 191 ? 17.297 -2.891 1.636 1 84.25 191 ILE A O 1
ATOM 1488 N N . HIS A 1 192 ? 16 -1.13 1.791 1 82.25 192 HIS A N 1
ATOM 1489 C CA . HIS A 1 192 ? 15.242 -1.646 0.663 1 82.25 192 HIS A CA 1
ATOM 1490 C C . HIS A 1 192 ? 16.078 -1.672 -0.609 1 82.25 192 HIS A C 1
ATOM 1492 O O . HIS A 1 192 ? 15.914 -2.555 -1.453 1 82.25 192 HIS A O 1
ATOM 1498 N N . GLU A 1 193 ? 17 -0.658 -0.718 1 89.69 193 GLU A N 1
ATOM 1499 C CA . GLU A 1 193 ? 17.906 -0.628 -1.862 1 89.69 193 GLU A CA 1
ATOM 1500 C C . GLU A 1 193 ? 18.797 -1.87 -1.897 1 89.69 193 GLU A C 1
ATOM 1502 O O . GLU A 1 193 ? 19.141 -2.359 -2.975 1 89.69 193 GLU A O 1
ATOM 1507 N N . LEU A 1 194 ? 19.141 -2.244 -0.763 1 90.06 194 LEU A N 1
ATOM 1508 C CA . LEU A 1 194 ? 19.953 -3.455 -0.671 1 90.06 194 LEU A CA 1
ATOM 1509 C C . LEU A 1 194 ? 19.188 -4.66 -1.214 1 90.06 194 LEU A C 1
ATOM 1511 O O . LEU A 1 194 ? 19.719 -5.426 -2.016 1 90.06 194 LEU A O 1
ATOM 1515 N N . PHE A 1 195 ? 18 -4.746 -0.802 1 88.81 195 PHE A N 1
ATOM 1516 C CA . PHE A 1 195 ? 17.172 -5.871 -1.227 1 88.81 195 PHE A CA 1
ATOM 1517 C C . PHE A 1 195 ? 16.844 -5.77 -2.711 1 88.81 195 PHE A C 1
ATOM 1519 O O . PHE A 1 195 ? 16.75 -6.785 -3.402 1 88.81 195 PHE A O 1
ATOM 1526 N N . GLU A 1 196 ? 16.609 -4.605 -3.105 1 87.88 196 GLU A N 1
ATOM 1527 C CA . GLU A 1 196 ? 16.406 -4.383 -4.535 1 87.88 196 GLU A CA 1
ATOM 1528 C C . GLU A 1 196 ? 17.625 -4.82 -5.34 1 87.88 196 GLU A C 1
ATOM 1530 O O . GLU A 1 196 ? 17.5 -5.453 -6.387 1 87.88 196 GLU A O 1
ATOM 1535 N N . GLY A 1 197 ? 18.844 -4.383 -4.898 1 91.69 197 GLY A N 1
ATOM 1536 C CA . GLY A 1 197 ? 20.062 -4.84 -5.535 1 91.69 197 GLY A CA 1
ATOM 1537 C C . GLY A 1 197 ? 20.203 -6.352 -5.539 1 91.69 197 GLY A C 1
ATOM 1538 O O . GLY A 1 197 ? 20.641 -6.938 -6.535 1 91.69 197 GLY A O 1
ATOM 1539 N N . LEU A 1 198 ? 19.844 -6.965 -4.457 1 90.44 198 LEU A N 1
ATOM 1540 C CA . LEU A 1 198 ? 19.875 -8.422 -4.363 1 90.44 198 LEU A CA 1
ATOM 1541 C C . LEU A 1 198 ? 19 -9.055 -5.445 1 90.44 198 LEU A C 1
ATOM 1543 O O . LEU A 1 198 ? 19.406 -10.031 -6.074 1 90.44 198 LEU A O 1
ATOM 1547 N N . ALA A 1 199 ? 17.781 -8.461 -5.578 1 88.62 199 ALA A N 1
ATOM 1548 C CA . ALA A 1 199 ? 16.859 -8.969 -6.582 1 88.62 199 ALA A CA 1
ATOM 1549 C C . ALA A 1 199 ? 17.469 -8.93 -7.977 1 88.62 199 ALA A C 1
ATOM 1551 O O . ALA A 1 199 ? 17.312 -9.867 -8.758 1 88.62 199 ALA A O 1
ATOM 1552 N N . VAL A 1 200 ? 18.188 -7.891 -8.273 1 90.81 200 VAL A N 1
ATOM 1553 C CA . VAL A 1 200 ? 18.844 -7.738 -9.562 1 90.81 200 VAL A CA 1
ATOM 1554 C C . VAL A 1 200 ? 19.984 -8.75 -9.68 1 90.81 200 VAL A C 1
ATOM 1556 O O . VAL A 1 200 ? 20.141 -9.414 -10.711 1 90.81 200 VAL A O 1
ATOM 1559 N N . GLY A 1 201 ? 20.75 -8.922 -8.672 1 90.94 201 GLY A N 1
ATOM 1560 C CA . GLY A 1 201 ? 21.891 -9.828 -8.664 1 90.94 201 GLY A CA 1
ATOM 1561 C C . GLY A 1 201 ? 21.5 -11.289 -8.742 1 90.94 201 GLY A C 1
ATOM 1562 O O . GLY A 1 201 ? 22.281 -12.125 -9.195 1 90.94 201 GLY A O 1
ATOM 1563 N N . LEU A 1 202 ? 20.328 -11.609 -8.312 1 88.12 202 LEU A N 1
ATOM 1564 C CA . LEU A 1 202 ? 19.875 -12.992 -8.25 1 88.12 202 LEU A CA 1
ATOM 1565 C C . LEU A 1 202 ? 19.219 -13.414 -9.562 1 88.12 202 LEU A C 1
ATOM 1567 O O . LEU A 1 202 ? 18.906 -14.586 -9.75 1 88.12 202 LEU A O 1
ATOM 1571 N N . GLU A 1 203 ? 19.031 -12.477 -10.438 1 88.06 203 GLU A N 1
ATOM 1572 C CA . GLU A 1 203 ? 18.422 -12.797 -11.719 1 88.06 203 GLU A CA 1
ATOM 1573 C C . GLU A 1 203 ? 19.297 -13.758 -12.523 1 88.06 203 GLU A C 1
ATOM 1575 O O . GLU A 1 203 ? 20.516 -13.672 -12.484 1 88.06 203 GLU A O 1
ATOM 1580 N N . SER A 1 204 ? 18.641 -14.672 -13.32 1 84.12 204 SER A N 1
ATOM 1581 C CA . SER A 1 204 ? 19.359 -15.742 -14 1 84.12 204 SER A CA 1
ATOM 1582 C C . SER A 1 204 ? 19.562 -15.422 -15.477 1 84.12 204 SER A C 1
ATOM 1584 O O . SER A 1 204 ? 20.328 -16.109 -16.156 1 84.12 204 SER A O 1
ATOM 1586 N N . SER A 1 205 ? 18.906 -14.453 -15.961 1 86.38 205 SER A N 1
ATOM 1587 C CA . SER A 1 205 ? 19.031 -14.102 -17.375 1 86.38 205 SER A CA 1
ATOM 1588 C C . SER A 1 205 ? 19.359 -12.625 -17.562 1 86.38 205 SER A C 1
ATOM 1590 O O . SER A 1 205 ? 18.953 -11.789 -16.75 1 86.38 205 SER A O 1
ATOM 1592 N N . SER A 1 206 ? 20.172 -12.359 -18.625 1 89.75 206 SER A N 1
ATOM 1593 C CA . SER A 1 206 ? 20.547 -10.984 -18.922 1 89.75 206 SER A CA 1
ATOM 1594 C C . SER A 1 206 ? 19.312 -10.133 -19.219 1 89.75 206 SER A C 1
ATOM 1596 O O . SER A 1 206 ? 19.266 -8.953 -18.844 1 89.75 206 SER A O 1
ATOM 1598 N N . ARG A 1 207 ? 18.375 -10.648 -19.844 1 87.44 207 ARG A N 1
ATOM 1599 C CA . ARG A 1 207 ? 17.156 -9.922 -20.188 1 87.44 207 ARG A CA 1
ATOM 1600 C C . ARG A 1 207 ? 16.422 -9.453 -18.922 1 87.44 207 ARG A C 1
ATOM 1602 O O . ARG A 1 207 ? 15.992 -8.305 -18.844 1 87.44 207 ARG A O 1
ATOM 1609 N N . THR A 1 208 ? 16.359 -10.305 -18.016 1 86.81 208 THR A N 1
ATOM 1610 C CA . THR A 1 208 ? 15.664 -9.969 -16.781 1 86.81 208 THR A CA 1
ATOM 1611 C C . THR A 1 208 ? 16.484 -8.969 -15.953 1 86.81 208 THR A C 1
ATOM 1613 O O . THR A 1 208 ? 15.914 -8.133 -15.242 1 86.81 208 THR A O 1
ATOM 1616 N N . VAL A 1 209 ? 17.766 -9.07 -16.078 1 90.25 209 VAL A N 1
ATOM 1617 C CA . VAL A 1 209 ? 18.625 -8.102 -15.406 1 90.25 209 VAL A CA 1
ATOM 1618 C C . VAL A 1 209 ? 18.375 -6.703 -15.961 1 90.25 209 VAL A C 1
ATOM 1620 O O . VAL A 1 209 ? 18.188 -5.75 -15.195 1 90.25 209 VAL A O 1
ATOM 1623 N N . TRP A 1 210 ? 18.297 -6.613 -17.266 1 89 210 TRP A N 1
ATOM 1624 C CA . TRP A 1 210 ? 18.031 -5.324 -17.906 1 89 210 TRP A CA 1
ATOM 1625 C C . TRP A 1 210 ? 16.641 -4.812 -17.562 1 89 210 TRP A C 1
ATOM 1627 O O . TRP A 1 210 ? 16.438 -3.613 -17.359 1 89 210 TRP A O 1
ATOM 1637 N N . TYR A 1 211 ? 15.711 -5.719 -17.516 1 88.31 211 TYR A N 1
ATOM 1638 C CA . TYR A 1 211 ? 14.352 -5.387 -17.125 1 88.31 211 TYR A CA 1
ATOM 1639 C C . TYR A 1 211 ? 14.32 -4.785 -15.719 1 88.31 211 TYR A C 1
ATOM 1641 O O . TYR A 1 211 ? 13.742 -3.719 -15.508 1 88.31 211 TYR A O 1
ATOM 1649 N N . MET A 1 212 ? 14.992 -5.469 -14.828 1 89.31 212 MET A N 1
ATOM 1650 C CA . MET A 1 212 ? 15.031 -5.008 -13.438 1 89.31 212 MET A CA 1
ATOM 1651 C C . MET A 1 212 ? 15.828 -3.715 -13.32 1 89.31 212 MET A C 1
ATOM 1653 O O . MET A 1 212 ? 15.484 -2.84 -12.523 1 89.31 212 MET A O 1
ATOM 1657 N N . PHE A 1 213 ? 16.875 -3.645 -14.125 1 90.12 213 PHE A N 1
ATOM 1658 C CA . PHE A 1 213 ? 17.688 -2.432 -14.148 1 90.12 213 PHE A CA 1
ATOM 1659 C C . PHE A 1 213 ? 16.828 -1.222 -14.516 1 90.12 213 PHE A C 1
ATOM 1661 O O . PHE A 1 213 ? 16.922 -0.179 -13.867 1 90.12 213 PHE A O 1
ATOM 1668 N N . GLY A 1 214 ? 16.047 -1.374 -15.539 1 88.06 214 GLY A N 1
ATOM 1669 C CA . GLY A 1 214 ? 15.156 -0.299 -15.938 1 88.06 214 GLY A CA 1
ATOM 1670 C C . GLY A 1 214 ? 14.164 0.082 -14.852 1 88.06 214 GLY A C 1
ATOM 1671 O O . GLY A 1 214 ? 13.953 1.268 -14.586 1 88.06 214 GLY A O 1
ATOM 1672 N N . ALA A 1 215 ? 13.609 -0.878 -14.227 1 88 215 ALA A N 1
ATOM 1673 C CA . ALA A 1 215 ? 12.625 -0.655 -13.172 1 88 215 ALA A CA 1
ATOM 1674 C C . ALA A 1 215 ? 13.25 0.062 -11.984 1 88 215 ALA A C 1
ATOM 1676 O O . ALA A 1 215 ? 12.688 1.032 -11.469 1 88 215 ALA A O 1
ATOM 1677 N N . VAL A 1 216 ? 14.438 -0.353 -11.586 1 88.62 216 VAL A N 1
ATOM 1678 C CA . VAL A 1 216 ? 15.141 0.204 -10.438 1 88.62 216 VAL A CA 1
ATOM 1679 C C . VAL A 1 216 ? 15.594 1.628 -10.742 1 88.62 216 VAL A C 1
ATOM 1681 O O . VAL A 1 216 ? 15.445 2.529 -9.922 1 88.62 216 VAL A O 1
ATOM 1684 N N . SER A 1 217 ? 16.062 1.815 -11.961 1 89.88 217 SER A N 1
ATOM 1685 C CA . SER A 1 217 ? 16.594 3.125 -12.344 1 89.88 217 SER A CA 1
ATOM 1686 C C . SER A 1 217 ? 15.477 4.168 -12.398 1 89.88 217 SER A C 1
ATOM 1688 O O . SER A 1 217 ? 15.695 5.336 -12.086 1 89.88 217 SER A O 1
ATOM 1690 N N . ALA A 1 218 ? 14.297 3.822 -12.703 1 85.31 218 ALA A N 1
ATOM 1691 C CA . ALA A 1 218 ? 13.164 4.727 -12.898 1 85.31 218 ALA A CA 1
ATOM 1692 C C . ALA A 1 218 ? 12.852 5.488 -11.609 1 85.31 218 ALA A C 1
ATOM 1694 O O . ALA A 1 218 ? 12.422 6.645 -11.656 1 85.31 218 ALA A O 1
ATOM 1695 N N . HIS A 1 219 ? 13.031 4.922 -10.5 1 82.94 219 HIS A N 1
ATOM 1696 C CA . HIS A 1 219 ? 12.672 5.59 -9.258 1 82.94 219 HIS A CA 1
ATOM 1697 C C . HIS A 1 219 ? 13.906 5.906 -8.422 1 82.94 219 HIS A C 1
ATOM 1699 O O . HIS A 1 219 ? 13.938 6.914 -7.715 1 82.94 219 HIS A O 1
ATOM 1705 N N . LYS A 1 220 ? 14.922 5.066 -8.492 1 88.25 220 LYS A N 1
ATOM 1706 C CA . LYS A 1 220 ? 16.109 5.254 -7.66 1 88.25 220 LYS A CA 1
ATOM 1707 C C . LYS A 1 220 ? 16.828 6.555 -8.008 1 88.25 220 LYS A C 1
ATOM 1709 O O . LYS A 1 220 ? 17.266 7.281 -7.121 1 88.25 220 LYS A O 1
ATOM 1714 N N . LEU A 1 221 ? 16.859 6.855 -9.258 1 89.44 221 LEU A N 1
ATOM 1715 C CA . LEU A 1 221 ? 17.578 8.055 -9.688 1 89.44 221 LEU A CA 1
ATOM 1716 C C . LEU A 1 221 ? 16.844 9.312 -9.227 1 89.44 221 LEU A C 1
ATOM 1718 O O . LEU A 1 221 ? 17.469 10.289 -8.82 1 89.44 221 LEU A O 1
ATOM 1722 N N . VAL A 1 222 ? 15.578 9.281 -9.273 1 85.38 222 VAL A N 1
ATOM 1723 C CA . VAL A 1 222 ? 14.773 10.414 -8.82 1 85.38 222 VAL A CA 1
ATOM 1724 C C . VAL A 1 222 ? 14.922 10.57 -7.305 1 85.38 222 VAL A C 1
ATOM 1726 O O . VAL A 1 222 ? 15.086 11.68 -6.801 1 85.38 222 VAL A O 1
ATOM 1729 N N . ILE A 1 223 ? 14.922 9.484 -6.602 1 83.56 223 ILE A N 1
ATOM 1730 C CA . ILE A 1 223 ? 15.055 9.508 -5.148 1 83.56 223 ILE A CA 1
ATOM 1731 C C . ILE A 1 223 ? 16.422 10.055 -4.762 1 83.56 223 ILE A C 1
ATOM 1733 O O . ILE A 1 223 ? 16.547 10.82 -3.807 1 83.56 223 ILE A O 1
ATOM 1737 N N . ALA A 1 224 ? 17.422 9.664 -5.516 1 87.62 224 ALA A N 1
ATOM 1738 C CA . ALA A 1 224 ? 18.781 10.172 -5.258 1 87.62 224 ALA A CA 1
ATOM 1739 C C . ALA A 1 224 ? 18.828 11.688 -5.371 1 87.62 224 ALA A C 1
ATOM 1741 O O . ALA A 1 224 ? 19.422 12.359 -4.527 1 87.62 224 ALA A O 1
ATOM 1742 N N . PHE A 1 225 ? 18.219 12.164 -6.348 1 86.56 225 PHE A N 1
ATOM 1743 C CA . PHE A 1 225 ? 18.141 13.609 -6.547 1 86.56 225 PHE A CA 1
ATOM 1744 C C . PHE A 1 225 ? 17.391 14.281 -5.406 1 86.56 225 PHE A C 1
ATOM 1746 O O . PHE A 1 225 ? 17.828 15.297 -4.875 1 86.56 225 PHE A O 1
ATOM 1753 N N . CYS A 1 226 ? 16.281 13.719 -4.988 1 80.94 226 CYS A N 1
ATOM 1754 C CA . CYS A 1 226 ? 15.461 14.266 -3.92 1 80.94 226 CYS A CA 1
ATOM 1755 C C . CYS A 1 226 ? 16.219 14.289 -2.6 1 80.94 226 CYS A C 1
ATOM 1757 O O . CYS A 1 226 ? 16.125 15.25 -1.839 1 80.94 226 CYS A O 1
ATOM 1759 N N . ILE A 1 227 ? 16.891 13.258 -2.338 1 83.38 227 ILE A N 1
ATOM 1760 C CA . ILE A 1 227 ? 17.688 13.172 -1.119 1 83.38 227 ILE A CA 1
ATOM 1761 C C . ILE A 1 227 ? 18.75 14.258 -1.12 1 83.38 227 ILE A C 1
ATOM 1763 O O . ILE A 1 227 ? 18.969 14.938 -0.11 1 83.38 227 ILE A O 1
ATOM 1767 N N . GLY A 1 228 ? 19.406 14.43 -2.225 1 85.5 228 GLY A N 1
ATOM 1768 C CA . GLY A 1 228 ? 20.391 15.484 -2.348 1 85.5 228 GLY A CA 1
ATOM 1769 C C . GLY A 1 228 ? 19.828 16.875 -2.068 1 85.5 228 GLY A C 1
ATOM 1770 O O . GLY A 1 228 ? 20.422 17.641 -1.296 1 85.5 228 GLY A O 1
ATOM 1771 N N . VAL A 1 229 ? 18.734 17.109 -2.625 1 82.5 229 VAL A N 1
ATOM 1772 C CA . VAL A 1 229 ? 18.094 18.406 -2.439 1 82.5 229 VAL A CA 1
ATOM 1773 C C . VAL A 1 229 ? 17.734 18.594 -0.969 1 82.5 229 VAL A C 1
ATOM 1775 O O . VAL A 1 229 ? 17.984 19.656 -0.393 1 82.5 229 VAL A O 1
ATOM 1778 N N . GLU A 1 230 ? 17.156 17.625 -0.394 1 77.62 230 GLU A N 1
ATOM 1779 C CA . GLU A 1 230 ? 16.719 17.703 0.997 1 77.62 230 GLU A CA 1
ATOM 1780 C C . GLU A 1 230 ? 17.906 17.922 1.936 1 77.62 230 GLU A C 1
ATOM 1782 O O . GLU A 1 230 ? 17.812 18.734 2.867 1 77.62 230 GLU A O 1
ATOM 1787 N N . LEU A 1 231 ? 18.938 17.203 1.687 1 83 231 LEU A N 1
ATOM 1788 C CA . LEU A 1 231 ? 20.109 17.312 2.553 1 83 231 LEU A CA 1
ATOM 1789 C C . LEU A 1 231 ? 20.766 18.688 2.418 1 83 231 LEU A C 1
ATOM 1791 O O . LEU A 1 231 ? 21.188 19.281 3.412 1 83 231 LEU A O 1
ATOM 1795 N N . VAL A 1 232 ? 20.75 19.234 1.241 1 83.12 232 VAL A N 1
ATOM 1796 C CA . VAL A 1 232 ? 21.328 20.547 0.996 1 83.12 232 VAL A CA 1
ATOM 1797 C C . VAL A 1 232 ? 20.438 21.641 1.598 1 83.12 232 VAL A C 1
ATOM 1799 O O . VAL A 1 232 ? 20.938 22.578 2.207 1 83.12 232 VAL A O 1
ATOM 1802 N N . THR A 1 233 ? 19.156 21.484 1.434 1 76.62 233 THR A N 1
ATOM 1803 C CA . THR A 1 233 ? 18.219 22.484 1.91 1 76.62 233 THR A CA 1
ATOM 1804 C C . THR A 1 233 ? 18.141 22.469 3.434 1 76.62 233 THR A C 1
ATOM 1806 O O . THR A 1 233 ? 17.719 23.469 4.047 1 76.62 233 THR A O 1
ATOM 1809 N N . SER A 1 234 ? 18.391 21.328 3.979 1 75.69 234 SER A N 1
ATOM 1810 C CA . SER A 1 234 ? 18.375 21.234 5.434 1 75.69 234 SER A CA 1
ATOM 1811 C C . SER A 1 234 ? 19.562 21.953 6.055 1 75.69 234 SER A C 1
ATOM 1813 O O . SER A 1 234 ? 19.641 22.109 7.273 1 75.69 234 SER A O 1
ATOM 1815 N N . GLY A 1 235 ? 20.5 22.375 5.242 1 76.88 235 GLY A N 1
ATOM 1816 C CA . GLY A 1 235 ? 21.625 23.141 5.734 1 76.88 235 GLY A CA 1
ATOM 1817 C C . GLY A 1 235 ? 22.812 22.266 6.117 1 76.88 235 GLY A C 1
ATOM 1818 O O . GLY A 1 235 ? 23.688 22.688 6.879 1 76.88 235 GLY A O 1
ATOM 1819 N N . MET A 1 236 ? 22.812 21.062 5.691 1 81.44 236 MET A N 1
ATOM 1820 C CA . MET A 1 236 ? 23.891 20.141 6.012 1 81.44 236 MET A CA 1
ATOM 1821 C C . MET A 1 236 ? 25.156 20.5 5.262 1 81.44 236 MET A C 1
ATOM 1823 O O . MET A 1 236 ? 25.109 21.062 4.168 1 81.44 236 MET A O 1
ATOM 1827 N N . ARG A 1 237 ? 26.312 20.266 5.977 1 85.19 237 ARG A N 1
ATOM 1828 C CA . ARG A 1 237 ? 27.609 20.5 5.34 1 85.19 237 ARG A CA 1
ATOM 1829 C C . ARG A 1 237 ? 27.766 19.672 4.078 1 85.19 237 ARG A C 1
ATOM 1831 O O . ARG A 1 237 ? 27.312 18.531 4.023 1 85.19 237 ARG A O 1
ATOM 1838 N N . THR A 1 238 ? 28.422 20.141 3.113 1 86.62 238 THR A N 1
ATOM 1839 C CA . THR A 1 238 ? 28.594 19.516 1.806 1 86.62 238 THR A CA 1
ATOM 1840 C C . THR A 1 238 ? 29.25 18.141 1.944 1 86.62 238 THR A C 1
ATOM 1842 O O . THR A 1 238 ? 28.844 17.188 1.271 1 86.62 238 THR A O 1
ATOM 1845 N N . LEU A 1 239 ? 30.266 18 2.766 1 89.62 239 LEU A N 1
ATOM 1846 C CA . LEU A 1 239 ? 30.953 16.734 2.943 1 89.62 239 LEU A CA 1
ATOM 1847 C C . LEU A 1 239 ? 30 15.656 3.449 1 89.62 239 LEU A C 1
ATOM 1849 O O . LEU A 1 239 ? 30.062 14.508 3.006 1 89.62 239 LEU A O 1
ATOM 1853 N N . LEU A 1 240 ? 29.203 16.047 4.336 1 88.06 240 LEU A N 1
ATOM 1854 C CA . LEU A 1 240 ? 28.234 15.086 4.883 1 88.06 240 LEU A CA 1
ATOM 1855 C C . LEU A 1 240 ? 27.219 14.688 3.826 1 88.06 240 LEU A C 1
ATOM 1857 O O . LEU A 1 240 ? 26.812 13.523 3.764 1 88.06 240 LEU A O 1
ATOM 1861 N N . VAL A 1 241 ? 26.828 15.633 3.088 1 88.38 241 VAL A N 1
ATOM 1862 C CA . VAL A 1 241 ? 25.891 15.352 2.006 1 88.38 241 VAL A CA 1
ATOM 1863 C C . VAL A 1 241 ? 26.5 14.32 1.058 1 88.38 241 VAL A C 1
ATOM 1865 O O . VAL A 1 241 ? 25.844 13.336 0.694 1 88.38 241 VAL A O 1
ATOM 1868 N N . VAL A 1 242 ? 27.75 14.531 0.728 1 91.12 242 VAL A N 1
ATOM 1869 C CA . VAL A 1 242 ? 28.438 13.633 -0.194 1 91.12 242 VAL A CA 1
ATOM 1870 C C . VAL A 1 242 ? 28.531 12.242 0.42 1 91.12 242 VAL A C 1
ATOM 1872 O O . VAL A 1 242 ? 28.328 11.234 -0.269 1 91.12 242 VAL A O 1
ATOM 1875 N N . ILE A 1 243 ? 28.781 12.148 1.601 1 91.12 243 ILE A N 1
ATOM 1876 C CA . ILE A 1 243 ? 28.906 10.867 2.285 1 91.12 243 ILE A CA 1
ATOM 1877 C C . ILE A 1 243 ? 27.562 10.148 2.297 1 91.12 243 ILE A C 1
ATOM 1879 O O . ILE A 1 243 ? 27.5 8.945 2.043 1 91.12 243 ILE A O 1
ATOM 1883 N N . TYR A 1 244 ? 26.547 10.883 2.613 1 89.12 244 TYR A N 1
ATOM 1884 C CA . TYR A 1 244 ? 25.203 10.289 2.66 1 89.12 244 TYR A CA 1
ATOM 1885 C C . TYR A 1 244 ? 24.766 9.82 1.277 1 89.12 244 TYR A C 1
ATOM 1887 O O . TYR A 1 244 ? 24.188 8.742 1.136 1 89.12 244 TYR A O 1
ATOM 1895 N N . VAL A 1 245 ? 25.094 10.602 0.323 1 90.12 245 VAL A N 1
ATOM 1896 C CA . VAL A 1 245 ? 24.75 10.227 -1.047 1 90.12 245 VAL A CA 1
ATOM 1897 C C . VAL A 1 245 ? 25.562 9.008 -1.47 1 90.12 245 VAL A C 1
ATOM 1899 O O . VAL A 1 245 ? 25.047 8.109 -2.143 1 90.12 245 VAL A O 1
ATOM 1902 N N . PHE A 1 246 ? 26.797 9 -1.083 1 92.25 246 PHE A N 1
ATOM 1903 C CA . PHE A 1 246 ? 27.641 7.848 -1.365 1 92.25 246 PHE A CA 1
ATOM 1904 C C . PHE A 1 246 ? 27.078 6.586 -0.724 1 92.25 246 PHE A C 1
ATOM 1906 O O . PHE A 1 246 ? 27.047 5.527 -1.354 1 92.25 246 PHE A O 1
ATOM 1913 N N . THR A 1 247 ? 26.703 6.703 0.451 1 88.88 247 THR A N 1
ATOM 1914 C CA . THR A 1 247 ? 26.109 5.566 1.15 1 88.88 247 THR A CA 1
ATOM 1915 C C . THR A 1 247 ? 24.875 5.066 0.42 1 88.88 247 THR A C 1
ATOM 1917 O O . THR A 1 247 ? 24.688 3.859 0.254 1 88.88 247 THR A O 1
ATOM 1920 N N . PHE A 1 248 ? 24.031 5.934 0.041 1 89.5 248 PHE A N 1
ATOM 1921 C CA . PHE A 1 248 ? 22.828 5.59 -0.708 1 89.5 248 PHE A CA 1
ATOM 1922 C C . PHE A 1 248 ? 23.188 4.922 -2.029 1 89.5 248 PHE A C 1
ATOM 1924 O O . PHE A 1 248 ? 22.578 3.922 -2.41 1 89.5 248 PHE A O 1
ATOM 1931 N N . ALA A 1 249 ? 24.234 5.434 -2.668 1 91.31 249 ALA A N 1
ATOM 1932 C CA . ALA A 1 249 ? 24.594 4.984 -4.004 1 91.31 249 ALA A CA 1
ATOM 1933 C C . ALA A 1 249 ? 25.266 3.609 -3.959 1 91.31 249 ALA A C 1
ATOM 1935 O O . ALA A 1 249 ? 25.109 2.814 -4.891 1 91.31 249 ALA A O 1
ATOM 1936 N N . VAL A 1 250 ? 25.969 3.326 -2.939 1 92.75 250 VAL A N 1
ATOM 1937 C CA . VAL A 1 250 ? 26.781 2.119 -2.895 1 92.75 250 VAL A CA 1
ATOM 1938 C C . VAL A 1 250 ? 25.922 0.926 -2.48 1 92.75 250 VAL A C 1
ATOM 1940 O O . VAL A 1 250 ? 26.297 -0.225 -2.73 1 92.75 250 VAL A O 1
ATOM 1943 N N . VAL A 1 251 ? 24.844 1.107 -1.92 1 90.88 251 VAL A N 1
ATOM 1944 C CA . VAL A 1 251 ? 24.031 0.041 -1.347 1 90.88 251 VAL A CA 1
ATOM 1945 C C . VAL A 1 251 ? 23.516 -0.875 -2.459 1 90.88 251 VAL A C 1
ATOM 1947 O O . VAL A 1 251 ? 23.531 -2.1 -2.316 1 90.88 251 VAL A O 1
ATOM 1950 N N . SER A 1 252 ? 23.031 -0.317 -3.57 1 91.44 252 SER A N 1
ATOM 1951 C CA . SER A 1 252 ? 22.531 -1.137 -4.672 1 91.44 252 SER A CA 1
ATOM 1952 C C . SER A 1 252 ? 23.641 -2.033 -5.23 1 91.44 252 SER A C 1
ATOM 1954 O O . SER A 1 252 ? 23.438 -3.236 -5.406 1 91.44 252 SER A O 1
ATOM 1956 N N . PRO A 1 253 ? 24.812 -1.438 -5.5 1 92.44 253 PRO A N 1
ATOM 1957 C CA . PRO A 1 253 ? 25.922 -2.289 -5.941 1 92.44 253 PRO A CA 1
ATOM 1958 C C . PRO A 1 253 ? 26.281 -3.375 -4.93 1 92.44 253 PRO A C 1
ATOM 1960 O O . PRO A 1 253 ? 26.609 -4.5 -5.312 1 92.44 253 PRO A O 1
ATOM 1963 N N . MET A 1 254 ? 26.25 -3.084 -3.742 1 93.25 254 MET A N 1
ATOM 1964 C CA . MET A 1 254 ? 26.5 -4.082 -2.705 1 93.25 254 MET A CA 1
ATOM 1965 C C . MET A 1 254 ? 25.469 -5.207 -2.773 1 93.25 254 MET A C 1
ATOM 1967 O O . MET A 1 254 ? 25.828 -6.383 -2.688 1 93.25 254 MET A O 1
ATOM 1971 N N . GLY A 1 255 ? 24.266 -4.844 -2.877 1 93.25 255 GLY A N 1
ATOM 1972 C CA . GLY A 1 255 ? 23.219 -5.84 -3.02 1 93.25 255 GLY A CA 1
ATOM 1973 C C . GLY A 1 255 ? 23.391 -6.727 -4.238 1 93.25 255 GLY A C 1
ATOM 1974 O O . GLY A 1 255 ? 23.25 -7.949 -4.148 1 93.25 255 GLY A O 1
ATOM 1975 N N . ILE A 1 256 ? 23.688 -6.086 -5.344 1 93.75 256 ILE A N 1
ATOM 1976 C CA . ILE A 1 256 ? 23.906 -6.828 -6.578 1 93.75 256 ILE A CA 1
ATOM 1977 C C . ILE A 1 256 ? 25.109 -7.766 -6.402 1 93.75 256 ILE A C 1
ATOM 1979 O O . ILE A 1 256 ? 25.047 -8.93 -6.809 1 93.75 256 ILE A O 1
ATOM 1983 N N . GLY A 1 257 ? 26.141 -7.266 -5.785 1 92.69 257 GLY A N 1
ATOM 1984 C CA . GLY A 1 257 ? 27.328 -8.078 -5.52 1 92.69 257 GLY A CA 1
ATOM 1985 C C . GLY A 1 257 ? 27.016 -9.297 -4.664 1 92.69 257 GLY A C 1
ATOM 1986 O O . GLY A 1 257 ? 27.484 -10.406 -4.969 1 92.69 257 GLY A O 1
ATOM 1987 N N . ILE A 1 258 ? 26.266 -9.125 -3.635 1 90.69 258 ILE A N 1
ATOM 1988 C CA . ILE A 1 258 ? 25.859 -10.234 -2.779 1 90.69 258 ILE A CA 1
ATOM 1989 C C . ILE A 1 258 ? 25.031 -11.234 -3.584 1 90.69 258 ILE A C 1
ATOM 1991 O O . ILE A 1 258 ? 25.203 -12.445 -3.443 1 90.69 258 ILE A O 1
ATOM 1995 N N . GLY A 1 259 ? 24.109 -10.711 -4.375 1 90.38 259 GLY A N 1
ATOM 1996 C CA . GLY A 1 259 ? 23.312 -11.57 -5.234 1 90.38 259 GLY A CA 1
ATOM 1997 C C . GLY A 1 259 ? 24.156 -12.43 -6.16 1 90.38 259 GLY A C 1
ATOM 1998 O O . GLY A 1 259 ? 23.891 -13.617 -6.32 1 90.38 259 GLY A O 1
ATOM 1999 N N . ILE A 1 260 ? 25.188 -11.852 -6.746 1 88.69 260 ILE A N 1
ATOM 2000 C CA . ILE A 1 260 ? 26.094 -12.57 -7.633 1 88.69 260 ILE A CA 1
ATOM 2001 C C . ILE A 1 260 ? 26.828 -13.656 -6.855 1 88.69 260 ILE A C 1
ATOM 2003 O O . ILE A 1 260 ? 26.984 -14.781 -7.336 1 88.69 260 ILE A O 1
ATOM 2007 N N . ALA A 1 261 ? 27.25 -13.352 -5.641 1 87.44 261 ALA A N 1
ATOM 2008 C CA . ALA A 1 261 ? 28 -14.289 -4.805 1 87.44 261 ALA A CA 1
ATOM 2009 C C . ALA A 1 261 ? 27.141 -15.492 -4.426 1 87.44 261 ALA A C 1
ATOM 2011 O O . ALA A 1 261 ? 27.625 -16.625 -4.371 1 87.44 261 ALA A O 1
ATOM 2012 N N . VAL A 1 262 ? 25.906 -15.312 -4.238 1 85.06 262 VAL A N 1
ATOM 2013 C CA . VAL A 1 262 ? 24.984 -16.359 -3.822 1 85.06 262 VAL A CA 1
ATOM 2014 C C . VAL A 1 262 ? 24.656 -17.266 -5.008 1 85.06 262 VAL A C 1
ATOM 2016 O O . VAL A 1 262 ? 24.516 -18.484 -4.848 1 85.06 262 VAL A O 1
ATOM 2019 N N . THR A 1 263 ? 24.484 -16.734 -6.152 1 81.62 263 THR A N 1
ATOM 2020 C CA . THR A 1 263 ? 24.078 -17.5 -7.324 1 81.62 263 THR A CA 1
ATOM 2021 C C . THR A 1 263 ? 25.266 -18.297 -7.887 1 81.62 263 THR A C 1
ATOM 2023 O O . THR A 1 263 ? 25.078 -19.312 -8.555 1 81.62 263 THR A O 1
ATOM 2026 N N . GLU A 1 264 ? 26.406 -17.812 -7.707 1 77.06 264 GLU A N 1
ATOM 2027 C CA . GLU A 1 264 ? 27.594 -18.484 -8.227 1 77.06 264 GLU A CA 1
ATOM 2028 C C . GLU A 1 264 ? 27.875 -19.766 -7.457 1 77.06 264 GLU A C 1
ATOM 2030 O O . GLU A 1 264 ? 28.484 -20.703 -7.992 1 77.06 264 GLU A O 1
ATOM 2035 N N . GLN A 1 265 ? 27.266 -19.828 -6.32 1 68.69 265 GLN A N 1
ATOM 2036 C CA . GLN A 1 265 ? 27.5 -21.047 -5.551 1 68.69 265 GLN A CA 1
ATOM 2037 C C . GLN A 1 265 ? 26.484 -22.125 -5.926 1 68.69 265 GLN A C 1
ATOM 2039 O O . GLN A 1 265 ? 25.281 -21.859 -6.035 1 68.69 265 GLN A O 1
ATOM 2044 N N . GLU A 1 266 ? 26.781 -23 -6.781 1 62.28 266 GLU A N 1
ATOM 2045 C CA . GLU A 1 266 ? 25.984 -24.031 -7.438 1 62.28 266 GLU A CA 1
ATOM 2046 C C . GLU A 1 266 ? 25.359 -24.969 -6.422 1 62.28 266 GLU A C 1
ATOM 2048 O O . GLU A 1 266 ? 24.828 -26.031 -6.785 1 62.28 266 GLU A O 1
ATOM 2053 N N . GLU A 1 267 ? 25.203 -24.594 -5.203 1 67.5 267 GLU A N 1
ATOM 2054 C CA . GLU A 1 267 ? 24.641 -25.547 -4.258 1 67.5 267 GLU A CA 1
ATOM 2055 C C . GLU A 1 267 ? 23.141 -25.344 -4.078 1 67.5 267 GLU A C 1
ATOM 2057 O O . GLU A 1 267 ? 22.641 -24.234 -4.258 1 67.5 267 GLU A O 1
ATOM 2062 N N . SER A 1 268 ? 22.422 -26.469 -4.035 1 65.5 268 SER A N 1
ATOM 2063 C CA . SER A 1 268 ? 20.984 -26.5 -3.799 1 65.5 268 SER A CA 1
ATOM 2064 C C . SER A 1 268 ? 20.609 -25.562 -2.662 1 65.5 268 SER A C 1
ATOM 2066 O O . SER A 1 268 ? 19.578 -24.859 -2.738 1 65.5 268 SER A O 1
ATOM 2068 N N . SER A 1 269 ? 21.422 -25.516 -1.746 1 70.62 269 SER A N 1
ATOM 2069 C CA . SER A 1 269 ? 21.172 -24.656 -0.591 1 70.62 269 SER A CA 1
ATOM 2070 C C . SER A 1 269 ? 21.172 -23.188 -0.981 1 70.62 269 SER A C 1
ATOM 2072 O O . SER A 1 269 ? 20.375 -22.406 -0.48 1 70.62 269 SER A O 1
ATOM 2074 N N . THR A 1 270 ? 21.844 -23.016 -1.983 1 75.12 270 THR A N 1
ATOM 2075 C CA . THR A 1 270 ? 21.969 -21.625 -2.41 1 75.12 270 THR A CA 1
ATOM 2076 C C . THR A 1 270 ? 20.766 -21.219 -3.242 1 75.12 270 THR A C 1
ATOM 2078 O O . THR A 1 270 ? 20.359 -20.047 -3.217 1 75.12 270 THR A O 1
ATOM 2081 N N . ALA A 1 271 ? 20.203 -22.203 -3.795 1 79.38 271 ALA A N 1
ATOM 2082 C CA . ALA A 1 271 ? 19.016 -21.906 -4.59 1 79.38 271 ALA A CA 1
ATOM 2083 C C . ALA A 1 271 ? 17.844 -21.531 -3.695 1 79.38 271 ALA A C 1
ATOM 2085 O O . ALA A 1 271 ? 17.094 -20.594 -4.008 1 79.38 271 ALA A O 1
ATOM 2086 N N . LEU A 1 272 ? 17.781 -22.172 -2.641 1 83.56 272 LEU A N 1
ATOM 2087 C CA . LEU A 1 272 ? 16.703 -21.891 -1.694 1 83.56 272 LEU A CA 1
ATOM 2088 C C . LEU A 1 272 ? 16.891 -20.5 -1.076 1 83.56 272 LEU A C 1
ATOM 2090 O O . LEU A 1 272 ? 15.93 -19.75 -0.948 1 83.56 272 LEU A O 1
ATOM 2094 N N . VAL A 1 273 ? 18.078 -20.266 -0.81 1 83.81 273 VAL A N 1
ATOM 2095 C CA . VAL A 1 273 ? 18.391 -18.969 -0.206 1 83.81 273 VAL A CA 1
ATOM 2096 C C . VAL A 1 273 ? 18.094 -17.844 -1.201 1 83.81 273 VAL A C 1
ATOM 2098 O O . VAL A 1 273 ? 17.531 -16.812 -0.833 1 83.81 273 VAL A O 1
ATOM 2101 N N . SER A 1 274 ? 18.406 -18.141 -2.412 1 83.12 274 SER A N 1
ATOM 2102 C CA . SER A 1 274 ? 18.188 -17.141 -3.459 1 83.12 274 SER A CA 1
ATOM 2103 C C . SER A 1 274 ? 16.703 -16.828 -3.605 1 83.12 274 SER A C 1
ATOM 2105 O O . SER A 1 274 ? 16.312 -15.648 -3.678 1 83.12 274 SER A O 1
ATOM 2107 N N . VAL A 1 275 ? 15.945 -17.797 -3.518 1 86.81 275 VAL A N 1
ATOM 2108 C CA . VAL A 1 275 ? 14.516 -17.625 -3.723 1 86.81 275 VAL A CA 1
ATOM 2109 C C . VAL A 1 275 ? 13.898 -16.922 -2.51 1 86.81 275 VAL A C 1
ATOM 2111 O O . VAL A 1 275 ? 13.031 -16.062 -2.656 1 86.81 275 VAL A O 1
ATOM 2114 N N . ILE A 1 276 ? 14.383 -17.188 -1.391 1 89.38 276 ILE A N 1
ATOM 2115 C CA . ILE A 1 276 ? 13.898 -16.562 -0.162 1 89.38 276 ILE A CA 1
ATOM 2116 C C . ILE A 1 276 ? 14.242 -15.078 -0.167 1 89.38 276 ILE A C 1
ATOM 2118 O O . ILE A 1 276 ? 13.383 -14.242 0.131 1 89.38 276 ILE A O 1
ATOM 2122 N N . LEU A 1 277 ? 15.391 -14.859 -0.588 1 88.25 277 LEU A N 1
ATOM 2123 C CA . LEU A 1 277 ? 15.836 -13.469 -0.625 1 88.25 277 LEU A CA 1
ATOM 2124 C C . LEU A 1 277 ? 15.062 -12.68 -1.675 1 88.25 277 LEU A C 1
ATOM 2126 O O . LEU A 1 277 ? 14.719 -11.516 -1.458 1 88.25 277 LEU A O 1
ATOM 2130 N N . GLN A 1 278 ? 14.781 -13.305 -2.715 1 86.69 278 GLN A N 1
ATOM 2131 C CA . GLN A 1 278 ? 13.992 -12.664 -3.762 1 86.69 278 GLN A CA 1
ATOM 2132 C C . GLN A 1 278 ? 12.578 -12.359 -3.275 1 86.69 278 GLN A C 1
ATOM 2134 O O . GLN A 1 278 ? 12.031 -11.297 -3.572 1 86.69 278 GLN A O 1
ATOM 2139 N N . GLY A 1 279 ? 12.008 -13.297 -2.6 1 91.88 279 GLY A N 1
ATOM 2140 C CA . GLY A 1 279 ? 10.688 -13.086 -2.027 1 91.88 279 GLY A CA 1
ATOM 2141 C C . GLY A 1 279 ? 10.648 -11.945 -1.023 1 91.88 279 GLY A C 1
ATOM 2142 O O . GLY A 1 279 ? 9.734 -11.117 -1.059 1 91.88 279 GLY A O 1
ATOM 2143 N N . LEU A 1 280 ? 11.633 -11.891 -0.227 1 92.19 280 LEU A N 1
ATOM 2144 C CA . LEU A 1 280 ? 11.727 -10.8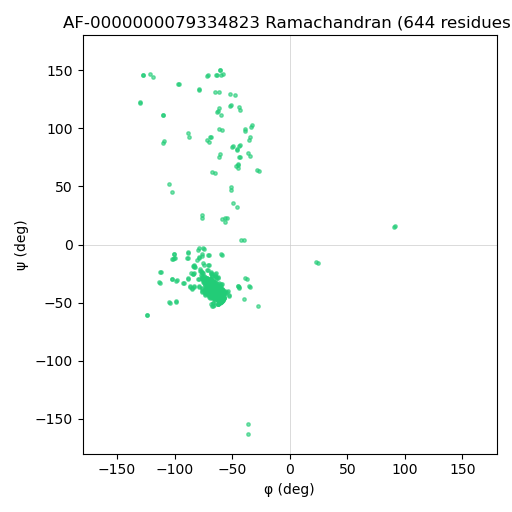12 0.75 1 92.19 280 LEU A CA 1
ATOM 2145 C C . LEU A 1 280 ? 11.914 -9.461 0.058 1 92.19 280 LEU A C 1
ATOM 2147 O O . LEU A 1 280 ? 11.32 -8.461 0.466 1 92.19 280 LEU A O 1
ATOM 2151 N N . ALA A 1 281 ? 12.711 -9.508 -0.966 1 89.19 281 ALA A N 1
ATOM 2152 C CA . ALA A 1 281 ? 12.953 -8.281 -1.729 1 89.19 281 ALA A CA 1
ATOM 2153 C C . ALA A 1 281 ? 11.656 -7.75 -2.334 1 89.19 281 ALA A C 1
ATOM 2155 O O . ALA A 1 281 ? 11.43 -6.539 -2.352 1 89.19 281 ALA A O 1
ATOM 2156 N N . SER A 1 282 ? 10.82 -8.609 -2.803 1 91.31 282 SER A N 1
ATOM 2157 C CA . SER A 1 282 ? 9.539 -8.211 -3.371 1 91.31 282 SER A CA 1
ATOM 2158 C C . SER A 1 282 ? 8.672 -7.504 -2.334 1 91.31 282 SER A C 1
ATOM 2160 O O . SER A 1 282 ? 7.996 -6.523 -2.646 1 91.31 282 SER A O 1
ATOM 2162 N N . GLY A 1 283 ? 8.688 -7.969 -1.123 1 92.62 283 GLY A N 1
ATOM 2163 C CA . GLY A 1 283 ? 7.926 -7.355 -0.043 1 92.62 283 GLY A CA 1
ATOM 2164 C C . GLY A 1 283 ? 8.43 -5.977 0.331 1 92.62 283 GLY A C 1
ATOM 2165 O O . GLY A 1 283 ? 7.633 -5.078 0.625 1 92.62 283 GLY A O 1
ATOM 2166 N N . THR A 1 284 ? 9.727 -5.824 0.374 1 90.44 284 THR A N 1
ATOM 2167 C CA . THR A 1 284 ? 10.281 -4.512 0.682 1 90.44 284 THR A CA 1
ATOM 2168 C C . THR A 1 284 ? 9.891 -3.49 -0.383 1 90.44 284 THR A C 1
ATOM 2170 O O . THR A 1 284 ? 9.617 -2.33 -0.068 1 90.44 284 THR A O 1
ATOM 2173 N N . LEU A 1 285 ? 9.883 -3.957 -1.62 1 88.06 285 LEU A N 1
ATOM 2174 C CA . LEU A 1 285 ? 9.477 -3.08 -2.713 1 88.06 285 LEU A CA 1
ATOM 2175 C C . LEU A 1 285 ? 8.008 -2.693 -2.578 1 88.06 285 LEU A C 1
ATOM 2177 O O . LEU A 1 285 ? 7.629 -1.559 -2.879 1 88.06 285 LEU A O 1
ATOM 2181 N N . LEU A 1 286 ? 7.238 -3.672 -2.133 1 92.06 286 LEU A N 1
ATOM 2182 C CA . LEU A 1 286 ? 5.824 -3.4 -1.896 1 92.06 286 LEU A CA 1
ATOM 2183 C C . LEU A 1 286 ? 5.648 -2.266 -0.894 1 92.06 286 LEU A C 1
ATOM 2185 O O . LEU A 1 286 ? 4.844 -1.357 -1.112 1 92.06 286 LEU A O 1
ATOM 2189 N N . TYR A 1 287 ? 6.367 -2.283 0.142 1 90.06 287 TYR A N 1
ATOM 2190 C CA . TYR A 1 287 ? 6.301 -1.244 1.163 1 90.06 287 TYR A CA 1
ATOM 2191 C C . TYR A 1 287 ? 6.684 0.114 0.586 1 90.06 287 TYR A C 1
ATOM 2193 O O . TYR A 1 287 ? 5.996 1.11 0.824 1 90.06 287 TYR A O 1
ATOM 2201 N N . VAL A 1 288 ? 7.758 0.168 -0.109 1 84.62 288 VAL A N 1
ATOM 2202 C CA . VAL A 1 288 ? 8.281 1.421 -0.643 1 84.62 288 VAL A CA 1
ATOM 2203 C C . VAL A 1 288 ? 7.277 2.025 -1.622 1 84.62 288 VAL A C 1
ATOM 2205 O O . VAL A 1 288 ? 7.035 3.234 -1.606 1 84.62 288 VAL A O 1
ATOM 2208 N N . VAL A 1 289 ? 6.754 1.201 -2.477 1 88.38 289 VAL A N 1
ATOM 2209 C CA . VAL A 1 289 ? 5.801 1.675 -3.477 1 88.38 289 VAL A CA 1
ATOM 2210 C C . VAL A 1 289 ? 4.617 2.344 -2.787 1 88.38 289 VAL A C 1
ATOM 2212 O O . VAL A 1 289 ? 4.25 3.471 -3.125 1 88.38 289 VAL A O 1
ATOM 2215 N N . PHE A 1 290 ? 4.062 1.73 -1.759 1 88.5 290 PHE A N 1
ATOM 2216 C CA . PHE A 1 290 ? 2.803 2.199 -1.19 1 88.5 290 PHE A CA 1
ATOM 2217 C C . PHE A 1 290 ? 3.049 3.283 -0.148 1 88.5 290 PHE A C 1
ATOM 2219 O O . PHE A 1 290 ? 2.307 4.266 -0.077 1 88.5 290 PHE A O 1
ATOM 2226 N N . PHE A 1 291 ? 4.074 3.191 0.598 1 85 291 PHE A N 1
ATOM 2227 C CA . PHE A 1 291 ? 4.215 4.105 1.725 1 85 291 PHE A CA 1
ATOM 2228 C C . PHE A 1 291 ? 5.199 5.223 1.396 1 85 291 PHE A C 1
ATOM 2230 O O . PHE A 1 291 ? 5.074 6.336 1.907 1 85 291 PHE A O 1
ATOM 2237 N N . GLU A 1 292 ? 6.137 4.996 0.597 1 77.81 292 GLU A N 1
ATOM 2238 C CA . GLU A 1 292 ? 7.148 6.016 0.327 1 77.81 292 GLU A CA 1
ATOM 2239 C C . GLU A 1 292 ? 6.84 6.77 -0.964 1 77.81 292 GLU A C 1
ATOM 2241 O O . GLU A 1 292 ? 7.164 7.953 -1.091 1 77.81 292 GLU A O 1
ATOM 2246 N N . ILE A 1 293 ? 6.227 6.086 -1.856 1 82 293 ILE A N 1
ATOM 2247 C CA . ILE A 1 293 ? 6.043 6.719 -3.16 1 82 293 ILE A CA 1
ATOM 2248 C C . ILE A 1 293 ? 4.594 7.168 -3.314 1 82 293 ILE A C 1
ATOM 2250 O O . ILE A 1 293 ? 4.328 8.344 -3.578 1 82 293 ILE A O 1
ATOM 2254 N N . LEU A 1 294 ? 3.646 6.273 -3.037 1 83.12 294 LEU A N 1
ATOM 2255 C CA . LEU A 1 294 ? 2.256 6.562 -3.363 1 83.12 294 LEU A CA 1
ATOM 2256 C C . LEU A 1 294 ? 1.566 7.285 -2.211 1 83.12 294 LEU A C 1
ATOM 2258 O O . LEU A 1 294 ? 0.588 8.008 -2.422 1 83.12 294 LEU A O 1
ATOM 2262 N N . SER A 1 295 ? 1.946 7.086 -0.954 1 73.12 295 SER A N 1
ATOM 2263 C CA . SER A 1 295 ? 1.274 7.691 0.191 1 73.12 295 SER A CA 1
ATOM 2264 C C . SER A 1 295 ? 1.686 9.148 0.365 1 73.12 295 SER A C 1
ATOM 2266 O O . SER A 1 295 ? 1.053 9.891 1.12 1 73.12 295 SER A O 1
ATOM 2268 N N . GLU A 1 296 ? 2.66 9.562 -0.315 1 60.12 296 GLU A N 1
ATOM 2269 C CA . GLU A 1 296 ? 3.096 10.945 -0.152 1 60.12 296 GLU A CA 1
ATOM 2270 C C . GLU A 1 296 ? 1.983 11.922 -0.521 1 60.12 296 GLU A C 1
ATOM 2272 O O . GLU A 1 296 ? 1.074 11.578 -1.28 1 60.12 296 GLU A O 1
ATOM 2277 N N . ASP A 1 297 ? 2.049 13.07 0.164 1 57.56 297 ASP A N 1
ATOM 2278 C CA . ASP A 1 297 ? 1.091 14.172 0.126 1 57.56 297 ASP A CA 1
ATOM 2279 C C . ASP A 1 297 ? 0.571 14.398 -1.292 1 57.56 297 ASP A C 1
ATOM 2281 O O . ASP A 1 297 ? 1.354 14.633 -2.215 1 57.56 297 ASP A O 1
ATOM 2285 N N . ARG A 1 298 ? -0.637 13.836 -1.51 1 59.69 298 ARG A N 1
ATOM 2286 C CA . ARG A 1 298 ? -1.329 13.875 -2.793 1 59.69 298 ARG A CA 1
ATOM 2287 C C . ARG A 1 298 ? -1.765 15.305 -3.131 1 59.69 298 ARG A C 1
ATOM 2289 O O . ARG A 1 298 ? -2.955 15.617 -3.088 1 59.69 298 ARG A O 1
ATOM 2296 N N . LYS A 1 299 ? -0.745 16.219 -3.275 1 57.88 299 LYS A N 1
ATOM 2297 C CA . LYS A 1 299 ? -1.115 17.578 -3.689 1 57.88 299 LYS A CA 1
ATOM 2298 C C . LYS A 1 299 ? -1.764 17.562 -5.07 1 57.88 299 LYS A C 1
ATOM 2300 O O . LYS A 1 299 ? -2.695 18.328 -5.328 1 57.88 299 LYS A O 1
ATOM 2305 N N . SER A 1 300 ? -1.245 16.859 -5.961 1 63.5 300 SER A N 1
ATOM 2306 C CA . SER A 1 300 ? -1.755 16.797 -7.324 1 63.5 300 SER A CA 1
ATOM 2307 C C . SER A 1 300 ? -2.506 15.492 -7.57 1 63.5 300 SER A C 1
ATOM 2309 O O . SER A 1 300 ? -2.398 14.898 -8.648 1 63.5 300 SER A O 1
ATOM 2311 N N . GLY A 1 301 ? -3.383 15.109 -6.855 1 77.06 301 GLY A N 1
ATOM 2312 C CA . GLY A 1 301 ? -4.023 13.82 -6.664 1 77.06 301 GLY A CA 1
ATOM 2313 C C . GLY A 1 301 ? -4.258 13.07 -7.961 1 77.06 301 GLY A C 1
ATOM 2314 O O . GLY A 1 301 ? -3.67 12.008 -8.188 1 77.06 301 GLY A O 1
ATOM 2315 N N . ILE A 1 302 ? -4.828 13.773 -9.039 1 85.25 302 ILE A N 1
ATOM 2316 C CA . ILE A 1 302 ? -5.215 13.047 -10.242 1 85.25 302 ILE A CA 1
ATOM 2317 C C . ILE A 1 302 ? -4.008 12.891 -11.164 1 85.25 302 ILE A C 1
ATOM 2319 O O . ILE A 1 302 ? -3.875 11.875 -11.852 1 85.25 302 ILE A O 1
ATOM 2323 N N . LYS A 1 303 ? -3.152 13.945 -11.227 1 88.94 303 LYS A N 1
ATOM 2324 C CA . LYS A 1 303 ? -1.954 13.844 -12.055 1 88.94 303 LYS A CA 1
ATOM 2325 C C . LYS A 1 303 ? -1.037 12.727 -11.562 1 88.94 303 LYS A C 1
ATOM 2327 O O . LYS A 1 303 ? -0.409 12.031 -12.359 1 88.94 303 LYS A O 1
ATOM 2332 N N . GLN A 1 304 ? -1.033 12.625 -10.352 1 89.75 304 GLN A N 1
ATOM 2333 C CA . GLN A 1 304 ? -0.23 11.562 -9.758 1 89.75 304 GLN A CA 1
ATOM 2334 C C . GLN A 1 304 ? -0.772 10.188 -10.141 1 89.75 304 GLN A C 1
ATOM 2336 O O . GLN A 1 304 ? -0.002 9.266 -10.422 1 89.75 304 GLN A O 1
ATOM 2341 N N . TYR A 1 305 ? -2.053 10.094 -10.156 1 92.69 305 TYR A N 1
ATOM 2342 C CA . TYR A 1 305 ? -2.676 8.836 -10.562 1 92.69 305 TYR A CA 1
ATOM 2343 C C . TYR A 1 305 ? -2.26 8.453 -11.977 1 92.69 305 TYR A C 1
ATOM 2345 O O . TYR A 1 305 ? -1.866 7.309 -12.227 1 92.69 305 TYR A O 1
ATOM 2353 N N . PHE A 1 306 ? -2.328 9.367 -12.82 1 93.75 306 PHE A N 1
ATOM 2354 C CA . PHE A 1 306 ? -2.021 9.086 -14.219 1 93.75 306 PHE A CA 1
ATOM 2355 C C . PHE A 1 306 ? -0.537 8.797 -14.398 1 93.75 306 PHE A C 1
ATOM 2357 O O . PHE A 1 306 ? -0.157 7.984 -15.25 1 93.75 306 PHE A O 1
ATOM 2364 N N . ALA A 1 307 ? 0.279 9.406 -13.625 1 92.44 307 ALA A N 1
ATOM 2365 C CA . ALA A 1 307 ? 1.711 9.133 -13.68 1 92.44 307 ALA A CA 1
ATOM 2366 C C . ALA A 1 307 ? 2.006 7.691 -13.266 1 92.44 307 ALA A C 1
ATOM 2368 O O . ALA A 1 307 ? 2.787 7 -13.922 1 92.44 307 ALA A O 1
ATOM 2369 N N . VAL A 1 308 ? 1.359 7.285 -12.211 1 93.38 308 VAL A N 1
ATOM 2370 C CA . VAL A 1 308 ? 1.546 5.918 -11.734 1 93.38 308 VAL A CA 1
ATOM 2371 C C . VAL A 1 308 ? 1.05 4.934 -12.797 1 93.38 308 VAL A C 1
ATOM 2373 O O . VAL A 1 308 ? 1.727 3.951 -13.102 1 93.38 308 VAL A O 1
ATOM 2376 N N . LEU A 1 309 ? -0.11 5.246 -13.328 1 95.62 309 LEU A N 1
ATOM 2377 C CA . LEU A 1 309 ? -0.702 4.387 -14.352 1 95.62 309 LEU A CA 1
ATOM 2378 C C . LEU A 1 309 ? 0.193 4.309 -15.578 1 95.62 309 LEU A C 1
ATOM 2380 O O . LEU A 1 309 ? 0.383 3.23 -16.156 1 95.62 309 LEU A O 1
ATOM 2384 N N . LEU A 1 310 ? 0.726 5.383 -15.945 1 94.94 310 LEU A N 1
ATOM 2385 C CA . LEU A 1 310 ? 1.616 5.426 -17.094 1 94.94 310 LEU A CA 1
ATOM 2386 C C . LEU A 1 310 ? 2.855 4.57 -16.859 1 94.94 310 LEU A C 1
ATOM 2388 O O . LEU A 1 310 ? 3.264 3.805 -17.734 1 94.94 310 LEU A O 1
ATOM 2392 N N . GLY A 1 311 ? 3.484 4.777 -15.766 1 93.94 311 GLY A N 1
ATOM 2393 C CA . GLY A 1 311 ? 4.621 3.936 -15.43 1 93.94 311 GLY A CA 1
ATOM 2394 C C . GLY A 1 311 ? 4.301 2.453 -15.477 1 93.94 311 GLY A C 1
ATOM 2395 O O . GLY A 1 311 ? 5.082 1.663 -16.016 1 93.94 311 GLY A O 1
ATOM 2396 N N . PHE A 1 312 ? 3.152 2.146 -14.938 1 94.75 312 PHE A N 1
ATOM 2397 C CA . PHE A 1 312 ? 2.703 0.76 -14.938 1 94.75 312 PHE A CA 1
ATOM 2398 C C . PHE A 1 312 ? 2.531 0.245 -16.359 1 94.75 312 PHE A C 1
ATOM 2400 O O . PHE A 1 312 ? 3.01 -0.84 -16.688 1 94.75 312 PHE A O 1
ATOM 2407 N N . ILE A 1 313 ? 1.871 1.004 -17.203 1 94.25 313 ILE A N 1
ATOM 2408 C CA . ILE A 1 313 ? 1.561 0.607 -18.562 1 94.25 313 ILE A CA 1
ATOM 2409 C C . ILE A 1 313 ? 2.852 0.462 -19.359 1 94.25 313 ILE A C 1
ATOM 2411 O O . ILE A 1 313 ? 2.996 -0.47 -20.156 1 94.25 313 ILE A O 1
ATOM 2415 N N . VAL A 1 314 ? 3.775 1.324 -19.203 1 91.31 314 VAL A N 1
ATOM 2416 C CA . VAL A 1 314 ? 5.051 1.281 -19.906 1 91.31 314 VAL A CA 1
ATOM 2417 C C . VAL A 1 314 ? 5.789 -0.01 -19.562 1 91.31 314 VAL A C 1
ATOM 2419 O O . VAL A 1 314 ? 6.254 -0.723 -20.453 1 91.31 314 VAL A O 1
ATOM 2422 N N . MET A 1 315 ? 5.883 -0.305 -18.328 1 90.5 315 MET A N 1
ATOM 2423 C CA . MET A 1 315 ? 6.598 -1.506 -17.906 1 90.5 315 MET A CA 1
ATOM 2424 C C . MET A 1 315 ? 5.863 -2.764 -18.359 1 90.5 315 MET A C 1
ATOM 2426 O O . MET A 1 315 ? 6.492 -3.75 -18.75 1 90.5 315 MET A O 1
ATOM 2430 N N . PHE A 1 316 ? 4.559 -2.705 -18.234 1 91 316 PHE A N 1
ATOM 2431 C CA . PHE A 1 316 ? 3.756 -3.826 -18.719 1 91 316 PHE A CA 1
ATOM 2432 C C . PHE A 1 316 ? 3.988 -4.07 -20.203 1 91 316 PHE A C 1
ATOM 2434 O O . PHE A 1 316 ? 4.074 -5.223 -20.641 1 91 316 PHE A O 1
ATOM 2441 N N . GLY A 1 317 ? 4.059 -3 -20.953 1 87.5 317 GLY A N 1
ATOM 2442 C CA . GLY A 1 317 ? 4.355 -3.105 -22.375 1 87.5 317 GLY A CA 1
ATOM 2443 C C . GLY A 1 317 ? 5.703 -3.748 -22.656 1 87.5 317 GLY A C 1
ATOM 2444 O O . GLY A 1 317 ? 5.82 -4.586 -23.562 1 87.5 317 GLY A O 1
ATOM 2445 N N . ILE A 1 318 ? 6.676 -3.473 -21.922 1 83.81 318 ILE A N 1
ATOM 2446 C CA . ILE A 1 318 ? 8.008 -4.039 -22.078 1 83.81 318 ILE A CA 1
ATOM 2447 C C . ILE A 1 318 ? 7.98 -5.531 -21.75 1 83.81 318 ILE A C 1
ATOM 2449 O O . ILE A 1 318 ? 8.648 -6.328 -22.422 1 83.81 318 ILE A O 1
ATOM 2453 N N . THR A 1 319 ? 7.23 -5.887 -20.688 1 79.31 319 THR A N 1
ATOM 2454 C CA . THR A 1 319 ? 7.09 -7.289 -20.312 1 79.31 319 THR A CA 1
ATOM 2455 C C . THR A 1 319 ? 6.473 -8.094 -21.469 1 79.31 319 THR A C 1
ATOM 2457 O O . THR A 1 319 ? 6.883 -9.227 -21.719 1 79.31 319 THR A O 1
ATOM 2460 N N . PHE A 1 320 ? 5.539 -7.508 -22.094 1 76 320 PHE A N 1
ATOM 2461 C CA . PHE A 1 320 ? 4.855 -8.164 -23.188 1 76 320 PHE A CA 1
ATOM 2462 C C . PHE A 1 320 ? 5.77 -8.289 -24.406 1 76 320 PHE A C 1
ATOM 2464 O O . PHE A 1 320 ? 5.738 -9.297 -25.109 1 76 320 PHE A O 1
ATOM 2471 N N . LEU A 1 321 ? 6.535 -7.285 -24.672 1 72.69 321 LEU A N 1
ATOM 2472 C CA . LEU A 1 321 ? 7.438 -7.293 -25.812 1 72.69 321 LEU A CA 1
ATOM 2473 C C . LEU A 1 321 ? 8.57 -8.289 -25.609 1 72.69 321 LEU A C 1
ATOM 2475 O O . LEU A 1 321 ? 9.086 -8.859 -26.578 1 72.69 321 LEU A O 1
ATOM 2479 N N . GLU A 1 322 ? 8.945 -8.508 -24.391 1 62.88 322 GLU A N 1
ATOM 2480 C CA . GLU A 1 322 ? 10.008 -9.461 -24.094 1 62.88 322 GLU A CA 1
ATOM 2481 C C . GLU A 1 322 ? 9.516 -10.898 -24.203 1 62.88 322 GLU A C 1
ATOM 2483 O O . GLU A 1 322 ? 10.297 -11.805 -24.5 1 62.88 322 GLU A O 1
ATOM 2488 N N . SER A 1 323 ? 8.289 -11.188 -23.797 1 58.91 323 SER A N 1
ATOM 2489 C CA . SER A 1 323 ? 7.742 -12.539 -23.891 1 58.91 323 SER A CA 1
ATOM 2490 C C . SER A 1 323 ? 7.531 -12.953 -25.344 1 58.91 323 SER A C 1
ATOM 2492 O O . SER A 1 323 ? 7.543 -14.148 -25.656 1 58.91 323 SER A O 1
ATOM 2494 N N . ASP A 1 324 ? 7.305 -12.047 -26.281 1 49.84 324 ASP A N 1
ATOM 2495 C CA . ASP A 1 324 ? 7.184 -12.391 -27.688 1 49.84 324 ASP A CA 1
ATOM 2496 C C . ASP A 1 324 ? 8.555 -12.531 -28.344 1 49.84 324 ASP A C 1
ATOM 2498 O O . ASP A 1 324 ? 8.758 -13.391 -29.203 1 49.84 324 ASP A O 1
ATOM 2502 N N . MET B 1 1 ? -19.969 -33.469 -10.258 1 31.41 1 MET B N 1
ATOM 2503 C CA . MET B 1 1 ? -21.297 -33.25 -9.711 1 31.41 1 MET B CA 1
ATOM 2504 C C . MET B 1 1 ? -21.219 -32.844 -8.242 1 31.41 1 MET B C 1
ATOM 2506 O O . MET B 1 1 ? -20.766 -33.625 -7.402 1 31.41 1 MET B O 1
ATOM 2510 N N . GLY B 1 2 ? -20.953 -31.547 -7.922 1 42.41 2 GLY B N 1
ATOM 2511 C CA . GLY B 1 2 ? -20.688 -31.188 -6.539 1 42.41 2 GLY B CA 1
ATOM 2512 C C . GLY B 1 2 ? -21.75 -31.672 -5.578 1 42.41 2 GLY B C 1
ATOM 2513 O O . GLY B 1 2 ? -22.891 -31.938 -5.992 1 42.41 2 GLY B O 1
ATOM 2514 N N . ASP B 1 3 ? -21.391 -32.438 -4.699 1 51.06 3 ASP B N 1
ATOM 2515 C CA . ASP B 1 3 ? -22.297 -32.938 -3.672 1 51.06 3 ASP B CA 1
ATOM 2516 C C . ASP B 1 3 ? -23.344 -31.891 -3.297 1 51.06 3 ASP B C 1
ATOM 2518 O O . ASP B 1 3 ? -23 -30.766 -2.934 1 51.06 3 ASP B O 1
ATOM 2522 N N . PRO B 1 4 ? -24.547 -32.062 -3.836 1 55.09 4 PRO B N 1
ATOM 2523 C CA . PRO B 1 4 ? -25.672 -31.172 -3.553 1 55.09 4 PRO B CA 1
ATOM 2524 C C . PRO B 1 4 ? -25.656 -30.641 -2.119 1 55.09 4 PRO B C 1
ATOM 2526 O O . PRO B 1 4 ? -26.047 -29.5 -1.873 1 55.09 4 PRO B O 1
ATOM 2529 N N . THR B 1 5 ? -25.219 -31.516 -1.189 1 56.19 5 THR B N 1
ATOM 2530 C CA . THR B 1 5 ? -25.188 -31.125 0.214 1 56.19 5 THR B CA 1
ATOM 2531 C C . THR B 1 5 ? -24.156 -30.031 0.453 1 56.19 5 THR B C 1
ATOM 2533 O O . THR B 1 5 ? -24.391 -29.094 1.225 1 56.19 5 THR B O 1
ATOM 2536 N N . GLY B 1 6 ? -23.094 -30.125 -0.319 1 62.69 6 GLY B N 1
ATOM 2537 C CA . GLY B 1 6 ? -22.016 -29.156 -0.198 1 62.69 6 GLY B CA 1
ATOM 2538 C C . GLY B 1 6 ? -22.375 -27.797 -0.757 1 62.69 6 GLY B C 1
ATOM 2539 O O . GLY B 1 6 ? -22.016 -26.766 -0.178 1 62.69 6 GLY B O 1
ATOM 2540 N N . GLU B 1 7 ? -23.188 -27.922 -1.785 1 70 7 GLU B N 1
ATOM 2541 C CA . GLU B 1 7 ? -23.609 -26.688 -2.43 1 70 7 GLU B CA 1
ATOM 2542 C C . GLU B 1 7 ? -24.625 -25.938 -1.568 1 70 7 GLU B C 1
ATOM 2544 O O . GLU B 1 7 ? -24.562 -24.703 -1.447 1 70 7 GLU B O 1
ATOM 2549 N N . ASN B 1 8 ? -25.484 -26.75 -0.967 1 75.75 8 ASN B N 1
ATOM 2550 C CA . ASN B 1 8 ? -26.469 -26.141 -0.091 1 75.75 8 ASN B CA 1
ATOM 2551 C C . ASN B 1 8 ? -25.828 -25.5 1.139 1 75.75 8 ASN B C 1
ATOM 2553 O O . ASN B 1 8 ? -26.266 -24.438 1.592 1 75.75 8 ASN B O 1
ATOM 2557 N N . ASP B 1 9 ? -24.844 -26.156 1.589 1 87.81 9 ASP B N 1
ATOM 2558 C CA . ASP B 1 9 ? -24.125 -25.625 2.736 1 87.81 9 ASP B CA 1
ATOM 2559 C C . ASP B 1 9 ? -23.422 -24.312 2.377 1 87.81 9 ASP B C 1
ATOM 2561 O O . ASP B 1 9 ? -23.391 -23.375 3.178 1 87.81 9 ASP B O 1
ATOM 2565 N N . THR B 1 10 ? -23.047 -24.266 1.184 1 90.25 10 THR B N 1
ATOM 2566 C CA . THR B 1 10 ? -22.328 -23.078 0.737 1 90.25 10 THR B CA 1
ATOM 2567 C C . THR B 1 10 ? -23.281 -21.906 0.58 1 90.25 10 THR B C 1
ATOM 2569 O O . THR B 1 10 ? -22.984 -20.797 1.022 1 90.25 10 THR B O 1
ATOM 2572 N N . ILE B 1 11 ? -24.453 -22.141 0.049 1 89.69 11 ILE B N 1
ATOM 2573 C CA . ILE B 1 11 ? -25.438 -21.078 -0.158 1 89.69 11 ILE B CA 1
ATOM 2574 C C . ILE B 1 11 ? -25.953 -20.594 1.19 1 89.69 11 ILE B C 1
ATOM 2576 O O . ILE B 1 11 ? -26.172 -19.391 1.381 1 89.69 11 ILE B O 1
ATOM 2580 N N . THR B 1 12 ? -26.125 -21.484 2.074 1 91.19 12 THR B N 1
ATOM 2581 C CA . THR B 1 12 ? -26.562 -21.109 3.414 1 91.19 12 THR B CA 1
ATOM 2582 C C . THR B 1 12 ? -25.516 -20.25 4.117 1 91.19 12 THR B C 1
ATOM 2584 O O . THR B 1 12 ? -25.859 -19.266 4.77 1 91.19 12 THR B O 1
ATOM 2587 N N . ALA B 1 13 ? -24.328 -20.656 3.99 1 92.25 13 ALA B N 1
ATOM 2588 C CA . ALA B 1 13 ? -23.25 -19.891 4.582 1 92.25 13 ALA B CA 1
ATOM 2589 C C . ALA B 1 13 ? -23.219 -18.469 4.02 1 92.25 13 ALA B C 1
ATOM 2591 O O . ALA B 1 13 ? -23.062 -17.5 4.77 1 92.25 13 ALA B O 1
ATOM 2592 N N . LYS B 1 14 ? -23.422 -18.391 2.754 1 93.31 14 LYS B N 1
ATOM 2593 C CA . LYS B 1 14 ? -23.438 -17.078 2.098 1 93.31 14 LYS B CA 1
ATOM 2594 C C . LYS B 1 14 ? -24.609 -16.234 2.566 1 93.31 14 LYS B C 1
ATOM 2596 O O . LYS B 1 14 ? -24.469 -15.031 2.814 1 93.31 14 LYS B O 1
ATOM 2601 N N . ALA B 1 15 ? -25.719 -16.844 2.709 1 91.94 15 ALA B N 1
ATOM 2602 C CA . ALA B 1 15 ? -26.922 -16.141 3.154 1 91.94 15 ALA B CA 1
ATOM 2603 C C . ALA B 1 15 ? -26.766 -15.664 4.594 1 91.94 15 ALA B C 1
ATOM 2605 O O . ALA B 1 15 ? -27.156 -14.539 4.922 1 91.94 15 ALA B O 1
ATOM 2606 N N . VAL B 1 16 ? -26.266 -16.5 5.371 1 92.06 16 VAL B N 1
ATOM 2607 C CA . VAL B 1 16 ? -26.031 -16.125 6.77 1 92.06 16 VAL B CA 1
ATOM 2608 C C . VAL B 1 16 ? -25.031 -14.984 6.848 1 92.06 16 VAL B C 1
ATOM 2610 O O . VAL B 1 16 ? -25.234 -14.023 7.602 1 92.06 16 VAL B O 1
ATOM 2613 N N . ALA B 1 17 ? -23.984 -15.141 6.109 1 92.12 17 ALA B N 1
ATOM 2614 C CA . ALA B 1 17 ? -22.984 -14.078 6.078 1 92.12 17 ALA B CA 1
ATOM 2615 C C . ALA B 1 17 ? -23.594 -12.75 5.652 1 92.12 17 ALA B C 1
ATOM 2617 O O . ALA B 1 17 ? -23.312 -11.703 6.238 1 92.12 17 ALA B O 1
ATOM 2618 N N . MET B 1 18 ? -24.469 -12.82 4.68 1 92.12 18 MET B N 1
ATOM 2619 C CA . MET B 1 18 ? -25.156 -11.641 4.172 1 92.12 18 MET B CA 1
ATOM 2620 C C . MET B 1 18 ? -25.969 -10.977 5.273 1 92.12 18 MET B C 1
ATOM 2622 O O . MET B 1 18 ? -25.844 -9.773 5.508 1 92.12 18 MET B O 1
ATOM 2626 N N . CYS B 1 19 ? -26.703 -11.734 5.926 1 92.44 19 CYS B N 1
ATOM 2627 C CA . CYS B 1 19 ? -27.609 -11.227 6.949 1 92.44 19 CYS B CA 1
ATOM 2628 C C . CYS B 1 19 ? -26.844 -10.703 8.156 1 92.44 19 CYS B C 1
ATOM 2630 O O . CYS B 1 19 ? -27.109 -9.602 8.633 1 92.44 19 CYS B O 1
ATOM 2632 N N . VAL B 1 20 ? -25.922 -11.43 8.578 1 92.5 20 VAL B N 1
ATOM 2633 C CA . VAL B 1 20 ? -25.172 -11.062 9.773 1 92.5 20 VAL B CA 1
ATOM 2634 C C . VAL B 1 20 ? -24.344 -9.805 9.508 1 92.5 20 VAL B C 1
ATOM 2636 O O . VAL B 1 20 ? -24.297 -8.906 10.344 1 92.5 20 VAL B O 1
ATOM 2639 N N . LEU B 1 21 ? -23.703 -9.766 8.359 1 92.62 21 LEU B N 1
ATOM 2640 C CA . LEU B 1 21 ? -22.906 -8.586 8.039 1 92.62 21 LEU B CA 1
ATOM 2641 C C . LEU B 1 21 ? -23.781 -7.348 7.953 1 92.62 21 LEU B C 1
ATOM 2643 O O . LEU B 1 21 ? -23.391 -6.266 8.383 1 92.62 21 LEU B O 1
ATOM 2647 N N . PHE B 1 22 ? -24.953 -7.527 7.414 1 93.44 22 PHE B N 1
ATOM 2648 C CA . PHE B 1 22 ? -25.875 -6.406 7.297 1 93.44 22 PHE B CA 1
ATOM 2649 C C . PHE B 1 22 ? -26.328 -5.93 8.672 1 93.44 22 PHE B C 1
ATOM 2651 O O . PHE B 1 22 ? -26.188 -4.754 9.008 1 93.44 22 PHE B O 1
ATOM 2658 N N . VAL B 1 23 ? -26.812 -6.797 9.477 1 94.25 23 VAL B N 1
ATOM 2659 C CA . VAL B 1 23 ? -27.375 -6.461 10.789 1 94.25 23 VAL B CA 1
ATOM 2660 C C . VAL B 1 23 ? -26.266 -5.918 11.695 1 94.25 23 VAL B C 1
ATOM 2662 O O . VAL B 1 23 ? -26.469 -4.91 12.375 1 94.25 23 VAL B O 1
ATOM 2665 N N . ALA B 1 24 ? -25.203 -6.547 11.711 1 93.19 24 ALA B N 1
ATOM 2666 C CA . ALA B 1 24 ? -24.094 -6.121 12.57 1 93.19 24 ALA B CA 1
ATOM 2667 C C . ALA B 1 24 ? -23.594 -4.742 12.164 1 93.19 24 ALA B C 1
ATOM 2669 O O . ALA B 1 24 ? -23.328 -3.891 13.016 1 93.19 24 ALA B O 1
ATOM 2670 N N . SER B 1 25 ? -23.406 -4.539 10.859 1 92.81 25 SER B N 1
ATOM 2671 C CA . SER B 1 25 ? -22.938 -3.24 10.391 1 92.81 25 SER B CA 1
ATOM 2672 C C . SER B 1 25 ? -23.953 -2.143 10.688 1 92.81 25 SER B C 1
ATOM 2674 O O . SER B 1 25 ? -23.578 -1.024 11.039 1 92.81 25 SER B O 1
ATOM 2676 N N . MET B 1 26 ? -25.188 -2.494 10.547 1 92.31 26 MET B N 1
ATOM 2677 C CA . MET B 1 26 ? -26.25 -1.527 10.844 1 92.31 26 MET B CA 1
ATOM 2678 C C . MET B 1 26 ? -26.266 -1.181 12.328 1 92.31 26 MET B C 1
ATOM 2680 O O . MET B 1 26 ? -26.359 -0.009 12.695 1 92.31 26 MET B O 1
ATOM 2684 N N . THR B 1 27 ? -26.141 -2.131 13.117 1 92.62 27 THR B N 1
ATOM 2685 C CA . THR B 1 27 ? -26.188 -1.942 14.562 1 92.62 27 THR B CA 1
ATOM 2686 C C . THR B 1 27 ? -24.969 -1.14 15.039 1 92.62 27 THR B C 1
ATOM 2688 O O . THR B 1 27 ? -25.125 -0.159 15.773 1 92.62 27 THR B O 1
ATOM 2691 N N . LEU B 1 28 ? -23.859 -1.451 14.617 1 90.25 28 LEU B N 1
ATOM 2692 C CA . LEU B 1 28 ? -22.641 -0.783 15.062 1 90.25 28 LEU B CA 1
ATOM 2693 C C . LEU B 1 28 ? -22.562 0.627 14.492 1 90.25 28 LEU B C 1
ATOM 2695 O O . LEU B 1 28 ? -21.984 1.522 15.117 1 90.25 28 LEU B O 1
ATOM 2699 N N . GLY B 1 29 ? -23 0.816 13.312 1 89.19 29 GLY B N 1
ATOM 2700 C CA . GLY B 1 29 ? -23 2.139 12.703 1 89.19 29 GLY B CA 1
ATOM 2701 C C . GLY B 1 29 ? -23.984 3.096 13.352 1 89.19 29 GLY B C 1
ATOM 2702 O O . GLY B 1 29 ? -23.797 4.312 13.312 1 89.19 29 GLY B O 1
ATOM 2703 N N . THR B 1 30 ? -25 2.574 13.992 1 90.06 30 THR B N 1
ATOM 2704 C CA . THR B 1 30 ? -26.031 3.422 14.578 1 90.06 30 THR B CA 1
ATOM 2705 C C . THR B 1 30 ? -25.812 3.566 16.078 1 90.06 30 THR B C 1
ATOM 2707 O O . THR B 1 30 ? -26.438 4.414 16.734 1 90.06 30 THR B O 1
ATOM 2710 N N . ILE B 1 31 ? -24.922 2.842 16.578 1 87.56 31 ILE B N 1
ATOM 2711 C CA . ILE B 1 31 ? -24.641 2.867 18.016 1 87.56 31 ILE B CA 1
ATOM 2712 C C . ILE B 1 31 ? -24.172 4.262 18.422 1 87.56 31 ILE B C 1
ATOM 2714 O O . ILE B 1 31 ? -24.594 4.785 19.453 1 87.56 31 ILE B O 1
ATOM 2718 N N . PRO B 1 32 ? -23.359 4.93 17.672 1 84.5 32 PRO B N 1
ATOM 2719 C CA . PRO B 1 32 ? -22.875 6.262 18.047 1 84.5 32 PRO B CA 1
ATOM 2720 C C . PRO B 1 32 ? -24 7.285 18.156 1 84.5 32 PRO B C 1
ATOM 2722 O O . PRO B 1 32 ? -23.844 8.305 18.844 1 84.5 32 PRO B O 1
ATOM 2725 N N . ILE B 1 33 ? -25.031 7.109 17.438 1 81.12 33 ILE B N 1
ATOM 2726 C CA . ILE B 1 33 ? -26.172 8.008 17.531 1 81.12 33 ILE B CA 1
ATOM 2727 C C . ILE B 1 33 ? -26.734 8.016 18.953 1 81.12 33 ILE B C 1
ATOM 2729 O O . ILE B 1 33 ? -27.047 9.07 19.5 1 81.12 33 ILE B O 1
ATOM 2733 N N . LYS B 1 34 ? -26.766 6.863 19.484 1 78.44 34 LYS B N 1
ATOM 2734 C CA . LYS B 1 34 ? -27.281 6.734 20.828 1 78.44 34 LYS B CA 1
ATOM 2735 C C . LYS B 1 34 ? -26.234 7.156 21.875 1 78.44 34 LYS B C 1
ATOM 2737 O O . LYS B 1 34 ? -26.578 7.715 22.906 1 78.44 34 LYS B O 1
ATOM 2742 N N . LEU B 1 35 ? -25 6.816 21.516 1 70.56 35 LEU B N 1
ATOM 2743 C CA . LEU B 1 35 ? -23.922 7.105 22.453 1 70.56 35 LEU B CA 1
ATOM 2744 C C . LEU B 1 35 ? -23.625 8.594 22.484 1 70.56 35 LEU B C 1
ATOM 2746 O O . LEU B 1 35 ? -23.156 9.117 23.5 1 70.56 35 LEU B O 1
ATOM 2750 N N . SER B 1 36 ? -23.594 9.242 21.297 1 61.97 36 SER B N 1
ATOM 2751 C CA . SER B 1 36 ? -23.375 10.68 21.234 1 61.97 36 SER B CA 1
ATOM 2752 C C . SER B 1 36 ? -24.219 11.414 22.266 1 61.97 36 SER B C 1
ATOM 2754 O O . SER B 1 36 ? -23.812 12.438 22.812 1 61.97 36 SER B O 1
ATOM 2756 N N . GLN B 1 37 ? -25.359 10.883 22.438 1 56.59 37 GLN B N 1
ATOM 2757 C CA . GLN B 1 37 ? -26.203 11.461 23.484 1 56.59 37 GLN B CA 1
ATOM 2758 C C . GLN B 1 37 ? -25.562 11.289 24.859 1 56.59 37 GLN B C 1
ATOM 2760 O O . GLN B 1 37 ? -25.781 12.094 25.766 1 56.59 37 GLN B O 1
ATOM 2765 N N . TRP B 1 38 ? -24.812 10.258 24.875 1 53.06 38 TRP B N 1
ATOM 2766 C CA . TRP B 1 38 ? -24.234 9.938 26.172 1 53.06 38 TRP B CA 1
ATOM 2767 C C . TRP B 1 38 ? -22.797 10.445 26.281 1 53.06 38 TRP B C 1
ATOM 2769 O O . TRP B 1 38 ? -22.375 10.922 27.344 1 53.06 38 TRP B O 1
ATOM 2779 N N . PHE B 1 39 ? -21.938 10.141 25.234 1 55.19 39 PHE B N 1
ATOM 2780 C CA . PHE B 1 39 ? -20.5 10.414 25.359 1 55.19 39 PHE B CA 1
ATOM 2781 C C . PHE B 1 39 ? -20.094 11.562 24.453 1 55.19 39 PHE B C 1
ATOM 2783 O O . PHE B 1 39 ? -20.5 11.633 23.297 1 55.19 39 PHE B O 1
ATOM 2790 N N . HIS B 1 40 ? -20.141 12.812 24.797 1 51.06 40 HIS B N 1
ATOM 2791 C CA . HIS B 1 40 ? -19.562 13.961 24.094 1 51.06 40 HIS B CA 1
ATOM 2792 C C . HIS B 1 40 ? -18.359 13.555 23.266 1 51.06 40 HIS B C 1
ATOM 2794 O O . HIS B 1 40 ? -17.219 13.797 23.672 1 51.06 40 HIS B O 1
ATOM 2800 N N . TRP B 1 41 ? -18.578 12.766 22.344 1 53.62 41 TRP B N 1
ATOM 2801 C CA . TRP B 1 41 ? -17.453 12.375 21.5 1 53.62 41 TRP B CA 1
ATOM 2802 C C . TRP B 1 41 ? -16.844 13.586 20.812 1 53.62 41 TRP B C 1
ATOM 2804 O O . TRP B 1 41 ? -17.5 14.273 20.031 1 53.62 41 TRP B O 1
ATOM 2814 N N . LYS B 1 42 ? -16.062 14.391 21.469 1 51.59 42 LYS B N 1
ATOM 2815 C CA . LYS B 1 42 ? -15.453 15.617 20.984 1 51.59 42 LYS B CA 1
ATOM 2816 C C . LYS B 1 42 ? -14.555 15.344 19.781 1 51.59 42 LYS B C 1
ATOM 2818 O O . LYS B 1 42 ? -14.305 16.234 18.969 1 51.59 42 LYS B O 1
ATOM 2823 N N . SER B 1 43 ? -13.883 14.141 19.781 1 55.12 43 SER B N 1
ATOM 2824 C CA . SER B 1 43 ? -12.883 14.023 18.719 1 55.12 43 SER B CA 1
ATOM 2825 C C . SER B 1 43 ? -13.18 12.836 17.812 1 55.12 43 SER B C 1
ATOM 2827 O O . SER B 1 43 ? -13.898 11.914 18.203 1 55.12 43 SER B O 1
ATOM 2829 N N . GLY B 1 44 ? -12.875 12.922 16.516 1 57.94 44 GLY B N 1
ATOM 2830 C CA . GLY B 1 44 ? -13.055 11.906 15.5 1 57.94 44 GLY B CA 1
ATOM 2831 C C . GLY B 1 44 ? -12.617 10.523 15.953 1 57.94 44 GLY B C 1
ATOM 2832 O O . GLY B 1 44 ? -11.594 10.375 16.609 1 57.94 44 GLY B O 1
ATOM 2833 N N . ALA B 1 45 ? -13.633 9.477 16 1 58.09 45 ALA B N 1
ATOM 2834 C CA . ALA B 1 45 ? -13.414 8.102 16.438 1 58.09 45 ALA B CA 1
ATOM 2835 C C . ALA B 1 45 ? -12.062 7.574 15.961 1 58.09 45 ALA B C 1
ATOM 2837 O O . ALA B 1 45 ? -11.367 6.875 16.703 1 58.09 45 ALA B O 1
ATOM 2838 N N . LYS B 1 46 ? -11.648 8.102 14.875 1 60.19 46 LYS B N 1
ATOM 2839 C CA . LYS B 1 46 ? -10.391 7.617 14.305 1 60.19 46 LYS B CA 1
ATOM 2840 C C . LYS B 1 46 ? -9.195 8.164 15.07 1 60.19 46 LYS B C 1
ATOM 2842 O O . LYS B 1 46 ? -8.086 7.633 14.961 1 60.19 46 LYS B O 1
ATOM 2847 N N . ASN B 1 47 ? -9.508 9.016 15.859 1 66.25 47 ASN B N 1
ATOM 2848 C CA . ASN B 1 47 ? -8.414 9.594 16.641 1 66.25 47 ASN B CA 1
ATOM 2849 C C . ASN B 1 47 ? -8.156 8.797 17.922 1 66.25 47 ASN B C 1
ATOM 2851 O O . ASN B 1 47 ? -7.121 8.969 18.562 1 66.25 47 ASN B O 1
ATOM 2855 N N . ASN B 1 48 ? -9.078 7.973 18.125 1 78.56 48 ASN B N 1
ATOM 2856 C CA . ASN B 1 48 ? -8.914 7.113 19.297 1 78.56 48 ASN B CA 1
ATOM 2857 C C . ASN B 1 48 ? -7.949 5.965 19.016 1 78.56 48 ASN B C 1
ATOM 2859 O O . ASN B 1 48 ? -8.086 5.262 18.016 1 78.56 48 ASN B O 1
ATOM 2863 N N . VAL B 1 49 ? -7.047 5.742 19.922 1 82 49 VAL B N 1
ATOM 2864 C CA . VAL B 1 49 ? -5.969 4.77 19.75 1 82 49 VAL B CA 1
ATOM 2865 C C . VAL B 1 49 ? -6.555 3.365 19.641 1 82 49 VAL B C 1
ATOM 2867 O O . VAL B 1 49 ? -6.07 2.543 18.859 1 82 49 VAL B O 1
ATOM 2870 N N . TYR B 1 50 ? -7.605 3.055 20.406 1 83.25 50 TYR B N 1
ATOM 2871 C CA . TYR B 1 50 ? -8.188 1.717 20.406 1 83.25 50 TYR B CA 1
ATOM 2872 C C . TYR B 1 50 ? -8.859 1.418 19.078 1 83.25 50 TYR B C 1
ATOM 2874 O O . TYR B 1 50 ? -8.75 0.306 18.547 1 83.25 50 TYR B O 1
ATOM 2882 N N . VAL B 1 51 ? -9.508 2.41 18.594 1 82.69 51 VAL B N 1
ATOM 2883 C CA . VAL B 1 51 ? -10.172 2.256 17.312 1 82.69 51 VAL B CA 1
ATOM 2884 C C . VAL B 1 51 ? -9.117 2.074 16.219 1 82.69 51 VAL B C 1
ATOM 2886 O O . VAL B 1 51 ? -9.273 1.221 15.336 1 82.69 51 VAL B O 1
ATOM 2889 N N . GLN B 1 52 ? -8.07 2.758 16.359 1 84.06 52 GLN B N 1
ATOM 2890 C CA . GLN B 1 52 ? -6.996 2.662 15.375 1 84.06 52 GLN B CA 1
ATOM 2891 C C . GLN B 1 52 ? -6.336 1.286 15.414 1 84.06 52 GLN B C 1
ATOM 2893 O O . GLN B 1 52 ? -6.004 0.717 14.375 1 84.06 52 GLN B O 1
ATOM 2898 N N . LEU B 1 53 ? -6.188 0.813 16.562 1 87.88 53 LEU B N 1
ATOM 2899 C CA . LEU B 1 53 ? -5.57 -0.498 16.734 1 87.88 53 LEU B CA 1
ATOM 2900 C C . LEU B 1 53 ? -6.461 -1.592 16.141 1 87.88 53 LEU B C 1
ATOM 2902 O O . LEU B 1 53 ? -5.965 -2.525 15.508 1 87.88 53 LEU B O 1
ATOM 2906 N N . LEU B 1 54 ? -7.738 -1.414 16.375 1 86.31 54 LEU B N 1
ATOM 2907 C CA . LEU B 1 54 ? -8.672 -2.391 15.836 1 86.31 54 LEU B CA 1
ATOM 2908 C C . LEU B 1 54 ? -8.695 -2.336 14.312 1 86.31 54 LEU B C 1
ATOM 2910 O O . LEU B 1 54 ? -8.758 -3.375 13.648 1 86.31 54 LEU B O 1
ATOM 2914 N N . LEU B 1 55 ? -8.617 -1.185 13.82 1 86.12 55 LEU B N 1
ATOM 2915 C CA . LEU B 1 55 ? -8.578 -1.019 12.375 1 86.12 55 LEU B CA 1
ATOM 2916 C C . LEU B 1 55 ? -7.305 -1.632 11.789 1 86.12 55 LEU B C 1
ATOM 2918 O O . LEU B 1 55 ? -7.352 -2.287 10.75 1 86.12 55 LEU B O 1
ATOM 2922 N N . CYS B 1 56 ? -6.25 -1.44 12.492 1 89.69 56 CYS B N 1
ATOM 2923 C CA . CYS B 1 56 ? -4.977 -1.994 12.047 1 89.69 56 CYS B CA 1
ATOM 2924 C C . CYS B 1 56 ? -4.988 -3.516 12.125 1 89.69 56 CYS B C 1
ATOM 2926 O O . CYS B 1 56 ? -4.438 -4.191 11.25 1 89.69 56 CYS B O 1
ATOM 2928 N N . LEU B 1 57 ? -5.637 -4.023 13.148 1 90.88 57 LEU B N 1
ATOM 2929 C CA . LEU B 1 57 ? -5.812 -5.469 13.25 1 90.88 57 LEU B CA 1
ATOM 2930 C C . LEU B 1 57 ? -6.578 -6.004 12.047 1 90.88 57 LEU B C 1
ATOM 2932 O O . LEU B 1 57 ? -6.164 -6.992 11.43 1 90.88 57 LEU B O 1
ATOM 2936 N N . GLY B 1 58 ? -7.645 -5.371 11.773 1 89.12 58 GLY B N 1
ATOM 2937 C CA . GLY B 1 58 ? -8.406 -5.73 10.586 1 89.12 58 GLY B CA 1
ATOM 2938 C C . GLY B 1 58 ? -7.613 -5.617 9.305 1 89.12 58 GLY B C 1
ATOM 2939 O O . GLY B 1 58 ? -7.77 -6.438 8.391 1 89.12 58 GLY B O 1
ATOM 2940 N N . GLY B 1 59 ? -6.777 -4.562 9.234 1 89.62 59 GLY B N 1
ATOM 2941 C CA . GLY B 1 59 ? -5.898 -4.406 8.094 1 89.62 59 GLY B CA 1
ATOM 2942 C C . GLY B 1 59 ? -4.945 -5.57 7.902 1 89.62 59 GLY B C 1
ATOM 2943 O O . GLY B 1 59 ? -4.699 -6 6.773 1 89.62 59 GLY B O 1
ATOM 2944 N N . GLY B 1 60 ? -4.379 -6.09 8.992 1 92.56 60 GLY B N 1
ATOM 2945 C CA . GLY B 1 60 ? -3.523 -7.266 8.938 1 92.56 60 GLY B CA 1
ATOM 2946 C C . GLY B 1 60 ? -4.242 -8.508 8.453 1 92.56 60 GLY B C 1
ATOM 2947 O O . GLY B 1 60 ? -3.699 -9.281 7.66 1 92.56 60 GLY B O 1
ATOM 2948 N N . VAL B 1 61 ? -5.438 -8.656 8.953 1 91.25 61 VAL B N 1
ATOM 2949 C CA . VAL B 1 61 ? -6.262 -9.789 8.547 1 91.25 61 VAL B CA 1
ATOM 2950 C C . VAL B 1 61 ? -6.527 -9.727 7.043 1 91.25 61 VAL B C 1
ATOM 2952 O O . VAL B 1 61 ? -6.395 -10.727 6.34 1 91.25 61 VAL B O 1
ATOM 2955 N N . LEU B 1 62 ? -6.82 -8.617 6.543 1 89.94 62 LEU B N 1
ATOM 2956 C CA . LEU B 1 62 ? -7.137 -8.422 5.129 1 89.94 62 LEU B CA 1
ATOM 2957 C C . LEU B 1 62 ? -5.891 -8.617 4.266 1 89.94 62 LEU B C 1
ATOM 2959 O O . LEU B 1 62 ? -5.98 -9.125 3.146 1 89.94 62 LEU B O 1
ATOM 2963 N N . LEU B 1 63 ? -4.82 -8.102 4.812 1 93.44 63 LEU B N 1
ATOM 2964 C CA . LEU B 1 63 ? -3.561 -8.273 4.102 1 93.44 63 LEU B CA 1
ATOM 2965 C C . LEU B 1 63 ? -3.266 -9.758 3.875 1 93.44 63 LEU B C 1
ATOM 2967 O O . LEU B 1 63 ? -2.91 -10.164 2.766 1 93.44 63 LEU B O 1
ATOM 2971 N N . CYS B 1 64 ? -3.447 -10.531 4.879 1 92.75 64 CYS B N 1
ATOM 2972 C CA . CYS B 1 64 ? -3.234 -11.969 4.797 1 92.75 64 CYS B CA 1
ATOM 2973 C C . CYS B 1 64 ? -4.215 -12.609 3.822 1 92.75 64 CYS B C 1
ATOM 2975 O O . CYS B 1 64 ? -3.82 -13.414 2.973 1 92.75 64 CYS B O 1
ATOM 2977 N N . THR B 1 65 ? -5.441 -12.281 3.928 1 88.62 65 THR B N 1
ATOM 2978 C CA . THR B 1 65 ? -6.488 -12.852 3.086 1 88.62 65 THR B CA 1
ATOM 2979 C C . THR B 1 65 ? -6.246 -12.516 1.619 1 88.62 65 THR B C 1
ATOM 2981 O O . THR B 1 65 ? -6.41 -13.367 0.744 1 88.62 65 THR B O 1
ATOM 2984 N N . THR B 1 66 ? -5.855 -11.32 1.344 1 91 66 THR B N 1
ATOM 2985 C CA . THR B 1 66 ? -5.648 -10.875 -0.03 1 91 66 THR B CA 1
ATOM 2986 C C . THR B 1 66 ? -4.496 -11.641 -0.679 1 91 66 THR B C 1
ATOM 2988 O O . THR B 1 66 ? -4.645 -12.172 -1.779 1 91 66 THR B O 1
ATOM 2991 N N . PHE B 1 67 ? -3.41 -11.805 -0.008 1 92.88 67 PHE B N 1
ATOM 2992 C CA . PHE B 1 67 ? -2.213 -12.359 -0.625 1 92.88 67 PHE B CA 1
ATOM 2993 C C . PHE B 1 67 ? -2.164 -13.875 -0.449 1 92.88 67 PHE B C 1
ATOM 2995 O O . PHE B 1 67 ? -1.664 -14.586 -1.318 1 92.88 67 PHE B O 1
ATOM 3002 N N . LEU B 1 68 ? -2.676 -14.367 0.659 1 90.62 68 LEU B N 1
ATOM 3003 C CA . LEU B 1 68 ? -2.465 -15.789 0.928 1 90.62 68 LEU B CA 1
ATOM 3004 C C . LEU B 1 68 ? -3.703 -16.594 0.564 1 90.62 68 LEU B C 1
ATOM 3006 O O . LEU B 1 68 ? -3.645 -17.828 0.492 1 90.62 68 LEU B O 1
ATOM 3010 N N . HIS B 1 69 ? -4.73 -15.953 0.33 1 87.44 69 HIS B N 1
ATOM 3011 C CA . HIS B 1 69 ? -5.941 -16.703 0.009 1 87.44 69 HIS B CA 1
ATOM 3012 C C . HIS B 1 69 ? -6.52 -16.266 -1.333 1 87.44 69 HIS B C 1
ATOM 3014 O O . HIS B 1 69 ? -6.547 -17.047 -2.285 1 87.44 69 HIS B O 1
ATOM 3020 N N . LEU B 1 70 ? -6.883 -15.031 -1.473 1 87.75 70 LEU B N 1
ATOM 3021 C CA . LEU B 1 70 ? -7.617 -14.562 -2.645 1 87.75 70 LEU B CA 1
ATOM 3022 C C . LEU B 1 70 ? -6.75 -14.648 -3.896 1 87.75 70 LEU B C 1
ATOM 3024 O O . LEU B 1 70 ? -7.168 -15.211 -4.91 1 87.75 70 LEU B O 1
ATOM 3028 N N . LEU B 1 71 ? -5.535 -14.094 -3.799 1 91.25 71 LEU B N 1
ATOM 3029 C CA . LEU B 1 71 ? -4.676 -14.039 -4.977 1 91.25 71 LEU B CA 1
ATOM 3030 C C . LEU B 1 71 ? -4.344 -15.445 -5.469 1 91.25 71 LEU B C 1
ATOM 3032 O O . LEU B 1 71 ? -4.523 -15.75 -6.652 1 91.25 71 LEU B O 1
ATOM 3036 N N . PRO B 1 72 ? -3.875 -16.359 -4.621 1 88.19 72 PRO B N 1
ATOM 3037 C CA . PRO B 1 72 ? -3.611 -17.719 -5.078 1 88.19 72 PRO B CA 1
ATOM 3038 C C . PRO B 1 72 ? -4.863 -18.422 -5.609 1 88.19 72 PRO B C 1
ATOM 3040 O O . PRO B 1 72 ? -4.777 -19.219 -6.543 1 88.19 72 PRO B O 1
ATOM 3043 N N . GLU B 1 73 ? -6.02 -18.141 -5.02 1 86.62 73 GLU B N 1
ATOM 3044 C CA . GLU B 1 73 ? -7.27 -18.734 -5.496 1 86.62 73 GLU B CA 1
ATOM 3045 C C . GLU B 1 73 ? -7.594 -18.266 -6.91 1 86.62 73 GLU B C 1
ATOM 3047 O O . GLU B 1 73 ? -8.008 -19.062 -7.754 1 86.62 73 GLU B O 1
ATOM 3052 N N . VAL B 1 74 ? -7.426 -17 -7.156 1 89.19 74 VAL B N 1
ATOM 3053 C CA . VAL B 1 74 ? -7.66 -16.453 -8.492 1 89.19 74 VAL B CA 1
ATOM 3054 C C . VAL B 1 74 ? -6.703 -17.109 -9.492 1 89.19 74 VAL B C 1
ATOM 3056 O O . VAL B 1 74 ? -7.109 -17.484 -10.594 1 89.19 74 VAL B O 1
ATOM 3059 N N . ALA B 1 75 ? -5.453 -17.266 -9.117 1 88.12 75 ALA B N 1
ATOM 3060 C CA . ALA B 1 75 ? -4.461 -17.891 -9.992 1 88.12 75 ALA B CA 1
ATOM 3061 C C . ALA B 1 75 ? -4.84 -19.328 -10.312 1 88.12 75 ALA B C 1
ATOM 3063 O O . ALA B 1 75 ? -4.738 -19.766 -11.461 1 88.12 75 ALA B O 1
ATOM 3064 N N . GLU B 1 76 ? -5.262 -20 -9.305 1 85.75 76 GLU B N 1
ATOM 3065 C CA . GLU B 1 76 ? -5.656 -21.391 -9.477 1 85.75 76 GLU B CA 1
ATOM 3066 C C . GLU B 1 76 ? -6.883 -21.5 -10.383 1 85.75 76 GLU B C 1
ATOM 3068 O O . GLU B 1 76 ? -6.945 -22.391 -11.242 1 85.75 76 GLU B O 1
ATOM 3073 N N . ASN B 1 77 ? -7.879 -20.656 -10.172 1 85.12 77 ASN B N 1
ATOM 3074 C CA . ASN B 1 77 ? -9.094 -20.672 -10.977 1 85.12 77 ASN B CA 1
ATOM 3075 C C . ASN B 1 77 ? -8.812 -20.328 -12.438 1 85.12 77 ASN B C 1
ATOM 3077 O O . ASN B 1 77 ? -9.445 -20.891 -13.344 1 85.12 77 ASN B O 1
ATOM 3081 N N . LEU B 1 78 ? -7.883 -19.453 -12.625 1 86.25 78 LEU B N 1
ATOM 3082 C CA . LEU B 1 78 ? -7.492 -19.094 -13.992 1 86.25 78 LEU B CA 1
ATOM 3083 C C . LEU B 1 78 ? -6.793 -20.25 -14.68 1 86.25 78 LEU B C 1
ATOM 3085 O O . LEU B 1 78 ? -6.992 -20.484 -15.875 1 86.25 78 LEU B O 1
ATOM 3089 N N . GLU B 1 79 ? -5.945 -20.938 -13.969 1 83.5 79 GLU B N 1
ATOM 3090 C CA . GLU B 1 79 ? -5.246 -22.094 -14.508 1 83.5 79 GLU B CA 1
ATOM 3091 C C . GLU B 1 79 ? -6.227 -23.203 -14.898 1 83.5 79 GLU B C 1
ATOM 3093 O O . GLU B 1 79 ? -6.016 -23.906 -15.891 1 83.5 79 GLU B O 1
ATOM 3098 N N . ASN B 1 80 ? -7.23 -23.312 -14.133 1 82.44 80 ASN B N 1
ATOM 3099 C CA . ASN B 1 80 ? -8.227 -24.344 -14.398 1 82.44 80 ASN B CA 1
ATOM 3100 C C . ASN B 1 80 ? -9.07 -24 -15.625 1 82.44 80 ASN B C 1
ATOM 3102 O O . ASN B 1 80 ? -9.648 -24.891 -16.25 1 82.44 80 ASN B O 1
ATOM 3106 N N . LEU B 1 81 ? -9.219 -22.656 -15.875 1 78.38 81 LEU B N 1
ATOM 3107 C CA . LEU B 1 81 ? -10 -22.25 -17.031 1 78.38 81 LEU B CA 1
ATOM 3108 C C . LEU B 1 81 ? -9.203 -22.438 -18.328 1 78.38 81 LEU B C 1
ATOM 3110 O O . LEU B 1 81 ? -9.766 -22.391 -19.422 1 78.38 81 LEU B O 1
ATOM 3114 N N . ASP B 1 82 ? -8.195 -23.25 -18.516 1 64.75 82 ASP B N 1
ATOM 3115 C CA . ASP B 1 82 ? -7.348 -23.672 -19.625 1 64.75 82 ASP B CA 1
ATOM 3116 C C . ASP B 1 82 ? -7.305 -22.609 -20.719 1 64.75 82 ASP B C 1
ATOM 3118 O O . ASP B 1 82 ? -6.59 -22.766 -21.719 1 64.75 82 ASP B O 1
ATOM 3122 N N . SER B 1 83 ? -8.133 -21.656 -20.812 1 57.47 83 SER B N 1
ATOM 3123 C CA . SER B 1 83 ? -8.328 -20.844 -22 1 57.47 83 SER B CA 1
ATOM 3124 C C . SER B 1 83 ? -7.293 -19.734 -22.094 1 57.47 83 SER B C 1
ATOM 3126 O O . SER B 1 83 ? -7.125 -19.109 -23.141 1 57.47 83 SER B O 1
ATOM 3128 N N . LEU B 1 84 ? -6.672 -19.406 -21.047 1 58.28 84 LEU B N 1
ATOM 3129 C CA . LEU B 1 84 ? -5.789 -18.25 -21.156 1 58.28 84 LEU B CA 1
ATOM 3130 C C . LEU B 1 84 ? -4.324 -18.672 -21.078 1 58.28 84 LEU B C 1
ATOM 3132 O O . LEU B 1 84 ? -3.977 -19.578 -20.312 1 58.28 84 LEU B O 1
ATOM 3136 N N . PRO B 1 85 ? -3.572 -18.531 -22.297 1 53.22 85 PRO B N 1
ATOM 3137 C CA . PRO B 1 85 ? -2.148 -18.875 -22.25 1 53.22 85 PRO B CA 1
ATOM 3138 C C . PRO B 1 85 ? -1.443 -18.312 -21.016 1 53.22 85 PRO B C 1
ATOM 3140 O O . PRO B 1 85 ? -1.008 -17.156 -21.016 1 53.22 85 PRO B O 1
ATOM 3143 N N . THR B 1 86 ? -1.794 -18.875 -19.812 1 53.16 86 THR B N 1
ATOM 3144 C CA . THR B 1 86 ? -1.333 -18.453 -18.5 1 53.16 86 THR B CA 1
ATOM 3145 C C . THR B 1 86 ? 0.187 -18.531 -18.391 1 53.16 86 THR B C 1
ATOM 3147 O O . THR B 1 86 ? 0.782 -18.062 -17.438 1 53.16 86 THR B O 1
ATOM 3150 N N . GLU B 1 87 ? 0.849 -19.125 -19.391 1 56.22 87 GLU B N 1
ATOM 3151 C CA . GLU B 1 87 ? 2.275 -19.406 -19.25 1 56.22 87 GLU B CA 1
ATOM 3152 C C . GLU B 1 87 ? 3.096 -18.125 -19.312 1 56.22 87 GLU B C 1
ATOM 3154 O O . GLU B 1 87 ? 4.176 -18.031 -18.734 1 56.22 87 GLU B O 1
ATOM 3159 N N . GLN B 1 88 ? 2.449 -17.125 -19.938 1 61.44 88 GLN B N 1
ATOM 3160 C CA . GLN B 1 88 ? 3.379 -16.031 -20.188 1 61.44 88 GLN B CA 1
ATOM 3161 C C . GLN B 1 88 ? 3.033 -14.805 -19.344 1 61.44 88 GLN B C 1
ATOM 3163 O O . GLN B 1 88 ? 3.924 -14.07 -18.922 1 61.44 88 GLN B O 1
ATOM 3168 N N . ILE B 1 89 ? 1.783 -14.734 -18.953 1 75.62 89 ILE B N 1
ATOM 3169 C CA . ILE B 1 89 ? 1.393 -13.523 -18.25 1 75.62 89 ILE B CA 1
ATOM 3170 C C . ILE B 1 89 ? 0.66 -13.891 -16.953 1 75.62 89 ILE B C 1
ATOM 3172 O O . ILE B 1 89 ? -0.291 -14.672 -16.984 1 75.62 89 ILE B O 1
ATOM 3176 N N . PRO B 1 90 ? 1.252 -13.375 -15.867 1 86.38 90 PRO B N 1
ATOM 3177 C CA . PRO B 1 90 ? 0.535 -13.594 -14.609 1 86.38 90 PRO B CA 1
ATOM 3178 C C . PRO B 1 90 ? -0.771 -12.805 -14.523 1 86.38 90 PRO B C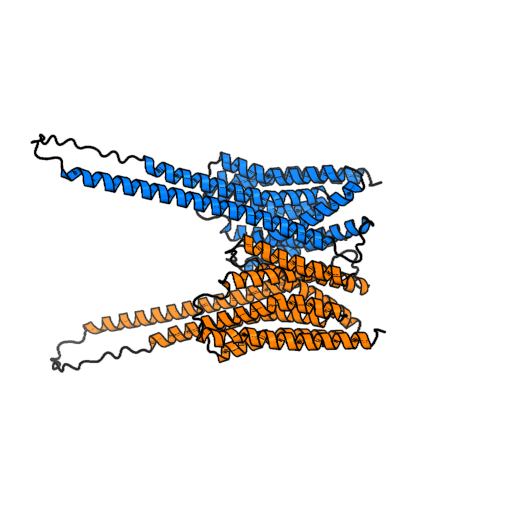 1
ATOM 3180 O O . PRO B 1 90 ? -0.807 -11.719 -13.945 1 86.38 90 PRO B O 1
ATOM 3183 N N . PHE B 1 91 ? -1.854 -13.414 -14.93 1 88.62 91 PHE B N 1
ATOM 3184 C CA . PHE B 1 91 ? -3.141 -12.742 -15.078 1 88.62 91 PHE B CA 1
ATOM 3185 C C . PHE B 1 91 ? -3.742 -12.414 -13.719 1 88.62 91 PHE B C 1
ATOM 3187 O O . PHE B 1 91 ? -4.43 -11.406 -13.562 1 88.62 91 PHE B O 1
ATOM 3194 N N . ALA B 1 92 ? -3.492 -13.344 -12.805 1 91.81 92 ALA B N 1
ATOM 3195 C CA . ALA B 1 92 ? -4.047 -13.109 -11.477 1 91.81 92 ALA B CA 1
ATOM 3196 C C . ALA B 1 92 ? -3.523 -11.805 -10.891 1 91.81 92 ALA B C 1
ATOM 3198 O O . ALA B 1 92 ? -4.301 -10.984 -10.398 1 91.81 92 ALA B O 1
ATOM 3199 N N . GLU B 1 93 ? -2.25 -11.594 -10.992 1 93.31 93 GLU B N 1
ATOM 3200 C CA . GLU B 1 93 ? -1.621 -10.375 -10.484 1 93.31 93 GLU B CA 1
ATOM 3201 C C . GLU B 1 93 ? -2.033 -9.156 -11.305 1 93.31 93 GLU B C 1
ATOM 3203 O O . GLU B 1 93 ? -2.201 -8.062 -10.758 1 93.31 93 GLU B O 1
ATOM 3208 N N . LEU B 1 94 ? -2.16 -9.375 -12.594 1 92.19 94 LEU B N 1
ATOM 3209 C CA . LEU B 1 94 ? -2.596 -8.281 -13.453 1 92.19 94 LEU B CA 1
ATOM 3210 C C . LEU B 1 94 ? -3.992 -7.809 -13.07 1 92.19 94 LEU B C 1
ATOM 3212 O O . LEU B 1 94 ? -4.238 -6.605 -12.961 1 92.19 94 LEU B O 1
ATOM 3216 N N . LEU B 1 95 ? -4.875 -8.75 -12.898 1 93.06 95 LEU B N 1
ATOM 3217 C CA . LEU B 1 95 ? -6.238 -8.422 -12.5 1 93.06 95 LEU B CA 1
ATOM 3218 C C . LEU B 1 95 ? -6.25 -7.688 -11.156 1 93.06 95 LEU B C 1
ATOM 3220 O O . LEU B 1 95 ? -7.02 -6.746 -10.969 1 93.06 95 LEU B O 1
ATOM 3224 N N . MET B 1 96 ? -5.457 -8.156 -10.242 1 94.88 96 MET B N 1
ATOM 3225 C CA . MET B 1 96 ? -5.348 -7.484 -8.953 1 94.88 96 MET B CA 1
ATOM 3226 C C . MET B 1 96 ? -4.898 -6.039 -9.133 1 94.88 96 MET B C 1
ATOM 3228 O O . MET B 1 96 ? -5.449 -5.133 -8.5 1 94.88 96 MET B O 1
ATOM 3232 N N . CYS B 1 97 ? -3.902 -5.801 -10.016 1 94.75 97 CYS B N 1
ATOM 3233 C CA . CYS B 1 97 ? -3.414 -4.445 -10.25 1 94.75 97 CYS B CA 1
ATOM 3234 C C . CYS B 1 97 ? -4.492 -3.582 -10.898 1 94.75 97 CYS B C 1
ATOM 3236 O O . CYS B 1 97 ? -4.645 -2.408 -10.555 1 94.75 97 CYS B O 1
ATOM 3238 N N . ILE B 1 98 ? -5.23 -4.133 -11.789 1 94.56 98 ILE B N 1
ATOM 3239 C CA . ILE B 1 98 ? -6.32 -3.4 -12.422 1 94.56 98 ILE B CA 1
ATOM 3240 C C . ILE B 1 98 ? -7.344 -2.986 -11.367 1 94.56 98 ILE B C 1
ATOM 3242 O O . ILE B 1 98 ? -7.797 -1.841 -11.352 1 94.56 98 ILE B O 1
ATOM 3246 N N . GLY B 1 99 ? -7.754 -3.938 -10.562 1 93.56 99 GLY B N 1
ATOM 3247 C CA . GLY B 1 99 ? -8.656 -3.604 -9.469 1 93.56 99 GLY B CA 1
ATOM 3248 C C . GLY B 1 99 ? -8.125 -2.496 -8.578 1 93.56 99 GLY B C 1
ATOM 3249 O O . GLY B 1 99 ? -8.883 -1.619 -8.148 1 93.56 99 GLY B O 1
ATOM 3250 N N . PHE B 1 100 ? -6.84 -2.541 -8.305 1 94.06 100 PHE B N 1
ATOM 3251 C CA . PHE B 1 100 ? -6.188 -1.502 -7.516 1 94.06 100 PHE B CA 1
ATOM 3252 C C . PHE B 1 100 ? -6.336 -0.141 -8.18 1 94.06 100 PHE B C 1
ATOM 3254 O O . PHE B 1 100 ? -6.703 0.841 -7.531 1 94.06 100 PHE B O 1
ATOM 3261 N N . PHE B 1 101 ? -6.039 -0.085 -9.414 1 94.38 101 PHE B N 1
ATOM 3262 C CA . PHE B 1 101 ? -6.09 1.177 -10.148 1 94.38 101 PHE B CA 1
ATOM 3263 C C . PHE B 1 101 ? -7.523 1.68 -10.258 1 94.38 101 PHE B C 1
ATOM 3265 O O . PHE B 1 101 ? -7.766 2.889 -10.25 1 94.38 101 PHE B O 1
ATOM 3272 N N . VAL B 1 102 ? -8.469 0.808 -10.391 1 91.81 102 VAL B N 1
ATOM 3273 C CA . VAL B 1 102 ? -9.867 1.202 -10.43 1 91.81 102 VAL B CA 1
ATOM 3274 C C . VAL B 1 102 ? -10.258 1.884 -9.125 1 91.81 102 VAL B C 1
ATOM 3276 O O . VAL B 1 102 ? -10.844 2.967 -9.133 1 91.81 102 VAL B O 1
ATOM 3279 N N . MET B 1 103 ? -9.914 1.284 -8.031 1 89.62 103 MET B N 1
ATOM 3280 C CA . MET B 1 103 ? -10.242 1.866 -6.73 1 89.62 103 MET B CA 1
ATOM 3281 C C . MET B 1 103 ? -9.5 3.184 -6.527 1 89.62 103 MET B C 1
ATOM 3283 O O . MET B 1 103 ? -10.055 4.133 -5.969 1 89.62 103 MET B O 1
ATOM 3287 N N . TYR B 1 104 ? -8.25 3.125 -6.977 1 89.56 104 TYR B N 1
ATOM 3288 C CA . TYR B 1 104 ? -7.449 4.344 -6.902 1 89.56 104 TYR B CA 1
ATOM 3289 C C . TYR B 1 104 ? -8.109 5.477 -7.68 1 89.56 104 TYR B C 1
ATOM 3291 O O . TYR B 1 104 ? -8.195 6.605 -7.191 1 89.56 104 TYR B O 1
ATOM 3299 N N . LEU B 1 105 ? -8.609 5.23 -8.789 1 89.88 105 LEU B N 1
ATOM 3300 C CA . LEU B 1 105 ? -9.281 6.215 -9.633 1 89.88 105 LEU B CA 1
ATOM 3301 C C . LEU B 1 105 ? -10.57 6.703 -8.977 1 89.88 105 LEU B C 1
ATOM 3303 O O . LEU B 1 105 ? -10.844 7.906 -8.953 1 89.88 105 LEU B O 1
ATOM 3307 N N . VAL B 1 106 ? -11.344 5.805 -8.461 1 86.25 106 VAL B N 1
ATOM 3308 C CA . VAL B 1 106 ? -12.602 6.145 -7.801 1 86.25 106 VAL B CA 1
ATOM 3309 C C . VAL B 1 106 ? -12.328 7.105 -6.645 1 86.25 106 VAL B C 1
ATOM 3311 O O . VAL B 1 106 ? -13.008 8.125 -6.504 1 86.25 106 VAL B O 1
ATOM 3314 N N . GLU B 1 107 ? -11.336 6.785 -5.852 1 82.88 107 GLU B N 1
ATOM 3315 C CA . GLU B 1 107 ? -10.984 7.625 -4.711 1 82.88 107 GLU B CA 1
ATOM 3316 C C . GLU B 1 107 ? -10.547 9.016 -5.16 1 82.88 107 GLU B C 1
ATOM 3318 O O . GLU B 1 107 ? -10.945 10.016 -4.559 1 82.88 107 GLU B O 1
ATOM 3323 N N . GLU B 1 108 ? -9.75 9.023 -6.152 1 83.69 108 GLU B N 1
ATOM 3324 C CA . GLU B 1 108 ? -9.273 10.312 -6.668 1 83.69 108 GLU B CA 1
ATOM 3325 C C . GLU B 1 108 ? -10.422 11.125 -7.258 1 83.69 108 GLU B C 1
ATOM 3327 O O . GLU B 1 108 ? -10.469 12.344 -7.109 1 83.69 108 GLU B O 1
ATOM 3332 N N . CYS B 1 109 ? -11.352 10.5 -7.941 1 83.88 109 CYS B N 1
ATOM 3333 C CA . CYS B 1 109 ? -12.516 11.18 -8.508 1 83.88 109 CYS B CA 1
ATOM 3334 C C . CYS B 1 109 ? -13.398 11.766 -7.41 1 83.88 109 CYS B C 1
ATOM 3336 O O . CYS B 1 109 ? -13.891 12.883 -7.535 1 83.88 109 CYS B O 1
ATOM 3338 N N . VAL B 1 110 ? -13.555 11.047 -6.391 1 79.44 110 VAL B N 1
ATOM 3339 C CA . VAL B 1 110 ? -14.344 11.508 -5.258 1 79.44 110 VAL B CA 1
ATOM 3340 C C . VAL B 1 110 ? -13.664 12.711 -4.609 1 79.44 110 VAL B C 1
ATOM 3342 O O . VAL B 1 110 ? -14.32 13.711 -4.301 1 79.44 110 VAL B O 1
ATOM 3345 N N . HIS B 1 111 ? -12.391 12.633 -4.406 1 77.44 111 HIS B N 1
ATOM 3346 C CA . HIS B 1 111 ? -11.633 13.711 -3.787 1 77.44 111 HIS B CA 1
ATOM 3347 C C . HIS B 1 111 ? -11.648 14.969 -4.656 1 77.44 111 HIS B C 1
ATOM 3349 O O . HIS B 1 111 ? -11.797 16.078 -4.145 1 77.44 111 HIS B O 1
ATOM 3355 N N . ARG B 1 112 ? -11.492 14.828 -5.879 1 79.44 112 ARG B N 1
ATOM 3356 C CA . ARG B 1 112 ? -11.531 15.953 -6.809 1 79.44 112 ARG B CA 1
ATOM 3357 C C . ARG B 1 112 ? -12.898 16.609 -6.82 1 79.44 112 ARG B C 1
ATOM 3359 O O . ARG B 1 112 ? -13.008 17.844 -6.883 1 79.44 112 ARG B O 1
ATOM 3366 N N . TYR B 1 113 ? -13.836 15.781 -6.824 1 79.44 113 TYR B N 1
ATOM 3367 C CA . TYR B 1 113 ? -15.195 16.297 -6.812 1 79.44 113 TYR B CA 1
ATOM 3368 C C . TYR B 1 113 ? -15.453 17.125 -5.559 1 79.44 113 TYR B C 1
ATOM 3370 O O . TYR B 1 113 ? -16.047 18.203 -5.629 1 79.44 113 TYR B O 1
ATOM 3378 N N . LEU B 1 114 ? -14.984 16.656 -4.445 1 75.69 114 LEU B N 1
ATOM 3379 C CA . LEU B 1 114 ? -15.156 17.375 -3.182 1 75.69 114 LEU B CA 1
ATOM 3380 C C . LEU B 1 114 ? -14.367 18.672 -3.18 1 75.69 114 LEU B C 1
ATOM 3382 O O . LEU B 1 114 ? -14.867 19.703 -2.715 1 75.69 114 LEU B O 1
ATOM 3386 N N . HIS B 1 115 ? -13.211 18.578 -3.633 1 75.75 115 HIS B N 1
ATOM 3387 C CA . HIS B 1 115 ? -12.375 19.766 -3.689 1 75.75 115 HIS B CA 1
ATOM 3388 C C . HIS B 1 115 ? -12.984 20.812 -4.621 1 75.75 115 HIS B C 1
ATOM 3390 O O . HIS B 1 115 ? -12.961 22.016 -4.316 1 75.75 115 HIS B O 1
ATOM 3396 N N . SER B 1 116 ? -13.477 20.406 -5.645 1 78.06 116 SER B N 1
ATOM 3397 C CA . SER B 1 116 ? -14.102 21.312 -6.602 1 78.06 116 SER B CA 1
ATOM 3398 C C . SER B 1 116 ? -15.352 21.969 -6.008 1 78.06 116 SER B C 1
ATOM 3400 O O . SER B 1 116 ? -15.586 23.172 -6.207 1 78.06 116 SER B O 1
ATOM 3402 N N . LYS B 1 117 ? -16.031 21.219 -5.305 1 75.88 117 LYS B N 1
ATOM 3403 C CA . LYS B 1 117 ? -17.25 21.75 -4.691 1 75.88 117 LYS B CA 1
ATOM 3404 C C . LYS B 1 117 ? -16.906 22.734 -3.576 1 75.88 117 LYS B C 1
ATOM 3406 O O . LYS B 1 117 ? -17.562 23.781 -3.438 1 75.88 117 LYS B O 1
ATOM 3411 N N . GLU B 1 118 ? -15.945 22.312 -2.865 1 73.94 118 GLU B N 1
ATOM 3412 C CA . GLU B 1 118 ? -15.5 23.203 -1.801 1 73.94 118 GLU B CA 1
ATOM 3413 C C . GLU B 1 118 ? -15.008 24.531 -2.367 1 73.94 118 GLU B C 1
ATOM 3415 O O . GLU B 1 118 ? -15.312 25.594 -1.826 1 73.94 118 GLU B O 1
ATOM 3420 N N . ASN B 1 119 ? -14.266 24.438 -3.359 1 72.56 119 ASN B N 1
ATOM 3421 C CA . ASN B 1 119 ? -13.758 25.641 -3.992 1 72.56 119 ASN B CA 1
ATOM 3422 C C . ASN B 1 119 ? -14.883 26.484 -4.594 1 72.56 119 ASN B C 1
ATOM 3424 O O . ASN B 1 119 ? -14.844 27.703 -4.551 1 72.56 119 ASN B O 1
ATOM 3428 N N . ARG B 1 120 ? -15.789 25.891 -5.098 1 70.38 120 ARG B N 1
ATOM 3429 C CA . ARG B 1 120 ? -16.922 26.609 -5.668 1 70.38 120 ARG B CA 1
ATOM 3430 C C . ARG B 1 120 ? -17.734 27.312 -4.582 1 70.38 120 ARG B C 1
ATOM 3432 O O . ARG B 1 120 ? -18.188 28.438 -4.781 1 70.38 120 ARG B O 1
ATOM 3439 N N . ASP B 1 121 ? -17.797 26.688 -3.51 1 67.81 121 ASP B N 1
ATOM 3440 C CA . ASP B 1 121 ? -18.516 27.281 -2.389 1 67.81 121 ASP B CA 1
ATOM 3441 C C . ASP B 1 121 ? -17.75 28.484 -1.834 1 67.81 121 ASP B C 1
ATOM 3443 O O . ASP B 1 121 ? -18.359 29.5 -1.479 1 67.81 121 ASP B O 1
ATOM 3447 N N . LEU B 1 122 ? -16.484 28.234 -1.796 1 67.5 122 LEU B N 1
ATOM 3448 C CA . LEU B 1 122 ? -15.664 29.344 -1.329 1 67.5 122 LEU B CA 1
ATOM 3449 C C . LEU B 1 122 ? -15.734 30.516 -2.297 1 67.5 122 LEU B C 1
ATOM 3451 O O . LEU B 1 122 ? -15.805 31.672 -1.871 1 67.5 122 LEU B O 1
ATOM 3455 N N . GLU B 1 123 ? -15.711 30.234 -3.482 1 69.44 123 GLU B N 1
ATOM 3456 C CA . GLU B 1 123 ? -15.805 31.266 -4.504 1 69.44 123 GLU B CA 1
ATOM 3457 C C . GLU B 1 123 ? -17.156 31.969 -4.453 1 69.44 123 GLU B C 1
ATOM 3459 O O . GLU B 1 123 ? -17.234 33.188 -4.613 1 69.44 123 GLU B O 1
ATOM 3464 N N . THR B 1 124 ? -18.141 31.312 -4.281 1 67.75 124 THR B N 1
ATOM 3465 C CA . THR B 1 124 ? -19.469 31.891 -4.176 1 67.75 124 THR B CA 1
ATOM 3466 C C . THR B 1 124 ? -19.578 32.781 -2.93 1 67.75 124 THR B C 1
ATOM 3468 O O . THR B 1 124 ? -20.188 33.844 -2.973 1 67.75 124 THR B O 1
ATOM 3471 N N . ALA B 1 125 ? -18.922 32.25 -1.898 1 65.44 125 ALA B N 1
ATOM 3472 C CA . ALA B 1 125 ? -18.922 33 -0.661 1 65.44 125 ALA B CA 1
ATOM 3473 C C . ALA B 1 125 ? -18.125 34.312 -0.831 1 65.44 125 ALA B C 1
ATOM 3475 O O . ALA B 1 125 ? -18.547 35.375 -0.36 1 65.44 125 ALA B O 1
ATOM 3476 N N . ARG B 1 126 ? -17.094 34.219 -1.489 1 69.81 126 ARG B N 1
ATOM 3477 C CA . ARG B 1 126 ? -16.266 35.375 -1.745 1 69.81 126 ARG B CA 1
ATOM 3478 C C . ARG B 1 126 ? -16.969 36.375 -2.654 1 69.81 126 ARG B C 1
ATOM 3480 O O . ARG B 1 126 ? -16.891 37.594 -2.449 1 69.81 126 ARG B O 1
ATOM 3487 N N . SER B 1 127 ? -17.578 35.906 -3.584 1 71.06 127 SER B N 1
ATOM 3488 C CA . SER B 1 127 ? -18.312 36.75 -4.508 1 71.06 127 SER B CA 1
ATOM 3489 C C . SER B 1 127 ? -19.469 37.469 -3.807 1 71.06 127 SER B C 1
ATOM 3491 O O . SER B 1 127 ? -19.75 38.625 -4.086 1 71.06 127 SER B O 1
ATOM 3493 N N . SER B 1 128 ? -20.109 36.812 -2.908 1 68 128 SER B N 1
ATOM 3494 C CA . SER B 1 128 ? -21.203 37.406 -2.154 1 68 128 SER B CA 1
ATOM 3495 C C . SER B 1 128 ? -20.703 38.531 -1.229 1 68 128 SER B C 1
ATOM 3497 O O . SER B 1 128 ? -21.344 39.562 -1.083 1 68 128 SER B O 1
ATOM 3499 N N . ILE B 1 129 ? -19.562 38.25 -0.736 1 67.56 129 ILE B N 1
ATOM 3500 C CA . ILE B 1 129 ? -18.953 39.25 0.151 1 67.56 129 ILE B CA 1
ATOM 3501 C C . ILE B 1 129 ? -18.531 40.469 -0.657 1 67.56 129 ILE B C 1
ATOM 3503 O O . ILE B 1 129 ? -18.719 41.594 -0.219 1 67.56 129 ILE B O 1
ATOM 3507 N N . SER B 1 130 ? -18 40.188 -1.754 1 69.25 130 SER B N 1
ATOM 3508 C CA . SER B 1 130 ? -17.578 41.312 -2.619 1 69.25 130 SER B CA 1
ATOM 3509 C C . SER B 1 130 ? -18.781 42.125 -3.07 1 69.25 130 SER B C 1
ATOM 3511 O O . SER B 1 130 ? -18.688 43.375 -3.121 1 69.25 130 SER B O 1
ATOM 3513 N N . VAL B 1 131 ? -19.828 41.594 -3.293 1 67.62 131 VAL B N 1
ATOM 3514 C CA . VAL B 1 131 ? -21.031 42.281 -3.736 1 67.62 131 VAL B CA 1
ATOM 3515 C C . VAL B 1 131 ? -21.625 43.094 -2.578 1 67.62 131 VAL B C 1
ATOM 3517 O O . VAL B 1 131 ? -22.047 44.219 -2.76 1 67.62 131 VAL B O 1
ATOM 3520 N N . SER B 1 132 ? -21.547 42.531 -1.41 1 65.19 132 SER B N 1
ATOM 3521 C CA . SER B 1 132 ? -22.062 43.219 -0.236 1 65.19 132 SER B CA 1
ATOM 3522 C C . SER B 1 132 ? -21.219 44.438 0.115 1 65.19 132 SER B C 1
ATOM 3524 O O . SER B 1 132 ? -21.75 45.469 0.51 1 65.19 132 SER B O 1
ATOM 3526 N N . ARG B 1 133 ? -19.969 44.281 -0.149 1 67 133 ARG B N 1
ATOM 3527 C CA . ARG B 1 133 ? -19.047 45.406 0.108 1 67 133 ARG B CA 1
ATOM 3528 C C . ARG B 1 133 ? -19.234 46.5 -0.91 1 67 133 ARG B C 1
ATOM 3530 O O . ARG B 1 133 ? -19.203 47.688 -0.557 1 67 133 ARG B O 1
ATOM 3537 N N . SER B 1 134 ? -19.484 46.188 -2.051 1 68.25 134 SER B N 1
ATOM 3538 C CA . SER B 1 134 ? -19.703 47.188 -3.1 1 68.25 134 SER B CA 1
ATOM 3539 C C . SER B 1 134 ? -21.016 47.938 -2.879 1 68.25 134 SER B C 1
ATOM 3541 O O . SER B 1 134 ? -21.094 49.156 -3.148 1 68.25 134 SER B O 1
ATOM 3543 N N . GLN B 1 135 ? -21.969 47.406 -2.357 1 64.62 135 GLN B N 1
ATOM 3544 C CA . GLN B 1 135 ? -23.234 48.031 -2.084 1 64.62 135 GLN B CA 1
ATOM 3545 C C . GLN B 1 135 ? -23.141 49 -0.896 1 64.62 135 GLN B C 1
ATOM 3547 O O . GLN B 1 135 ? -23.766 50.062 -0.889 1 64.62 135 GLN B O 1
ATOM 3552 N N . LEU B 1 136 ? -22.281 48.656 -0.005 1 60.28 136 LEU B N 1
ATOM 3553 C CA . LEU B 1 136 ? -22.062 49.5 1.148 1 60.28 136 LEU B CA 1
ATOM 3554 C C . LEU B 1 136 ? -21.297 50.75 0.75 1 60.28 136 LEU B C 1
ATOM 3556 O O . LEU B 1 136 ? -21.578 51.844 1.233 1 60.28 136 LEU B O 1
ATOM 3560 N N . ASP B 1 137 ? -20.469 50.656 -0.173 1 63.62 137 ASP B N 1
ATOM 3561 C CA . ASP B 1 137 ? -19.672 51.781 -0.644 1 63.62 137 ASP B CA 1
ATOM 3562 C C . ASP B 1 137 ? -20.516 52.75 -1.496 1 63.62 137 ASP B C 1
ATOM 3564 O O . ASP B 1 137 ? -20.312 53.938 -1.471 1 63.62 137 ASP B O 1
ATOM 3568 N N . MET B 1 138 ? -21.453 52.312 -2.152 1 60.12 138 MET B N 1
ATOM 3569 C CA . MET B 1 138 ? -22.312 53.156 -2.984 1 60.12 138 MET B CA 1
ATOM 3570 C C . MET B 1 138 ? -23.297 53.938 -2.129 1 60.12 138 MET B C 1
ATOM 3572 O O . MET B 1 138 ? -23.656 55.062 -2.477 1 60.12 138 MET B O 1
ATOM 3576 N N . SER B 1 139 ? -23.656 53.469 -1.025 1 55.56 139 SER B N 1
ATOM 3577 C CA . SER B 1 139 ? -24.594 54.188 -0.156 1 55.56 139 SER B CA 1
ATOM 3578 C C . SER B 1 139 ? -23.906 55.344 0.538 1 55.56 139 SER B C 1
ATOM 3580 O O . SER B 1 139 ? -24.578 56.312 0.915 1 55.56 139 SER B O 1
ATOM 3582 N N . LYS B 1 140 ? -22.625 55.469 0.613 1 58.03 140 LYS B N 1
ATOM 3583 C CA . LYS B 1 140 ? -21.938 56.562 1.241 1 58.03 140 LYS B CA 1
ATOM 3584 C C . LYS B 1 140 ? -21.766 57.75 0.265 1 58.03 140 LYS B C 1
ATOM 3586 O O . LYS B 1 140 ? -21.672 58.906 0.679 1 58.03 140 LYS B O 1
ATOM 3591 N N . SER B 1 141 ? -21.766 57.5 -0.934 1 53.31 141 SER B N 1
ATOM 3592 C CA . SER B 1 141 ? -21.484 58.625 -1.838 1 53.31 141 SER B CA 1
ATOM 3593 C C . SER B 1 141 ? -22.719 59.5 -2.031 1 53.31 141 SER B C 1
ATOM 3595 O O . SER B 1 141 ? -22.594 60.656 -2.434 1 53.31 141 SER B O 1
ATOM 3597 N N . ASP B 1 142 ? -23.828 59 -1.956 1 47.91 142 ASP B N 1
ATOM 3598 C CA . ASP B 1 142 ? -25 59.844 -2.242 1 47.91 142 ASP B CA 1
ATOM 3599 C C . ASP B 1 142 ? -25.344 60.719 -1.055 1 47.91 142 ASP B C 1
ATOM 3601 O O . ASP B 1 142 ? -26.359 61.406 -1.065 1 47.91 142 ASP B O 1
ATOM 3605 N N . GLU B 1 143 ? -24.594 60.562 0.064 1 45.66 143 GLU B N 1
ATOM 3606 C CA . GLU B 1 143 ? -24.984 61.406 1.184 1 45.66 143 GLU B CA 1
ATOM 3607 C C . GLU B 1 143 ? -24.562 62.844 0.958 1 45.66 143 GLU B C 1
ATOM 3609 O O . GLU B 1 143 ? -24.797 63.719 1.804 1 45.66 143 GLU B O 1
ATOM 3614 N N . HIS B 1 144 ? -23.844 63.125 -0.14 1 42.91 144 HIS B N 1
ATOM 3615 C CA . HIS B 1 144 ? -23.438 64.562 -0.107 1 42.91 144 HIS B CA 1
ATOM 3616 C C . HIS B 1 144 ? -24.625 65.438 -0.346 1 42.91 144 HIS B C 1
ATOM 3618 O O . HIS B 1 144 ? -24.5 66.688 -0.266 1 42.91 144 HIS B O 1
ATOM 3624 N N . LEU B 1 145 ? -25.516 65.125 -1.309 1 37.78 145 LEU B N 1
ATOM 3625 C CA . LEU B 1 145 ? -26.281 66.25 -1.834 1 37.78 145 LEU B CA 1
ATOM 3626 C C . LEU B 1 145 ? -27.391 66.625 -0.872 1 37.78 145 LEU B C 1
ATOM 3628 O O . LEU B 1 145 ? -28.219 67.5 -1.195 1 37.78 145 LEU B O 1
ATOM 3632 N N . VAL B 1 146 ? -27.891 65.812 0.05 1 36.81 146 VAL B N 1
ATOM 3633 C CA . VAL B 1 146 ? -29.172 66.188 0.639 1 36.81 146 VAL B CA 1
ATOM 3634 C C . VAL B 1 146 ? -28.984 67.375 1.564 1 36.81 146 VAL B C 1
ATOM 3636 O O . VAL B 1 146 ? -28.188 67.312 2.508 1 36.81 146 VAL B O 1
ATOM 3639 N N . SER B 1 147 ? -29.125 68.562 0.947 1 34.03 147 SER B N 1
ATOM 3640 C CA . SER B 1 147 ? -29.219 69.938 1.512 1 34.03 147 SER B CA 1
ATOM 3641 C C . SER B 1 147 ? -30 69.938 2.822 1 34.03 147 SER B C 1
ATOM 3643 O O . SER B 1 147 ? -30.688 68.938 3.141 1 34.03 147 SER B O 1
ATOM 3645 N N . SER B 1 148 ? -30.5 71.25 3.273 1 35.19 148 SER B N 1
ATOM 3646 C CA . SER B 1 148 ? -30.734 72 4.496 1 35.19 148 SER B CA 1
ATOM 3647 C C . SER B 1 148 ? -32.031 71.625 5.18 1 35.19 148 SER B C 1
ATOM 3649 O O . SER B 1 148 ? -32.5 72.25 6.102 1 35.19 148 SER B O 1
ATOM 3651 N N . VAL B 1 149 ? -32.969 70.875 4.492 1 35.66 149 VAL B N 1
ATOM 3652 C CA . VAL B 1 149 ? -34.281 71.125 5.066 1 35.66 149 VAL B CA 1
ATOM 3653 C C . VAL B 1 149 ? -34.312 70.688 6.523 1 35.66 149 VAL B C 1
ATOM 3655 O O . VAL B 1 149 ? -33.625 69.75 6.898 1 35.66 149 VAL B O 1
ATOM 3658 N N . GLU B 1 150 ? -34.812 71.562 7.414 1 35.78 150 GLU B N 1
ATOM 3659 C CA . GLU B 1 150 ? -35 71.688 8.859 1 35.78 150 GLU B CA 1
ATOM 3660 C C . GLU B 1 150 ? -35.688 70.438 9.414 1 35.78 150 GLU B C 1
ATOM 3662 O O . GLU B 1 150 ? -36.875 70.25 9.234 1 35.78 150 GLU B O 1
ATOM 3667 N N . ALA B 1 151 ? -35.281 69.25 9.078 1 32.91 151 ALA B N 1
ATOM 3668 C CA . ALA B 1 151 ? -36.094 68.125 9.422 1 32.91 151 ALA B CA 1
ATOM 3669 C C . ALA B 1 151 ? -36.25 68 10.938 1 32.91 151 ALA B C 1
ATOM 3671 O O . ALA B 1 151 ? -35.312 68.25 11.688 1 32.91 151 ALA B O 1
ATOM 3672 N N . PRO B 1 152 ? -37.531 68.125 11.391 1 37.41 152 PRO B N 1
ATOM 3673 C CA . PRO B 1 152 ? -37.812 68 12.812 1 37.41 152 PRO B CA 1
ATOM 3674 C C . PRO B 1 152 ? -37.219 66.688 13.414 1 37.41 152 PRO B C 1
ATOM 3676 O O . PRO B 1 152 ? -36.938 65.75 12.68 1 37.41 152 PRO B O 1
ATOM 3679 N N . SER B 1 153 ? -36.5 66.812 14.484 1 30.45 153 SER B N 1
ATOM 3680 C CA . SER B 1 153 ? -35.656 65.938 15.289 1 30.45 153 SER B CA 1
ATOM 3681 C C . SER B 1 153 ? -36.438 64.688 15.727 1 30.45 153 SER B C 1
ATOM 3683 O O . SER B 1 153 ? -36.062 64 16.703 1 30.45 153 SER B O 1
ATOM 3685 N N . SER B 1 154 ? -37.562 64.25 15.016 1 30.66 154 SER B N 1
ATOM 3686 C CA . SER B 1 154 ? -38.156 63.188 15.797 1 30.66 154 SER B CA 1
ATOM 3687 C C . SER B 1 154 ? -37.188 62.031 15.906 1 30.66 154 SER B C 1
ATOM 3689 O O . SER B 1 154 ? -36.5 61.656 14.93 1 30.66 154 SER B O 1
ATOM 3691 N N . GLU B 1 155 ? -36.688 61.719 17.078 1 29.72 155 GLU B N 1
ATOM 3692 C CA . GLU B 1 155 ? -35.812 60.688 17.656 1 29.72 155 GLU B CA 1
ATOM 3693 C C . GLU B 1 155 ? -36.281 59.312 17.219 1 29.72 155 GLU B C 1
ATOM 3695 O O . GLU B 1 155 ? -37.125 58.688 17.859 1 29.72 155 GLU B O 1
ATOM 3700 N N . TYR B 1 156 ? -36.812 59.062 15.953 1 29.86 156 TYR B N 1
ATOM 3701 C CA . TYR B 1 156 ? -37.219 57.656 15.789 1 29.86 156 TYR B CA 1
ATOM 3702 C C . TYR B 1 156 ? -36 56.75 15.953 1 29.86 156 TYR B C 1
ATOM 3704 O O . TYR B 1 156 ? -34.969 56.969 15.336 1 29.86 156 TYR B O 1
ATOM 3712 N N . HIS B 1 157 ? -35.875 56.188 17.156 1 30.83 157 HIS B N 1
ATOM 3713 C CA . HIS B 1 157 ? -35 55.062 17.5 1 30.83 157 HIS B CA 1
ATOM 3714 C C . HIS B 1 157 ? -35.125 53.938 16.453 1 30.83 157 HIS B C 1
ATOM 3716 O O . HIS B 1 157 ? -36.188 53.312 16.328 1 30.83 157 HIS B O 1
ATOM 3722 N N . HIS B 1 158 ? -34.688 54.125 15.234 1 31.8 158 HIS B N 1
ATOM 3723 C CA . HIS B 1 158 ? -34.594 53.031 14.297 1 31.8 158 HIS B CA 1
ATOM 3724 C C . HIS B 1 158 ? -33.875 51.844 14.914 1 31.8 158 HIS B C 1
ATOM 3726 O O . HIS B 1 158 ? -32.688 51.938 15.273 1 31.8 158 HIS B O 1
ATOM 3732 N N . HIS B 1 159 ? -34.594 51 15.648 1 32.69 159 HIS B N 1
ATOM 3733 C CA . HIS B 1 159 ? -34.094 49.656 15.914 1 32.69 159 HIS B CA 1
ATOM 3734 C C . HIS B 1 159 ? -33.562 49 14.648 1 32.69 159 HIS B C 1
ATOM 3736 O O . HIS B 1 159 ? -34.281 48.844 13.664 1 32.69 159 HIS B O 1
ATOM 3742 N N . ILE B 1 160 ? -32.344 49.281 14.258 1 34.09 160 ILE B N 1
ATOM 3743 C CA . ILE B 1 160 ? -31.625 48.438 13.289 1 34.09 160 ILE B CA 1
ATOM 3744 C C . ILE B 1 160 ? -31.812 46.969 13.617 1 34.09 160 ILE B C 1
ATOM 3746 O O . ILE B 1 160 ? -31.359 46.5 14.664 1 34.09 160 ILE B O 1
ATOM 3750 N N . ASP B 1 161 ? -32.969 46.438 13.328 1 31.75 161 ASP B N 1
ATOM 3751 C CA . ASP B 1 161 ? -33.094 44.969 13.289 1 31.75 161 ASP B CA 1
ATOM 3752 C C . ASP B 1 161 ? -31.891 44.344 12.578 1 31.75 161 ASP B C 1
ATOM 3754 O O . ASP B 1 161 ? -31.609 44.656 11.414 1 31.75 161 ASP B O 1
ATOM 3758 N N . HIS B 1 162 ? -30.797 44.094 13.312 1 33.12 162 HIS B N 1
ATOM 3759 C CA . HIS B 1 162 ? -29.781 43.156 12.891 1 33.12 162 HIS B CA 1
ATOM 3760 C C . HIS B 1 162 ? -30.406 41.969 12.172 1 33.12 162 HIS B C 1
ATOM 3762 O O . HIS B 1 162 ? -31.203 41.219 12.758 1 33.12 162 HIS B O 1
ATOM 3768 N N . SER B 1 163 ? -30.812 42 10.93 1 34.59 163 SER B N 1
ATOM 3769 C CA . SER B 1 163 ? -31.156 40.906 10.039 1 34.59 163 SER B CA 1
ATOM 3770 C C . SER B 1 163 ? -30.266 39.688 10.281 1 34.59 163 SER B C 1
ATOM 3772 O O . SER B 1 163 ? -29.031 39.781 10.172 1 34.59 163 SER B O 1
ATOM 3774 N N . HIS B 1 164 ? -30.625 38.75 11.18 1 37.91 164 HIS B N 1
ATOM 3775 C CA . HIS B 1 164 ? -30.25 37.344 11.344 1 37.91 164 HIS B CA 1
ATOM 3776 C C . HIS B 1 164 ? -30.156 36.625 10 1 37.91 164 HIS B C 1
ATOM 3778 O O . HIS B 1 164 ? -30.109 35.406 9.945 1 37.91 164 HIS B O 1
ATOM 3784 N N . THR B 1 165 ? -30.312 37.25 8.891 1 38.78 165 THR B N 1
ATOM 3785 C CA . THR B 1 165 ? -30.312 36.469 7.656 1 38.78 165 THR B CA 1
ATOM 3786 C C . THR B 1 165 ? -28.922 35.875 7.406 1 38.78 165 THR B C 1
ATOM 3788 O O . THR B 1 165 ? -28.812 34.812 6.781 1 38.78 165 THR B O 1
ATOM 3791 N N . ASP B 1 166 ? -27.875 36.562 7.73 1 41.06 166 ASP B N 1
ATOM 3792 C CA . ASP B 1 166 ? -26.609 36.156 7.117 1 41.06 166 ASP B CA 1
ATOM 3793 C C . ASP B 1 166 ? -26.031 34.938 7.801 1 41.06 166 ASP B C 1
ATOM 3795 O O . ASP B 1 166 ? -25.219 34.219 7.219 1 41.06 166 ASP B O 1
ATOM 3799 N N . HIS B 1 167 ? -26.391 34.688 9.008 1 42.09 167 HIS B N 1
ATOM 3800 C CA . HIS B 1 167 ? -25.797 33.531 9.672 1 42.09 167 HIS B CA 1
ATOM 3801 C C . HIS B 1 167 ? -26.375 32.219 9.141 1 42.09 167 HIS B C 1
ATOM 3803 O O . HIS B 1 167 ? -25.781 31.156 9.305 1 42.09 167 HIS B O 1
ATOM 3809 N N . SER B 1 168 ? -27.594 32.25 8.656 1 44.25 168 SER B N 1
ATOM 3810 C CA . SER B 1 168 ? -28.234 31.016 8.219 1 44.25 168 SER B CA 1
ATOM 3811 C C . SER B 1 168 ? -27.594 30.469 6.941 1 44.25 168 SER B C 1
ATOM 3813 O O . SER B 1 168 ? -27.484 29.266 6.758 1 44.25 168 SER B O 1
ATOM 3815 N N . HIS B 1 169 ? -27.188 31.312 6.082 1 44.41 169 HIS B N 1
ATOM 3816 C CA . HIS B 1 169 ? -26.594 30.875 4.82 1 44.41 169 HIS B CA 1
ATOM 3817 C C . HIS B 1 169 ? -25.219 30.25 5.043 1 44.41 169 HIS B C 1
ATOM 3819 O O . HIS B 1 169 ? -24.859 29.266 4.367 1 44.41 169 HIS B O 1
ATOM 3825 N N . MET B 1 170 ? -24.484 30.828 5.895 1 43.09 170 MET B N 1
ATOM 3826 C CA . MET B 1 170 ? -23.172 30.266 6.18 1 43.09 170 MET B CA 1
ATOM 3827 C C . MET B 1 170 ? -23.297 28.891 6.844 1 43.09 170 MET B C 1
ATOM 3829 O O . MET B 1 170 ? -22.516 27.984 6.578 1 43.09 170 MET B O 1
ATOM 3833 N N . VAL B 1 171 ? -24.359 28.766 7.676 1 46.66 171 VAL B N 1
ATOM 3834 C CA . VAL B 1 171 ? -24.625 27.516 8.375 1 46.66 171 VAL B CA 1
ATOM 3835 C C . VAL B 1 171 ? -25.109 26.469 7.379 1 46.66 171 VAL B C 1
ATOM 3837 O O . VAL B 1 171 ? -24.719 25.297 7.457 1 46.66 171 VAL B O 1
ATOM 3840 N N . ILE B 1 172 ? -25.922 26.875 6.41 1 46.75 172 ILE B N 1
ATOM 3841 C CA . ILE B 1 172 ? -26.5 25.969 5.426 1 46.75 172 ILE B CA 1
ATOM 3842 C C . ILE B 1 172 ? -25.406 25.453 4.496 1 46.75 172 ILE B C 1
ATOM 3844 O O . ILE B 1 172 ? -25.375 24.266 4.164 1 46.75 172 ILE B O 1
ATOM 3848 N N . GLN B 1 173 ? -24.531 26.312 4.059 1 51.53 173 GLN B N 1
ATOM 3849 C CA . GLN B 1 173 ? -23.453 25.953 3.148 1 51.53 173 GLN B CA 1
ATOM 3850 C C . GLN B 1 173 ? -22.484 24.969 3.805 1 51.53 173 GLN B C 1
ATOM 3852 O O . GLN B 1 173 ? -22.031 24.031 3.162 1 51.53 173 GLN B O 1
ATOM 3857 N N . ASN B 1 174 ? -22.469 25.141 5.148 1 59.75 174 ASN B N 1
ATOM 3858 C CA . ASN B 1 174 ? -21.609 24.266 5.934 1 59.75 174 ASN B CA 1
ATOM 3859 C C . ASN B 1 174 ? -22.203 22.875 6.082 1 59.75 174 ASN B C 1
ATOM 3861 O O . ASN B 1 174 ? -21.5 21.875 5.984 1 59.75 174 ASN B O 1
ATOM 3865 N N . SER B 1 175 ? -23.609 22.906 5.93 1 65.88 175 SER B N 1
ATOM 3866 C CA . SER B 1 175 ? -24.281 21.625 6.117 1 65.88 175 SER B CA 1
ATOM 3867 C C . SER B 1 175 ? -24.234 20.797 4.848 1 65.88 175 SER B C 1
ATOM 3869 O O . SER B 1 175 ? -24.078 19.562 4.91 1 65.88 175 SER B O 1
ATOM 3871 N N . THR B 1 176 ? -24.344 21.438 3.729 1 68.25 176 THR B N 1
ATOM 3872 C CA . THR B 1 176 ? -24.312 20.734 2.455 1 68.25 176 THR B CA 1
ATOM 3873 C C . THR B 1 176 ? -22.938 20.141 2.195 1 68.25 176 THR B C 1
ATOM 3875 O O . THR B 1 176 ? -22.812 19.016 1.718 1 68.25 176 THR B O 1
ATOM 3878 N N . ILE B 1 177 ? -22.016 20.938 2.592 1 70.62 177 ILE B N 1
ATOM 3879 C CA . ILE B 1 177 ? -20.641 20.469 2.389 1 70.62 177 ILE B CA 1
ATOM 3880 C C . ILE B 1 177 ? -20.359 19.281 3.307 1 70.62 177 ILE B C 1
ATOM 3882 O O . ILE B 1 177 ? -19.719 18.312 2.891 1 70.62 177 ILE B O 1
ATOM 3886 N N . ILE B 1 178 ? -20.906 19.359 4.418 1 71.25 178 ILE B N 1
ATOM 3887 C CA . ILE B 1 178 ? -20.703 18.281 5.383 1 71.25 178 ILE B CA 1
ATOM 3888 C C . ILE B 1 178 ? -21.422 17.016 4.906 1 71.25 178 ILE B C 1
ATOM 3890 O O . ILE B 1 178 ? -20.859 15.93 4.953 1 71.25 178 ILE B O 1
ATOM 3894 N N . THR B 1 179 ? -22.578 17.219 4.414 1 74.38 179 THR B N 1
ATOM 3895 C CA . THR B 1 179 ? -23.359 16.094 3.916 1 74.38 179 THR B CA 1
ATOM 3896 C C . THR B 1 179 ? -22.719 15.492 2.674 1 74.38 179 THR B C 1
ATOM 3898 O O . THR B 1 179 ? -22.641 14.266 2.537 1 74.38 179 THR B O 1
ATOM 3901 N N . LEU B 1 180 ? -22.234 16.312 1.939 1 74.5 180 LEU B N 1
ATOM 3902 C CA . LEU B 1 180 ? -21.594 15.844 0.71 1 74.5 180 LEU B CA 1
ATOM 3903 C C . LEU B 1 180 ? -20.312 15.094 1.015 1 74.5 180 LEU B C 1
ATOM 3905 O O . LEU B 1 180 ? -20.016 14.07 0.391 1 74.5 180 LEU B O 1
ATOM 3909 N N . ARG B 1 181 ? -19.641 15.602 1.849 1 73.69 181 ARG B N 1
ATOM 3910 C CA . ARG B 1 181 ? -18.422 14.93 2.268 1 73.69 181 ARG B CA 1
ATOM 3911 C C . ARG B 1 181 ? -18.719 13.547 2.842 1 73.69 181 ARG B C 1
ATOM 3913 O O . ARG B 1 181 ? -18.047 12.57 2.52 1 73.69 181 ARG B O 1
ATOM 3920 N N . GLY B 1 182 ? -19.688 13.562 3.641 1 73.25 182 GLY B N 1
ATOM 3921 C CA . GLY B 1 182 ? -20.094 12.289 4.203 1 73.25 182 GLY B CA 1
ATOM 3922 C C . GLY B 1 182 ? -20.531 11.289 3.152 1 73.25 182 GLY B C 1
ATOM 3923 O O . GLY B 1 182 ? -20.156 10.117 3.205 1 73.25 182 GLY B O 1
ATOM 3924 N N . LEU B 1 183 ? -21.203 11.727 2.246 1 76.56 183 LEU B N 1
ATOM 3925 C CA . LEU B 1 183 ? -21.703 10.875 1.172 1 76.56 183 LEU B CA 1
ATOM 3926 C C . LEU B 1 183 ? -20.547 10.328 0.335 1 76.56 183 LEU B C 1
ATOM 3928 O O . LEU B 1 183 ? -20.531 9.148 -0.018 1 76.56 183 LEU B O 1
ATOM 3932 N N . LEU B 1 184 ? -19.688 11.18 0.108 1 74.62 184 LEU B N 1
ATOM 3933 C CA . LEU B 1 184 ? -18.578 10.789 -0.758 1 74.62 184 LEU B CA 1
ATOM 3934 C C . LEU B 1 184 ? -17.688 9.766 -0.071 1 74.62 184 LEU B C 1
ATOM 3936 O O . LEU B 1 184 ? -17.203 8.836 -0.716 1 74.62 184 LEU B O 1
ATOM 3940 N N . VAL B 1 185 ? -17.578 9.938 1.14 1 72.62 185 VAL B N 1
ATOM 3941 C CA . VAL B 1 185 ? -16.797 8.969 1.905 1 72.62 185 VAL B CA 1
ATOM 3942 C C . VAL B 1 185 ? -17.516 7.621 1.906 1 72.62 185 VAL B C 1
ATOM 3944 O O . VAL B 1 185 ? -16.891 6.582 1.658 1 72.62 185 VAL B O 1
ATOM 3947 N N . VAL B 1 186 ? -18.75 7.672 2.086 1 79.25 186 VAL B N 1
ATOM 3948 C CA . VAL B 1 186 ? -19.547 6.445 2.146 1 79.25 186 VAL B CA 1
ATOM 3949 C C . VAL B 1 186 ? -19.562 5.773 0.775 1 79.25 186 VAL B C 1
ATOM 3951 O O . VAL B 1 186 ? -19.453 4.551 0.675 1 79.25 186 VAL B O 1
ATOM 3954 N N . LEU B 1 187 ? -19.625 6.52 -0.186 1 77.62 187 LEU B N 1
ATOM 3955 C CA . LEU B 1 187 ? -19.672 5.965 -1.535 1 77.62 187 LEU B CA 1
ATOM 3956 C C . LEU B 1 187 ? -18.344 5.312 -1.895 1 77.62 187 LEU B C 1
ATOM 3958 O O . LEU B 1 187 ? -18.312 4.227 -2.48 1 77.62 187 LEU B O 1
ATOM 3962 N N . ALA B 1 188 ? -17.344 6.035 -1.562 1 74.38 188 ALA B N 1
ATOM 3963 C CA . ALA B 1 188 ? -16.016 5.484 -1.836 1 74.38 188 ALA B CA 1
ATOM 3964 C C . ALA B 1 188 ? -15.812 4.148 -1.127 1 74.38 188 ALA B C 1
ATOM 3966 O O . ALA B 1 188 ? -15.32 3.189 -1.725 1 74.38 188 ALA B O 1
ATOM 3967 N N . LEU B 1 189 ? -16.281 4.043 0.006 1 79.12 189 LEU B N 1
ATOM 3968 C CA . LEU B 1 189 ? -16.141 2.828 0.801 1 79.12 189 LEU B CA 1
ATOM 3969 C C . LEU B 1 189 ? -17.094 1.746 0.303 1 79.12 189 LEU B C 1
ATOM 3971 O O . LEU B 1 189 ? -16.797 0.555 0.398 1 79.12 189 LEU B O 1
ATOM 3975 N N . SER B 1 190 ? -18.172 2.197 -0.23 1 85.56 190 SER B N 1
ATOM 3976 C CA . SER B 1 190 ? -19.188 1.264 -0.705 1 85.56 190 SER B CA 1
ATOM 3977 C C . SER B 1 190 ? -18.703 0.488 -1.924 1 85.56 190 SER B C 1
ATOM 3979 O O . SER B 1 190 ? -19.031 -0.686 -2.096 1 85.56 190 SER B O 1
ATOM 3981 N N . ILE B 1 191 ? -17.906 1.049 -2.658 1 84.12 191 ILE B N 1
ATOM 3982 C CA . ILE B 1 191 ? -17.438 0.383 -3.869 1 84.12 191 ILE B CA 1
ATOM 3983 C C . ILE B 1 191 ? -16.562 -0.811 -3.494 1 84.12 191 ILE B C 1
ATOM 3985 O O . ILE B 1 191 ? -16.766 -1.92 -3.992 1 84.12 191 ILE B O 1
ATOM 3989 N N . HIS B 1 192 ? -15.633 -0.57 -2.693 1 82.06 192 HIS B N 1
ATOM 3990 C CA . HIS B 1 192 ? -14.789 -1.699 -2.336 1 82.06 192 HIS B CA 1
ATOM 3991 C C . HIS B 1 192 ? -15.57 -2.76 -1.571 1 82.06 192 HIS B C 1
ATOM 3993 O O . HIS B 1 192 ? -15.305 -3.955 -1.707 1 82.06 192 HIS B O 1
ATOM 3999 N N . GLU B 1 193 ? -16.578 -2.279 -0.771 1 89.62 193 GLU B N 1
ATOM 4000 C CA . GLU B 1 193 ? -17.438 -3.213 -0.046 1 89.62 193 GLU B CA 1
ATOM 4001 C C . GLU B 1 193 ? -18.219 -4.102 -1.007 1 89.62 193 GLU B C 1
ATOM 4003 O O . GLU B 1 193 ? -18.484 -5.27 -0.704 1 89.62 193 GLU B O 1
ATOM 4008 N N . LEU B 1 194 ? -18.578 -3.498 -2.031 1 89.94 194 LEU B N 1
ATOM 4009 C CA . LEU B 1 194 ? -19.281 -4.266 -3.049 1 89.94 194 LEU B CA 1
ATOM 4010 C C . LEU B 1 194 ? -18.406 -5.391 -3.594 1 89.94 194 LEU B C 1
ATOM 4012 O O . LEU B 1 194 ? -18.844 -6.539 -3.686 1 89.94 194 LEU B O 1
ATOM 4016 N N . PHE B 1 195 ? -17.219 -5.023 -3.875 1 88.69 195 PHE B N 1
ATOM 4017 C CA . PHE B 1 195 ? -16.297 -6.004 -4.434 1 88.69 195 PHE B CA 1
ATOM 4018 C C . PHE B 1 195 ? -15.914 -7.047 -3.391 1 88.69 195 PHE B C 1
ATOM 4020 O O . PHE B 1 195 ? -15.703 -8.219 -3.721 1 88.69 195 PHE B O 1
ATOM 4027 N N . GLU B 1 196 ? -15.773 -6.586 -2.234 1 87.81 196 GLU B N 1
ATOM 4028 C CA . GLU B 1 196 ? -15.531 -7.52 -1.139 1 87.81 196 GLU B CA 1
ATOM 4029 C C . GLU B 1 196 ? -16.688 -8.516 -1 1 87.81 196 GLU B C 1
ATOM 4031 O O . GLU B 1 196 ? -16.453 -9.711 -0.813 1 87.81 196 GLU B O 1
ATOM 4036 N N . GLY B 1 197 ? -17.953 -8 -0.993 1 91.62 197 GLY B N 1
ATOM 4037 C CA . GLY B 1 197 ? -19.109 -8.883 -0.981 1 91.62 197 GLY B CA 1
ATOM 4038 C C . GLY B 1 197 ? -19.125 -9.859 -2.141 1 91.62 197 GLY B C 1
ATOM 4039 O O . GLY B 1 197 ? -19.453 -11.031 -1.965 1 91.62 197 GLY B O 1
ATOM 4040 N N . LEU B 1 198 ? -18.75 -9.398 -3.291 1 90.38 198 LEU B N 1
ATOM 4041 C CA . LEU B 1 198 ? -18.656 -10.25 -4.469 1 90.38 198 LEU B CA 1
ATOM 4042 C C . LEU B 1 198 ? -17.703 -11.406 -4.227 1 90.38 198 LEU B C 1
ATOM 4044 O O . LEU B 1 198 ? -17.984 -12.547 -4.598 1 90.38 198 LEU B O 1
ATOM 4048 N N . ALA B 1 199 ? -16.531 -11.023 -3.637 1 88.56 199 ALA B N 1
ATOM 4049 C CA . ALA B 1 199 ? -15.516 -12.039 -3.354 1 88.56 199 ALA B CA 1
ATOM 4050 C C . ALA B 1 199 ? -16.078 -13.133 -2.449 1 88.56 199 ALA B C 1
ATOM 4052 O O . ALA B 1 199 ? -15.812 -14.32 -2.66 1 88.56 199 ALA B O 1
ATOM 4053 N N . VAL B 1 200 ? -16.859 -12.766 -1.486 1 90.81 200 VAL B N 1
ATOM 4054 C CA . VAL B 1 200 ? -17.484 -13.711 -0.568 1 90.81 200 VAL B CA 1
ATOM 4055 C C . VAL B 1 200 ? -18.531 -14.539 -1.312 1 90.81 200 VAL B C 1
ATOM 4057 O O . VAL B 1 200 ? -18.594 -15.766 -1.163 1 90.81 200 VAL B O 1
ATOM 4060 N N . GLY B 1 201 ? -19.312 -13.945 -2.119 1 90.88 201 GLY B N 1
ATOM 4061 C CA . GLY B 1 201 ? -20.375 -14.609 -2.861 1 90.88 201 GLY B CA 1
ATOM 4062 C C . GLY B 1 201 ? -19.859 -15.57 -3.914 1 90.88 201 GLY B C 1
ATOM 4063 O O . GLY B 1 201 ? -20.562 -16.516 -4.289 1 90.88 201 GLY B O 1
ATOM 4064 N N . LEU B 1 202 ? -18.688 -15.344 -4.391 1 87.88 202 LEU B N 1
ATOM 4065 C CA . LEU B 1 202 ? -18.125 -16.141 -5.477 1 87.88 202 LEU B CA 1
ATOM 4066 C C . LEU B 1 202 ? -17.391 -17.359 -4.93 1 87.88 202 LEU B C 1
ATOM 4068 O O . LEU B 1 202 ? -16.969 -18.234 -5.695 1 87.88 202 LEU B O 1
ATOM 4072 N N . GLU B 1 203 ? -17.266 -17.422 -3.637 1 87.75 203 GLU B N 1
ATOM 4073 C CA . GLU B 1 203 ? -16.578 -18.562 -3.039 1 87.75 203 GLU B CA 1
ATOM 4074 C C . GLU B 1 203 ? -17.328 -19.859 -3.297 1 87.75 203 GLU B C 1
ATOM 4076 O O . GLU B 1 203 ? -18.562 -19.875 -3.295 1 87.75 203 GLU B O 1
ATOM 4081 N N . SER B 1 204 ? -16.562 -21 -3.471 1 83.88 204 SER B N 1
ATOM 4082 C CA . SER B 1 204 ? -17.172 -22.266 -3.887 1 83.88 204 SER B CA 1
ATOM 4083 C C . SER B 1 204 ? -17.344 -23.203 -2.703 1 83.88 204 SER B C 1
ATOM 4085 O O . SER B 1 204 ? -18.031 -24.234 -2.816 1 83.88 204 SER B O 1
ATOM 4087 N N . SER B 1 205 ? -16.75 -22.906 -1.616 1 86.19 205 SER B N 1
ATOM 4088 C CA . SER B 1 205 ? -16.844 -23.781 -0.448 1 86.19 205 SER B CA 1
ATOM 4089 C C . SER B 1 205 ? -17.297 -23 0.786 1 86.19 205 SER B C 1
ATOM 4091 O O . SER B 1 205 ? -16.984 -21.812 0.924 1 86.19 205 SER B O 1
ATOM 4093 N N . SER B 1 206 ? -18.078 -23.719 1.638 1 89.62 206 SER B N 1
ATOM 4094 C CA . SER B 1 206 ? -18.547 -23.094 2.871 1 89.62 206 SER B CA 1
ATOM 4095 C C . SER B 1 206 ? -17.391 -22.672 3.762 1 89.62 206 SER B C 1
ATOM 4097 O O . SER B 1 206 ? -17.438 -21.641 4.418 1 89.62 206 SER B O 1
ATOM 4099 N N . ARG B 1 207 ? -16.391 -23.406 3.809 1 87.25 207 ARG B N 1
ATOM 4100 C CA . ARG B 1 207 ? -15.227 -23.109 4.633 1 87.25 207 ARG B CA 1
ATOM 4101 C C . ARG B 1 207 ? -14.578 -21.797 4.215 1 87.25 207 ARG B C 1
ATOM 4103 O O . ARG B 1 207 ? -14.242 -20.969 5.062 1 87.25 207 ARG B O 1
ATOM 4110 N N . THR B 1 208 ? -14.492 -21.625 2.973 1 86.62 208 THR B N 1
ATOM 4111 C CA . THR B 1 208 ? -13.867 -20.406 2.467 1 86.62 208 THR B CA 1
ATOM 4112 C C . THR B 1 208 ? -14.789 -19.219 2.668 1 86.62 208 THR B C 1
ATOM 4114 O O . THR B 1 208 ? -14.32 -18.094 2.877 1 86.62 208 THR B O 1
ATOM 4117 N N . VAL B 1 209 ? -16.062 -19.484 2.627 1 90.25 209 VAL B N 1
ATOM 4118 C CA . VAL B 1 209 ? -17.016 -18.422 2.902 1 90.25 209 VAL B CA 1
ATOM 4119 C C . VAL B 1 209 ? -16.859 -17.922 4.34 1 90.25 209 VAL B C 1
ATOM 4121 O O . VAL B 1 209 ? -16.781 -16.719 4.586 1 90.25 209 VAL B O 1
ATOM 4124 N N . TRP B 1 210 ? -16.719 -18.859 5.25 1 88.94 210 TRP B N 1
ATOM 4125 C CA . TRP B 1 210 ? -16.547 -18.5 6.652 1 88.94 210 TRP B CA 1
ATOM 4126 C C . TRP B 1 210 ? -15.211 -17.797 6.879 1 88.94 210 TRP B C 1
ATOM 4128 O O . TRP B 1 210 ? -15.117 -16.859 7.676 1 88.94 210 TRP B O 1
ATOM 4138 N N . TYR B 1 211 ? -14.227 -18.266 6.199 1 88.19 211 TYR B N 1
ATOM 4139 C CA . TYR B 1 211 ? -12.906 -17.641 6.25 1 88.19 211 TYR B CA 1
ATOM 4140 C C . TYR B 1 211 ? -12.977 -16.188 5.812 1 88.19 211 TYR B C 1
ATOM 4142 O O . TYR B 1 211 ? -12.492 -15.289 6.516 1 88.19 211 TYR B O 1
ATOM 4150 N N . MET B 1 212 ? -13.633 -15.984 4.684 1 89.25 212 MET B N 1
ATOM 4151 C CA . MET B 1 212 ? -13.758 -14.633 4.145 1 89.25 212 MET B CA 1
ATOM 4152 C C . MET B 1 212 ? -14.664 -13.781 5.027 1 89.25 212 MET B C 1
ATOM 4154 O O . MET B 1 212 ? -14.422 -12.586 5.199 1 89.25 212 MET B O 1
ATOM 4158 N N . PHE B 1 213 ? -15.688 -14.445 5.566 1 90.12 213 PHE B N 1
ATOM 4159 C CA . PHE B 1 213 ? -16.594 -13.758 6.48 1 90.12 213 PHE B CA 1
ATOM 4160 C C . PHE B 1 213 ? -15.82 -13.195 7.676 1 90.12 213 PHE B C 1
ATOM 4162 O O . PHE B 1 213 ? -16.016 -12.031 8.047 1 90.12 213 PHE B O 1
ATOM 4169 N N . GLY B 1 214 ? -14.992 -14.008 8.242 1 88 214 GLY B N 1
ATOM 4170 C CA . GLY B 1 214 ? -14.172 -13.555 9.352 1 88 214 GLY B CA 1
ATOM 4171 C C . GLY B 1 214 ? -13.258 -12.398 8.984 1 88 214 GLY B C 1
ATOM 4172 O O . GLY B 1 214 ? -13.156 -11.422 9.734 1 88 214 GLY B O 1
ATOM 4173 N N . ALA B 1 215 ? -12.648 -12.492 7.867 1 87.81 215 ALA B N 1
ATOM 4174 C CA . ALA B 1 215 ? -11.727 -11.461 7.395 1 87.81 215 ALA B CA 1
ATOM 4175 C C . ALA B 1 215 ? -12.453 -10.141 7.156 1 87.81 215 ALA B C 1
ATOM 4177 O O . ALA B 1 215 ? -11.992 -9.078 7.59 1 87.81 215 ALA B O 1
ATOM 4178 N N . VAL B 1 216 ? -13.625 -10.195 6.535 1 88.44 216 VAL B N 1
ATOM 4179 C CA . VAL B 1 216 ? -14.414 -9.016 6.199 1 88.44 216 VAL B CA 1
ATOM 4180 C C . VAL B 1 216 ? -14.969 -8.383 7.473 1 88.44 216 VAL B C 1
ATOM 4182 O O . VAL B 1 216 ? -14.922 -7.164 7.641 1 88.44 216 VAL B O 1
ATOM 4185 N N . SER B 1 217 ? -15.406 -9.234 8.375 1 89.69 217 SER B N 1
ATOM 4186 C CA . SER B 1 217 ? -16.016 -8.734 9.609 1 89.69 217 SER B CA 1
ATOM 4187 C C . SER B 1 217 ? -14.984 -8.023 10.477 1 89.69 217 SER B C 1
ATOM 4189 O O . SER B 1 217 ? -15.32 -7.051 11.172 1 89.69 217 SER B O 1
ATOM 4191 N N . ALA B 1 218 ? -13.766 -8.383 10.461 1 85.5 218 ALA B N 1
ATOM 4192 C CA . ALA B 1 218 ? -12.711 -7.855 11.32 1 85.5 218 ALA B CA 1
ATOM 4193 C C . ALA B 1 218 ? -12.508 -6.359 11.086 1 85.5 218 ALA B C 1
ATOM 4195 O O . ALA B 1 218 ? -12.172 -5.621 12.016 1 85.5 218 ALA B O 1
ATOM 4196 N N . HIS B 1 219 ? -12.68 -5.883 9.938 1 82.62 219 HIS B N 1
ATOM 4197 C CA . HIS B 1 219 ? -12.43 -4.477 9.664 1 82.62 219 HIS B CA 1
ATOM 4198 C C . HIS B 1 219 ? -13.719 -3.734 9.328 1 82.62 219 HIS B C 1
ATOM 4200 O O . HIS B 1 219 ? -13.859 -2.555 9.648 1 82.62 219 HIS B O 1
ATOM 4206 N N . LYS B 1 220 ? -14.664 -4.418 8.68 1 88.19 220 LYS B N 1
ATOM 4207 C CA . LYS B 1 220 ? -15.891 -3.758 8.242 1 88.19 220 LYS B CA 1
ATOM 4208 C C . LYS B 1 220 ? -16.703 -3.256 9.438 1 88.19 220 LYS B C 1
ATOM 4210 O O . LYS B 1 220 ? -17.25 -2.15 9.406 1 88.19 220 LYS B O 1
ATOM 4215 N N . LEU B 1 221 ? -16.719 -4.02 10.477 1 89.56 221 LEU B N 1
ATOM 4216 C CA . LEU B 1 221 ? -17.5 -3.641 11.641 1 89.56 221 LEU B CA 1
ATOM 4217 C C . LEU B 1 221 ? -16.891 -2.432 12.344 1 89.56 221 LEU B C 1
ATOM 4219 O O . LEU B 1 221 ? -17.625 -1.545 12.805 1 89.56 221 LEU B O 1
ATOM 4223 N N . VAL B 1 222 ? -15.641 -2.375 12.391 1 85.31 222 VAL B N 1
ATOM 4224 C CA . VAL B 1 222 ? -14.953 -1.238 13 1 85.31 222 VAL B CA 1
ATOM 4225 C C . VAL B 1 222 ? -15.172 0.01 12.141 1 85.31 222 VAL B C 1
ATOM 4227 O O . VAL B 1 222 ? -15.445 1.09 12.672 1 85.31 222 VAL B O 1
ATOM 4230 N N . ILE B 1 223 ? -15.102 -0.137 10.852 1 83.31 223 ILE B N 1
ATOM 4231 C CA . ILE B 1 223 ? -15.289 0.98 9.938 1 83.31 223 ILE B CA 1
ATOM 4232 C C . ILE B 1 223 ? -16.719 1.512 10.055 1 83.31 223 ILE B C 1
ATOM 4234 O O . ILE B 1 223 ? -16.938 2.725 10.031 1 83.31 223 ILE B O 1
ATOM 4238 N N . ALA B 1 224 ? -17.656 0.602 10.211 1 87.56 224 ALA B N 1
ATOM 4239 C CA . ALA B 1 224 ? -19.047 1.007 10.375 1 87.56 224 ALA B CA 1
ATOM 4240 C C . ALA B 1 224 ? -19.219 1.882 11.617 1 87.56 224 ALA B C 1
ATOM 4242 O O . ALA B 1 224 ? -19.906 2.908 11.57 1 87.56 224 ALA B O 1
ATOM 4243 N N . PHE B 1 225 ? -18.609 1.492 12.625 1 86.5 225 PHE B N 1
ATOM 4244 C CA . PHE B 1 225 ? -18.656 2.264 13.859 1 86.5 225 PHE B CA 1
ATOM 4245 C C . PHE B 1 225 ? -18 3.629 13.672 1 86.5 225 PHE B C 1
ATOM 4247 O O . PHE B 1 225 ? -18.562 4.648 14.094 1 86.5 225 PHE B O 1
ATOM 4254 N N . CYS B 1 226 ? -16.875 3.688 13.016 1 80.94 226 CYS B N 1
ATOM 4255 C CA . CYS B 1 226 ? -16.141 4.93 12.781 1 80.94 226 CYS B CA 1
ATOM 4256 C C . CYS B 1 226 ? -16.953 5.887 11.922 1 80.94 226 CYS B C 1
ATOM 4258 O O . CYS B 1 226 ? -16.984 7.094 12.18 1 80.94 226 CYS B O 1
ATOM 4260 N N . ILE B 1 227 ? -17.531 5.367 10.938 1 83.25 227 ILE B N 1
ATOM 4261 C CA . ILE B 1 227 ? -18.375 6.176 10.062 1 83.25 227 ILE B CA 1
ATOM 4262 C C . ILE B 1 227 ? -19.531 6.781 10.859 1 83.25 227 ILE B C 1
ATOM 4264 O O . ILE B 1 227 ? -19.828 7.969 10.719 1 83.25 227 ILE B O 1
ATOM 4268 N N . GLY B 1 228 ? -20.141 5.996 11.672 1 85.56 228 GLY B N 1
ATOM 4269 C CA . GLY B 1 228 ? -21.203 6.488 12.523 1 85.56 228 GLY B CA 1
ATOM 4270 C C . GLY B 1 228 ? -20.781 7.633 13.422 1 85.56 228 GLY B C 1
ATOM 4271 O O . GLY B 1 228 ? -21.453 8.656 13.492 1 85.56 228 GLY B O 1
ATOM 4272 N N . VAL B 1 229 ? -19.688 7.461 14 1 82.62 229 VAL B N 1
ATOM 4273 C CA . VAL B 1 229 ? -19.172 8.484 14.898 1 82.62 229 VAL B CA 1
ATOM 4274 C C . VAL B 1 229 ? -18.875 9.766 14.117 1 82.62 229 VAL B C 1
ATOM 4276 O O . VAL B 1 229 ? -19.234 10.859 14.547 1 82.62 229 VAL B O 1
ATOM 4279 N N . GLU B 1 230 ? -18.25 9.633 13.023 1 77.81 230 GLU B N 1
ATOM 4280 C CA . GLU B 1 230 ? -17.875 10.781 12.203 1 77.81 230 GLU B CA 1
ATOM 4281 C C . GLU B 1 230 ? -19.109 11.547 11.727 1 77.81 230 GLU B C 1
ATOM 4283 O O . GLU B 1 230 ? -19.125 12.781 11.75 1 77.81 230 GLU B O 1
ATOM 4288 N N . LEU B 1 231 ? -20.078 10.797 11.297 1 82.88 231 LEU B N 1
ATOM 4289 C CA . LEU B 1 231 ? -21.281 11.43 10.781 1 82.88 231 LEU B CA 1
ATOM 4290 C C . LEU B 1 231 ? -22.031 12.148 11.898 1 82.88 231 LEU B C 1
ATOM 4292 O O . LEU B 1 231 ? -22.562 13.25 11.695 1 82.88 231 LEU B O 1
ATOM 4296 N N . VAL B 1 232 ? -22.016 11.594 13.078 1 83.19 232 VAL B N 1
ATOM 4297 C CA . VAL B 1 232 ? -22.703 12.195 14.219 1 83.19 232 VAL B CA 1
ATOM 4298 C C . VAL B 1 232 ? -21.938 13.422 14.695 1 83.19 232 VAL B C 1
ATOM 4300 O O . VAL B 1 232 ? -22.531 14.453 15.016 1 83.19 232 VAL B O 1
ATOM 4303 N N . THR B 1 233 ? -20.641 13.312 14.734 1 76.75 233 THR B N 1
ATOM 4304 C CA . THR B 1 233 ? -19.797 14.398 15.242 1 76.75 233 THR B CA 1
ATOM 4305 C C . THR B 1 233 ? -19.797 15.57 14.258 1 76.75 233 THR B C 1
ATOM 4307 O O . THR B 1 233 ? -19.484 16.703 14.641 1 76.75 233 THR B O 1
ATOM 4310 N N . SER B 1 234 ? -19.969 15.234 13.016 1 75.62 234 SER B N 1
ATOM 4311 C CA . SER B 1 234 ? -20 16.281 12.008 1 75.62 234 SER B CA 1
ATOM 4312 C C . SER B 1 234 ? -21.266 17.125 12.117 1 75.62 234 SER B C 1
ATOM 4314 O O . SER B 1 234 ? -21.406 18.141 11.445 1 75.62 234 SER B O 1
ATOM 4316 N N . GLY B 1 235 ? -22.188 16.688 12.93 1 76.81 235 GLY B N 1
ATOM 4317 C CA . GLY B 1 235 ? -23.406 17.453 13.156 1 76.81 235 GLY B CA 1
ATOM 4318 C C . GLY B 1 235 ? -24.531 17.094 12.195 1 76.81 235 GLY B C 1
ATOM 4319 O O . GLY B 1 235 ? -25.453 17.875 12 1 76.81 235 GLY B O 1
ATOM 4320 N N . MET B 1 236 ? -24.406 16.016 11.547 1 81.31 236 MET B N 1
ATOM 4321 C CA . MET B 1 236 ? -25.422 15.578 10.586 1 81.31 236 MET B CA 1
ATOM 4322 C C . MET B 1 236 ? -26.688 15.133 11.305 1 81.31 236 MET B C 1
ATOM 4324 O O . MET B 1 236 ? -26.641 14.656 12.438 1 81.31 236 MET B O 1
ATOM 4328 N N . ARG B 1 237 ? -27.844 15.422 10.594 1 85.25 237 ARG B N 1
ATOM 4329 C CA . ARG B 1 237 ? -29.125 14.984 11.141 1 85.25 237 ARG B CA 1
ATOM 4330 C C . ARG B 1 237 ? -29.172 13.469 11.305 1 85.25 237 ARG B C 1
ATOM 4332 O O . ARG B 1 237 ? -28.609 12.734 10.477 1 85.25 237 ARG B O 1
ATOM 4339 N N . THR B 1 238 ? -29.812 12.969 12.281 1 86.5 238 THR B N 1
ATOM 4340 C CA . THR B 1 238 ? -29.875 11.555 12.633 1 86.5 238 THR B CA 1
ATOM 4341 C C . THR B 1 238 ? -30.422 10.727 11.469 1 86.5 238 THR B C 1
ATOM 4343 O O . THR B 1 238 ? -29.922 9.641 11.188 1 86.5 238 THR B O 1
ATOM 4346 N N . LEU B 1 239 ? -31.438 11.188 10.797 1 89.5 239 LEU B N 1
ATOM 4347 C CA . LEU B 1 239 ? -32.031 10.453 9.68 1 89.5 239 LEU B CA 1
ATOM 4348 C C . LEU B 1 239 ? -31.016 10.234 8.57 1 89.5 239 LEU B C 1
ATOM 4350 O O . LEU B 1 239 ? -30.953 9.156 7.973 1 89.5 239 LEU B O 1
ATOM 4354 N N . LEU B 1 240 ? -30.297 11.234 8.328 1 87.81 240 LEU B N 1
ATOM 4355 C CA . LEU B 1 240 ? -29.281 11.125 7.281 1 87.81 240 LEU B CA 1
ATOM 4356 C C . LEU B 1 240 ? -28.188 10.148 7.688 1 87.81 240 LEU B C 1
ATOM 4358 O O . LEU B 1 240 ? -27.688 9.391 6.855 1 87.81 240 LEU B O 1
ATOM 4362 N N . VAL B 1 241 ? -27.859 10.211 8.898 1 88.19 241 VAL B N 1
ATOM 4363 C CA . VAL B 1 241 ? -26.859 9.281 9.406 1 88.19 241 VAL B CA 1
ATOM 4364 C C . VAL B 1 241 ? -27.344 7.848 9.211 1 88.19 241 VAL B C 1
ATOM 4366 O O . VAL B 1 241 ? -26.594 6.996 8.719 1 88.19 241 VAL B O 1
ATOM 4369 N N . VAL B 1 242 ? -28.578 7.629 9.539 1 91 242 VAL B N 1
ATOM 4370 C CA . VAL B 1 242 ? -29.156 6.293 9.422 1 91 242 VAL B CA 1
ATOM 4371 C C . VAL B 1 242 ? -29.156 5.863 7.953 1 91 242 VAL B C 1
ATOM 4373 O O . VAL B 1 242 ? -28.844 4.711 7.641 1 91 242 VAL B O 1
ATOM 4376 N N . ILE B 1 243 ? -29.453 6.684 7.109 1 91 243 ILE B N 1
ATOM 4377 C CA . ILE B 1 243 ? -29.5 6.379 5.684 1 91 243 ILE B CA 1
ATOM 4378 C C . ILE B 1 243 ? -28.094 6.043 5.184 1 91 243 ILE B C 1
ATOM 4380 O O . ILE B 1 243 ? -27.906 5.086 4.426 1 91 243 ILE B O 1
ATOM 4384 N N . TYR B 1 244 ? -27.141 6.844 5.574 1 88.94 244 TYR B N 1
ATOM 4385 C CA . TYR B 1 244 ? -25.766 6.613 5.141 1 88.94 244 TYR B CA 1
ATOM 4386 C C . TYR B 1 244 ? -25.234 5.293 5.688 1 88.94 244 TYR B C 1
ATOM 4388 O O . TYR B 1 244 ? -24.562 4.543 4.977 1 88.94 244 TYR B O 1
ATOM 4396 N N . VAL B 1 245 ? -25.578 5.023 6.891 1 90 245 VAL B N 1
ATOM 4397 C CA . VAL B 1 245 ? -25.156 3.766 7.5 1 90 245 VAL B CA 1
ATOM 4398 C C . VAL B 1 245 ? -25.859 2.596 6.809 1 90 245 VAL B C 1
ATOM 4400 O O . VAL B 1 245 ? -25.234 1.551 6.574 1 90 245 VAL B O 1
ATOM 4403 N N . PHE B 1 246 ? -27.094 2.791 6.496 1 92.06 246 PHE B N 1
ATOM 4404 C CA . PHE B 1 246 ? -27.844 1.771 5.766 1 92.06 246 PHE B CA 1
ATOM 4405 C C . PHE B 1 246 ? -27.188 1.5 4.41 1 92.06 246 PHE B C 1
ATOM 4407 O O . PHE B 1 246 ? -27.031 0.344 4.012 1 92.06 246 PHE B O 1
ATOM 4414 N N . THR B 1 247 ? -26.875 2.506 3.754 1 88.62 247 THR B N 1
ATOM 4415 C CA . THR B 1 247 ? -26.219 2.363 2.459 1 88.62 247 THR B CA 1
ATOM 4416 C C . THR B 1 247 ? -24.906 1.588 2.598 1 88.62 247 THR B C 1
ATOM 4418 O O . THR B 1 247 ? -24.625 0.701 1.792 1 88.62 247 THR B O 1
ATOM 4421 N N . PHE B 1 248 ? -24.125 1.923 3.525 1 89.25 248 PHE B N 1
ATOM 4422 C CA . PHE B 1 248 ? -22.875 1.231 3.795 1 89.25 248 PHE B CA 1
ATOM 4423 C C . PHE B 1 248 ? -23.125 -0.236 4.121 1 89.25 248 PHE B C 1
ATOM 4425 O O . PHE B 1 248 ? -22.406 -1.115 3.629 1 89.25 248 PHE B O 1
ATOM 4432 N N . ALA B 1 249 ? -24.172 -0.482 4.887 1 91.25 249 ALA B N 1
ATOM 4433 C CA . ALA B 1 249 ? -24.453 -1.824 5.387 1 91.25 249 ALA B CA 1
ATOM 4434 C C . ALA B 1 249 ? -25 -2.721 4.277 1 91.25 249 ALA B C 1
ATOM 4436 O O . ALA B 1 249 ? -24.75 -3.93 4.273 1 91.25 249 ALA B O 1
ATOM 4437 N N . VAL B 1 250 ? -25.719 -2.18 3.387 1 92.69 250 VAL B N 1
ATOM 4438 C CA . VAL B 1 250 ? -26.453 -2.98 2.402 1 92.69 250 VAL B CA 1
ATOM 4439 C C . VAL B 1 250 ? -25.516 -3.354 1.254 1 92.69 250 VAL B C 1
ATOM 4441 O O . VAL B 1 250 ? -25.766 -4.309 0.52 1 92.69 250 VAL B O 1
ATOM 4444 N N . VAL B 1 251 ? -24.469 -2.713 1.067 1 90.69 251 VAL B N 1
ATOM 4445 C CA . VAL B 1 251 ? -23.594 -2.887 -0.087 1 90.69 251 VAL B CA 1
ATOM 4446 C C . VAL B 1 251 ? -22.969 -4.281 -0.059 1 90.69 251 VAL B C 1
ATOM 4448 O O . VAL B 1 251 ? -22.891 -4.953 -1.091 1 90.69 251 VAL B O 1
ATOM 4451 N N . SER B 1 252 ? -22.484 -4.746 1.102 1 91.31 252 SER B N 1
ATOM 4452 C CA . SER B 1 252 ? -21.891 -6.07 1.194 1 91.31 252 SER B CA 1
ATOM 4453 C C . SER B 1 252 ? -22.891 -7.16 0.828 1 91.31 252 SER B C 1
ATOM 4455 O O . SER B 1 252 ? -22.578 -8.047 0.025 1 91.31 252 SER B O 1
ATOM 4457 N N . PRO B 1 253 ? -24.109 -7.082 1.415 1 92.19 253 PRO B N 1
ATOM 4458 C CA . PRO B 1 253 ? -25.125 -8.055 1.007 1 92.19 253 PRO B CA 1
ATOM 4459 C C . PRO B 1 253 ? -25.422 -7.996 -0.489 1 92.19 253 PRO B C 1
ATOM 4461 O O . PRO B 1 253 ? -25.641 -9.039 -1.117 1 92.19 253 PRO B O 1
ATOM 4464 N N . MET B 1 254 ? -25.469 -6.895 -1.026 1 93.19 254 MET B N 1
ATOM 4465 C CA . MET B 1 254 ? -25.672 -6.754 -2.465 1 93.19 254 MET B CA 1
ATOM 4466 C C . MET B 1 254 ? -24.562 -7.441 -3.244 1 93.19 254 MET B C 1
ATOM 4468 O O . MET B 1 254 ? -24.812 -8.156 -4.211 1 93.19 254 MET B O 1
ATOM 4472 N N . GLY B 1 255 ? -23.375 -7.188 -2.857 1 93.19 255 GLY B N 1
ATOM 4473 C CA . GLY B 1 255 ? -22.234 -7.848 -3.488 1 93.19 255 GLY B CA 1
ATOM 4474 C C . GLY B 1 255 ? -22.297 -9.359 -3.393 1 93.19 255 GLY B C 1
ATOM 4475 O O . GLY B 1 255 ? -22.062 -10.055 -4.379 1 93.19 255 GLY B O 1
ATOM 4476 N N . ILE B 1 256 ? -22.609 -9.828 -2.195 1 93.69 256 ILE B N 1
ATOM 4477 C CA . ILE B 1 256 ? -22.719 -11.266 -1.982 1 93.69 256 ILE B CA 1
ATOM 4478 C C . ILE B 1 256 ? -23.844 -11.828 -2.859 1 93.69 256 ILE B C 1
ATOM 4480 O O . ILE B 1 256 ? -23.672 -12.875 -3.486 1 93.69 256 ILE B O 1
ATOM 4484 N N . GLY B 1 257 ? -24.938 -11.125 -2.91 1 92.56 257 GLY B N 1
ATOM 4485 C CA . GLY B 1 257 ? -26.047 -11.539 -3.748 1 92.56 257 GLY B CA 1
ATOM 4486 C C . GLY B 1 257 ? -25.688 -11.633 -5.219 1 92.56 257 GLY B C 1
ATOM 4487 O O . GLY B 1 257 ? -26.047 -12.602 -5.891 1 92.56 257 GLY B O 1
ATOM 4488 N N . ILE B 1 258 ? -25 -10.672 -5.723 1 90.5 258 ILE B N 1
ATOM 4489 C CA . ILE B 1 258 ? -24.531 -10.695 -7.109 1 90.5 258 ILE B CA 1
ATOM 4490 C C . ILE B 1 258 ? -23.594 -11.875 -7.324 1 90.5 258 ILE B C 1
ATOM 4492 O O . ILE B 1 258 ? -23.672 -12.555 -8.352 1 90.5 258 ILE B O 1
ATOM 4496 N N . GLY B 1 259 ? -22.688 -12.07 -6.375 1 90.25 259 GLY B N 1
ATOM 4497 C CA . GLY B 1 259 ? -21.781 -13.211 -6.453 1 90.25 259 GLY B CA 1
ATOM 4498 C C . GLY B 1 259 ? -22.516 -14.539 -6.547 1 90.25 259 GLY B C 1
ATOM 4499 O O . GLY B 1 259 ? -22.141 -15.406 -7.344 1 90.25 259 GLY B O 1
ATOM 4500 N N . ILE B 1 260 ? -23.578 -14.703 -5.773 1 88.56 260 ILE B N 1
ATOM 4501 C CA . ILE B 1 260 ? -24.391 -15.914 -5.781 1 88.56 260 ILE B CA 1
ATOM 4502 C C . ILE B 1 260 ? -25.062 -16.078 -7.141 1 88.56 260 ILE B C 1
ATOM 4504 O O . ILE B 1 260 ? -25.094 -17.172 -7.703 1 88.56 260 ILE B O 1
ATOM 4508 N N . ALA B 1 261 ? -25.547 -14.984 -7.703 1 87.25 261 ALA B N 1
ATOM 4509 C CA . ALA B 1 261 ? -26.25 -15 -8.984 1 87.25 261 ALA B CA 1
ATOM 4510 C C . ALA B 1 261 ? -25.312 -15.414 -10.117 1 87.25 261 ALA B C 1
ATOM 4512 O O . ALA B 1 261 ? -25.719 -16.125 -11.039 1 87.25 261 ALA B O 1
ATOM 4513 N N . VAL B 1 262 ? -24.094 -15.055 -10.055 1 84.88 262 VAL B N 1
ATOM 4514 C CA . VAL B 1 262 ? -23.109 -15.336 -11.094 1 84.88 262 VAL B CA 1
ATOM 4515 C C . VAL B 1 262 ? -22.688 -16.797 -11.016 1 84.88 262 VAL B C 1
ATOM 4517 O O . VAL B 1 262 ? -22.453 -17.438 -12.039 1 84.88 262 VAL B O 1
ATOM 4520 N N . THR B 1 263 ? -22.5 -17.312 -9.859 1 81.31 263 THR B N 1
ATOM 4521 C CA . THR B 1 263 ? -21.984 -18.672 -9.68 1 81.31 263 THR B CA 1
ATOM 4522 C C . THR B 1 263 ? -23.078 -19.703 -9.969 1 81.31 263 THR B C 1
ATOM 4524 O O . THR B 1 263 ? -22.797 -20.844 -10.336 1 81.31 263 THR B O 1
ATOM 4527 N N . GLU B 1 264 ? -24.266 -19.359 -9.758 1 77 264 GLU B N 1
ATOM 4528 C CA . GLU B 1 264 ? -25.375 -20.281 -9.984 1 77 264 GLU B CA 1
ATOM 4529 C C . GLU B 1 264 ? -25.594 -20.516 -11.477 1 77 264 GLU B C 1
ATOM 4531 O O . GLU B 1 264 ? -26.094 -21.578 -11.875 1 77 264 GLU B O 1
ATOM 4536 N N . GLN B 1 265 ? -25.031 -19.625 -12.227 1 68.56 265 GLN B N 1
ATOM 4537 C CA . GLN B 1 265 ? -25.188 -19.812 -13.664 1 68.56 265 GLN B CA 1
ATOM 4538 C C . GLN B 1 265 ? -24.094 -20.719 -14.227 1 68.56 265 GLN B C 1
ATOM 4540 O O . GLN B 1 265 ? -22.922 -20.531 -13.914 1 68.56 265 GLN B O 1
ATOM 4545 N N . GLU B 1 266 ? -24.281 -21.953 -14.328 1 62.31 266 GLU B N 1
ATOM 4546 C CA . GLU B 1 266 ? -23.391 -23.062 -14.664 1 62.31 266 GLU B CA 1
ATOM 4547 C C . GLU B 1 266 ? -22.719 -22.828 -16.016 1 62.31 266 GLU B C 1
ATOM 4549 O O . GLU B 1 266 ? -22.109 -23.75 -16.562 1 62.31 266 GLU B O 1
ATOM 4554 N N . GLU B 1 267 ? -22.656 -21.641 -16.531 1 67.5 267 GLU B N 1
ATOM 4555 C CA . GLU B 1 267 ? -22.047 -21.5 -17.844 1 67.5 267 GLU B CA 1
ATOM 4556 C C . GLU B 1 267 ? -20.578 -21.109 -17.734 1 67.5 267 GLU B C 1
ATOM 4558 O O . GLU B 1 267 ? -20.156 -20.484 -16.766 1 67.5 267 GLU B O 1
ATOM 4563 N N . SER B 1 268 ? -19.781 -21.766 -18.594 1 65.19 268 SER B N 1
ATOM 4564 C CA . SER B 1 268 ? -18.344 -21.484 -18.703 1 65.19 268 SER B CA 1
ATOM 4565 C C . SER B 1 268 ? -18.078 -19.984 -18.703 1 65.19 268 SER B C 1
ATOM 4567 O O . SER B 1 268 ? -17.125 -19.516 -18.078 1 65.19 268 SER B O 1
ATOM 4569 N N . SER B 1 269 ? -18.922 -19.328 -19.312 1 70.12 269 SER B N 1
ATOM 4570 C CA . SER B 1 269 ? -18.781 -17.875 -19.391 1 70.12 269 SER B CA 1
ATOM 4571 C C . SER B 1 269 ? -18.891 -17.234 -18.016 1 70.12 269 SER B C 1
ATOM 4573 O O . SER B 1 269 ? -18.156 -16.281 -17.703 1 70.12 269 SER B O 1
ATOM 4575 N N . THR B 1 270 ? -19.516 -17.938 -17.266 1 75.06 270 THR B N 1
ATOM 4576 C CA . THR B 1 270 ? -19.734 -17.391 -15.93 1 75.06 270 THR B CA 1
ATOM 4577 C C . THR B 1 270 ? -18.531 -17.656 -15.031 1 75.06 270 THR B C 1
ATOM 4579 O O . THR B 1 270 ? -18.234 -16.859 -14.141 1 75.06 270 THR B O 1
ATOM 4582 N N . ALA B 1 271 ? -17.891 -18.672 -15.414 1 79.31 271 ALA B N 1
ATOM 4583 C CA . ALA B 1 271 ? -16.703 -18.984 -14.633 1 79.31 271 ALA B CA 1
ATOM 4584 C C . ALA B 1 271 ? -15.594 -17.969 -14.875 1 79.31 271 ALA B C 1
ATOM 4586 O O . ALA B 1 271 ? -14.906 -17.547 -13.938 1 79.31 271 ALA B O 1
ATOM 4587 N N . LEU B 1 272 ? -15.516 -17.562 -16.047 1 83.38 272 LEU B N 1
ATOM 4588 C CA . LEU B 1 272 ? -14.508 -16.562 -16.391 1 83.38 272 LEU B CA 1
ATOM 4589 C C . LEU B 1 272 ? -14.828 -15.227 -15.734 1 83.38 272 LEU B C 1
ATOM 4591 O O . LEU B 1 272 ? -13.93 -14.562 -15.203 1 83.38 272 LEU B O 1
ATOM 4595 N N . VAL B 1 273 ? -16.047 -14.977 -15.766 1 83.44 273 VAL B N 1
ATOM 4596 C CA . VAL B 1 273 ? -16.484 -13.719 -15.18 1 83.44 273 VAL B CA 1
ATOM 4597 C C . VAL B 1 273 ? -16.234 -13.734 -13.672 1 83.44 273 VAL B C 1
ATOM 4599 O O . VAL B 1 273 ? -15.773 -12.75 -13.102 1 83.44 273 VAL B O 1
ATOM 4602 N N . SER B 1 274 ? -16.469 -14.867 -13.133 1 83.06 274 SER B N 1
ATOM 4603 C CA . SER B 1 274 ? -16.297 -15.008 -11.695 1 83.06 274 SER B CA 1
ATOM 4604 C C . SER B 1 274 ? -14.836 -14.797 -11.297 1 83.06 274 SER B C 1
ATOM 4606 O O . SER B 1 274 ? -14.555 -14.07 -10.336 1 83.06 274 SER B O 1
ATOM 4608 N N . VAL B 1 275 ? -14.008 -15.289 -12.062 1 86.69 275 VAL B N 1
ATOM 4609 C CA . VAL B 1 275 ? -12.586 -15.219 -11.742 1 86.69 275 VAL B CA 1
ATOM 4610 C C . VAL B 1 275 ? -12.086 -13.789 -11.961 1 86.69 275 VAL B C 1
ATOM 4612 O O . VAL B 1 275 ? -11.281 -13.281 -11.18 1 86.69 275 VAL B O 1
ATOM 4615 N N . ILE B 1 276 ? -12.586 -13.141 -12.906 1 89.31 276 ILE B N 1
ATOM 4616 C CA . ILE B 1 276 ? -12.203 -11.766 -13.195 1 89.31 276 ILE B CA 1
ATOM 4617 C C . ILE B 1 276 ? -12.664 -10.844 -12.07 1 89.31 276 ILE B C 1
ATOM 4619 O O . ILE B 1 276 ? -11.898 -10.008 -11.586 1 89.31 276 ILE B O 1
ATOM 4623 N N . LEU B 1 277 ? -13.828 -11.125 -11.672 1 88.12 277 LEU B N 1
ATOM 4624 C CA . LEU B 1 277 ? -14.375 -10.305 -10.602 1 88.12 277 LEU B CA 1
ATOM 4625 C C . LEU B 1 277 ? -13.633 -10.539 -9.297 1 88.12 277 LEU B C 1
ATOM 4627 O O . LEU B 1 277 ? -13.398 -9.602 -8.531 1 88.12 277 LEU B O 1
ATOM 4631 N N . GLN B 1 278 ? -13.258 -11.703 -9.102 1 86.44 278 GLN B N 1
ATOM 4632 C CA . GLN B 1 278 ? -12.484 -12.031 -7.906 1 86.44 278 GLN B CA 1
ATOM 4633 C C . GLN B 1 278 ? -11.117 -11.344 -7.934 1 86.44 278 GLN B C 1
ATOM 4635 O O . GLN B 1 278 ? -10.656 -10.844 -6.906 1 86.44 278 GLN B O 1
ATOM 4640 N N . GLY B 1 279 ? -10.492 -11.391 -9.055 1 91.88 279 GLY B N 1
ATOM 4641 C CA . GLY B 1 279 ? -9.211 -10.711 -9.211 1 91.88 279 GLY B CA 1
ATOM 4642 C C . GLY B 1 279 ? -9.305 -9.211 -8.984 1 91.88 279 GLY B C 1
ATOM 4643 O O . GLY B 1 279 ? -8.469 -8.633 -8.281 1 91.88 279 GLY B O 1
ATOM 4644 N N . LEU B 1 280 ? -10.336 -8.641 -9.492 1 92.19 280 LEU B N 1
ATOM 4645 C CA . LEU B 1 280 ? -10.555 -7.211 -9.297 1 92.19 280 LEU B CA 1
ATOM 4646 C C . LEU B 1 280 ? -10.828 -6.895 -7.828 1 92.19 280 LEU B C 1
ATOM 4648 O O . LEU B 1 280 ? -10.328 -5.895 -7.305 1 92.19 280 LEU B O 1
ATOM 4652 N N . ALA B 1 281 ? -11.578 -7.777 -7.23 1 89.12 281 ALA B N 1
ATOM 4653 C CA . ALA B 1 281 ? -11.891 -7.602 -5.812 1 89.12 281 ALA B CA 1
ATOM 4654 C C . ALA B 1 281 ? -10.617 -7.617 -4.965 1 89.12 281 ALA B C 1
ATOM 4656 O O . ALA B 1 281 ? -10.484 -6.836 -4.02 1 89.12 281 ALA B O 1
ATOM 4657 N N . SER B 1 282 ? -9.695 -8.453 -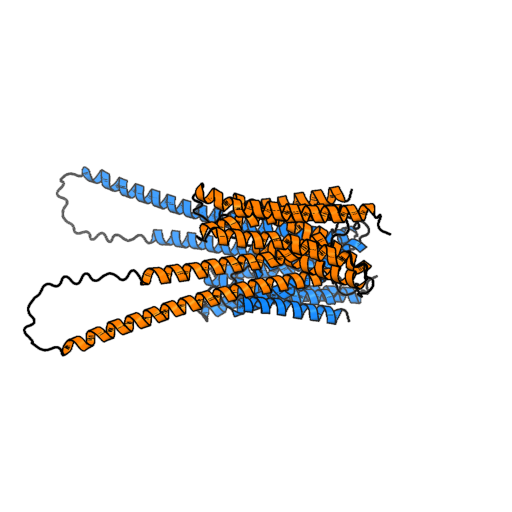5.289 1 91.31 282 SER B N 1
ATOM 4658 C CA . SER B 1 282 ? -8.43 -8.531 -4.57 1 91.31 282 SER B CA 1
ATOM 4659 C C . SER B 1 282 ? -7.66 -7.215 -4.664 1 91.31 282 SER B C 1
ATOM 4661 O O . SER B 1 282 ? -7.051 -6.773 -3.688 1 91.31 282 SER B O 1
ATOM 4663 N N . GLY B 1 283 ? -7.684 -6.582 -5.793 1 92.69 283 GLY B N 1
ATOM 4664 C CA . GLY B 1 283 ? -7.016 -5.305 -5.992 1 92.69 283 GLY B CA 1
ATOM 4665 C C . GLY B 1 283 ? -7.641 -4.176 -5.191 1 92.69 283 GLY B C 1
ATOM 4666 O O . GLY B 1 283 ? -6.934 -3.316 -4.664 1 92.69 283 GLY B O 1
ATOM 4667 N N . THR B 1 284 ? -8.961 -4.156 -5.148 1 90.44 284 THR B N 1
ATOM 4668 C CA . THR B 1 284 ? -9.633 -3.127 -4.359 1 90.44 284 THR B CA 1
ATOM 4669 C C . THR B 1 284 ? -9.273 -3.262 -2.883 1 90.44 284 THR B C 1
ATOM 4671 O O . THR B 1 284 ? -9.109 -2.26 -2.186 1 90.44 284 THR B O 1
ATOM 4674 N N . LEU B 1 285 ? -9.188 -4.508 -2.451 1 87.94 285 LEU B N 1
ATOM 4675 C CA . LEU B 1 285 ? -8.805 -4.754 -1.064 1 87.94 285 LEU B CA 1
ATOM 4676 C C . LEU B 1 285 ? -7.379 -4.285 -0.801 1 87.94 285 LEU B C 1
ATOM 4678 O O . LEU B 1 285 ? -7.082 -3.76 0.274 1 87.94 285 LEU B O 1
ATOM 4682 N N . LEU B 1 286 ? -6.547 -4.512 -1.803 1 92 286 LEU B N 1
ATOM 4683 C CA . LEU B 1 286 ? -5.168 -4.047 -1.696 1 92 286 LEU B CA 1
ATOM 4684 C C . LEU B 1 286 ? -5.121 -2.539 -1.466 1 92 286 LEU B C 1
ATOM 4686 O O . LEU B 1 286 ? -4.387 -2.062 -0.6 1 92 286 LEU B O 1
ATOM 4690 N N . TYR B 1 287 ? -5.875 -1.802 -2.178 1 90.06 287 TYR B N 1
ATOM 4691 C CA . TYR B 1 287 ? -5.93 -0.351 -2.037 1 90.06 287 TYR B CA 1
ATOM 4692 C C . TYR B 1 287 ? -6.398 0.046 -0.643 1 90.06 287 TYR B C 1
ATOM 4694 O O . TYR B 1 287 ? -5.801 0.918 -0.006 1 90.06 287 TYR B O 1
ATOM 4702 N N . VAL B 1 288 ? -7.445 -0.546 -0.189 1 84.5 288 VAL B N 1
ATOM 4703 C CA . VAL B 1 288 ? -8.047 -0.192 1.092 1 84.5 288 VAL B CA 1
ATOM 4704 C C . VAL B 1 288 ? -7.059 -0.474 2.223 1 84.5 288 VAL B C 1
ATOM 4706 O O . VAL B 1 288 ? -6.914 0.33 3.146 1 84.5 288 VAL B O 1
ATOM 4709 N N . VAL B 1 289 ? -6.438 -1.609 2.16 1 88.31 289 VAL B N 1
ATOM 4710 C CA . VAL B 1 289 ? -5.492 -1.993 3.201 1 88.31 289 VAL B CA 1
ATOM 4711 C C . VAL B 1 289 ? -4.391 -0.942 3.311 1 88.31 289 VAL B C 1
ATOM 4713 O O . VAL B 1 289 ? -4.102 -0.449 4.402 1 88.31 289 VAL B O 1
ATOM 4716 N N . PHE B 1 290 ? -3.83 -0.516 2.205 1 88.5 290 PHE B N 1
ATOM 4717 C CA . PHE B 1 290 ? -2.633 0.318 2.246 1 88.5 290 PHE B CA 1
ATOM 4718 C C . PHE B 1 290 ? -3.004 1.789 2.391 1 88.5 290 PHE B C 1
ATOM 4720 O O . PHE B 1 290 ? -2.34 2.533 3.115 1 88.5 290 PHE B O 1
ATOM 4727 N N . PHE B 1 291 ? -4.055 2.229 1.803 1 85.06 291 PHE B N 1
ATOM 4728 C CA . PHE B 1 291 ? -4.312 3.664 1.771 1 85.06 291 PHE B CA 1
ATOM 4729 C C . PHE B 1 291 ? -5.367 4.047 2.805 1 85.06 291 PHE B C 1
ATOM 4731 O O . PHE B 1 291 ? -5.355 5.164 3.326 1 85.06 291 PHE B O 1
ATOM 4738 N N . GLU B 1 292 ? -6.254 3.219 3.125 1 77.81 292 GLU B N 1
ATOM 4739 C CA . GLU B 1 292 ? -7.328 3.582 4.043 1 77.81 292 GLU B CA 1
ATOM 4740 C C . GLU B 1 292 ? -7.027 3.098 5.461 1 77.81 292 GLU B C 1
ATOM 4742 O O . GLU B 1 292 ? -7.43 3.734 6.438 1 77.81 292 GLU B O 1
ATOM 4747 N N . ILE B 1 293 ? -6.34 2.02 5.527 1 81.94 293 ILE B N 1
ATOM 4748 C CA . ILE B 1 293 ? -6.152 1.437 6.852 1 81.94 293 ILE B CA 1
ATOM 4749 C C . ILE B 1 293 ? -4.738 1.724 7.348 1 81.94 293 ILE B C 1
ATOM 4751 O O . ILE B 1 293 ? -4.555 2.297 8.422 1 81.94 293 ILE B O 1
ATOM 4755 N N . LEU B 1 294 ? -3.734 1.439 6.527 1 83.19 294 LEU B N 1
ATOM 4756 C CA . LEU B 1 294 ? -2.359 1.489 7.012 1 83.19 294 LEU B CA 1
ATOM 4757 C C . LEU B 1 294 ? -1.775 2.889 6.848 1 83.19 294 LEU B C 1
ATOM 4759 O O . LEU B 1 294 ? -0.844 3.266 7.562 1 83.19 294 LEU B O 1
ATOM 4763 N N . SER B 1 295 ? -2.188 3.697 5.871 1 73.12 295 SER B N 1
ATOM 4764 C CA . SER B 1 295 ? -1.615 5.016 5.625 1 73.12 295 SER B CA 1
ATOM 4765 C C . SER B 1 295 ? -2.152 6.047 6.613 1 73.12 295 SER B C 1
ATOM 4767 O O . SER B 1 295 ? -1.612 7.148 6.727 1 73.12 295 SER B O 1
ATOM 4769 N N . GLU B 1 296 ? -3.141 5.707 7.316 1 60.06 296 GLU B N 1
ATOM 4770 C CA . GLU B 1 296 ? -3.701 6.684 8.25 1 60.06 296 GLU B CA 1
ATOM 4771 C C . GLU B 1 296 ? -2.668 7.109 9.289 1 60.06 296 GLU B C 1
ATOM 4773 O O . GLU B 1 296 ? -1.713 6.379 9.555 1 60.06 296 GLU B O 1
ATOM 4778 N N . ASP B 1 297 ? -2.84 8.352 9.742 1 57.28 297 ASP B N 1
ATOM 4779 C CA . ASP B 1 297 ? -1.983 9.102 10.648 1 57.28 297 ASP B CA 1
ATOM 4780 C C . ASP B 1 297 ? -1.433 8.195 11.758 1 57.28 297 ASP B C 1
ATOM 4782 O O . ASP B 1 297 ? -2.197 7.562 12.484 1 57.28 297 ASP B O 1
ATOM 4786 N N . ARG B 1 298 ? -0.184 7.738 11.5 1 59.47 298 ARG B N 1
ATOM 4787 C CA . ARG B 1 298 ? 0.55 6.836 12.375 1 59.47 298 ARG B CA 1
ATOM 4788 C C . ARG B 1 298 ? 0.854 7.5 13.719 1 59.47 298 ARG B C 1
ATOM 4790 O O . ARG B 1 298 ? 2.004 7.844 14 1 59.47 298 ARG B O 1
ATOM 4797 N N . LYS B 1 299 ? -0.26 7.875 14.469 1 58.16 299 LYS B N 1
ATOM 4798 C CA . LYS B 1 299 ? -0.019 8.438 15.797 1 58.16 299 LYS B CA 1
ATOM 4799 C C . LYS B 1 299 ? 0.694 7.434 16.703 1 58.16 299 LYS B C 1
ATOM 4801 O O . LYS B 1 299 ? 1.55 7.812 17.5 1 58.16 299 LYS B O 1
ATOM 4806 N N . SER B 1 300 ? 0.292 6.258 16.703 1 63.91 300 SER B N 1
ATOM 4807 C CA . SER B 1 300 ? 0.865 5.23 17.562 1 63.91 300 SER B CA 1
ATOM 4808 C C . SER B 1 300 ? 1.805 4.316 16.781 1 63.91 300 SER B C 1
ATOM 4810 O O . SER B 1 300 ? 1.911 3.125 17.094 1 63.91 300 SER B O 1
ATOM 4812 N N . GLY B 1 301 ? 2.625 4.711 16.016 1 77.44 301 GLY B N 1
ATOM 4813 C CA . GLY B 1 301 ? 3.475 4.133 14.984 1 77.44 301 GLY B CA 1
ATOM 4814 C C . GLY B 1 301 ? 3.799 2.672 15.227 1 77.44 301 GLY B C 1
ATOM 4815 O O . GLY B 1 301 ? 3.287 1.792 14.531 1 77.44 301 GLY B O 1
ATOM 4816 N N . ILE B 1 302 ? 4.344 2.311 16.484 1 85.38 302 ILE B N 1
ATOM 4817 C CA . ILE B 1 302 ? 4.828 0.952 16.703 1 85.38 302 ILE B CA 1
ATOM 4818 C C . ILE B 1 302 ? 3.672 0.048 17.109 1 85.38 302 ILE B C 1
ATOM 4820 O O . ILE B 1 302 ? 3.648 -1.137 16.781 1 85.38 302 ILE B O 1
ATOM 4824 N N . LYS B 1 303 ? 2.74 0.598 17.938 1 89.06 303 LYS B N 1
ATOM 4825 C CA . LYS B 1 303 ? 1.585 -0.2 18.328 1 89.06 303 LYS B CA 1
ATOM 4826 C C . LYS B 1 303 ? 0.745 -0.603 17.125 1 89.06 303 LYS B C 1
ATOM 4828 O O . LYS B 1 303 ? 0.205 -1.71 17.078 1 89.06 303 LYS B O 1
ATOM 4833 N N . GLN B 1 304 ? 0.7 0.263 16.266 1 89.81 304 GLN B N 1
ATOM 4834 C CA . GLN B 1 304 ? -0.034 -0.023 15.047 1 89.81 304 GLN B CA 1
ATOM 4835 C C . GLN B 1 304 ? 0.629 -1.149 14.258 1 89.81 304 GLN B C 1
ATOM 4837 O O . GLN B 1 304 ? -0.055 -2.016 13.703 1 89.81 304 GLN B O 1
ATOM 4842 N N . TYR B 1 305 ? 1.913 -1.123 14.242 1 92.62 305 TYR B N 1
ATOM 4843 C CA . TYR B 1 305 ? 2.65 -2.184 13.562 1 92.62 305 TYR B CA 1
ATOM 4844 C C . TYR B 1 305 ? 2.316 -3.547 14.164 1 92.62 305 TYR B C 1
ATOM 4846 O O . TYR B 1 305 ? 2.027 -4.496 13.43 1 92.62 305 TYR B O 1
ATOM 4854 N N . PHE B 1 306 ? 2.34 -3.609 15.414 1 93.75 306 PHE B N 1
ATOM 4855 C CA . PHE B 1 306 ? 2.109 -4.883 16.078 1 93.75 306 PHE B CA 1
ATOM 4856 C C . PHE B 1 306 ? 0.661 -5.328 15.922 1 93.75 306 PHE B C 1
ATOM 4858 O O . PHE B 1 306 ? 0.378 -6.523 15.836 1 93.75 306 PHE B O 1
ATOM 4865 N N . ALA B 1 307 ? -0.228 -4.398 15.859 1 92.5 307 ALA B N 1
ATOM 4866 C CA . ALA B 1 307 ? -1.631 -4.734 15.625 1 92.5 307 ALA B CA 1
ATOM 4867 C C . ALA B 1 307 ? -1.822 -5.355 14.242 1 92.5 307 ALA B C 1
ATOM 4869 O O . ALA B 1 307 ? -2.52 -6.363 14.102 1 92.5 307 ALA B O 1
ATOM 4870 N N . VAL B 1 308 ? -1.19 -4.75 13.281 1 93.38 308 VAL B N 1
ATOM 4871 C CA . VAL B 1 308 ? -1.282 -5.277 11.922 1 93.38 308 VAL B CA 1
ATOM 4872 C C . VAL B 1 308 ? -0.67 -6.672 11.867 1 93.38 308 VAL B C 1
ATOM 4874 O O . VAL B 1 308 ? -1.253 -7.59 11.281 1 93.38 308 VAL B O 1
ATOM 4877 N N . LEU B 1 309 ? 0.48 -6.793 12.5 1 95.69 309 LEU B N 1
ATOM 4878 C CA . LEU B 1 309 ? 1.176 -8.078 12.516 1 95.69 309 LEU B CA 1
ATOM 4879 C C . LEU B 1 309 ? 0.335 -9.141 13.211 1 95.69 309 LEU B C 1
ATOM 4881 O O . LEU B 1 309 ? 0.253 -10.281 12.742 1 95.69 309 LEU B O 1
ATOM 4885 N N . LEU B 1 310 ? -0.275 -8.789 14.25 1 94.94 310 LEU B N 1
ATOM 4886 C CA . LEU B 1 310 ? -1.124 -9.711 14.984 1 94.94 310 LEU B CA 1
ATOM 4887 C C . LEU B 1 310 ? -2.297 -10.18 14.125 1 94.94 310 LEU B C 1
ATOM 4889 O O . LEU B 1 310 ? -2.609 -11.367 14.086 1 94.94 310 LEU B O 1
ATOM 4893 N N . GLY B 1 311 ? -2.979 -9.25 13.562 1 93.94 311 GLY B N 1
ATOM 4894 C CA . GLY B 1 311 ? -4.055 -9.617 12.656 1 93.94 311 GLY B CA 1
ATOM 4895 C C . GLY B 1 311 ? -3.615 -10.578 11.562 1 93.94 311 GLY B C 1
ATOM 4896 O O . GLY B 1 311 ? -4.312 -11.555 11.273 1 93.94 311 GLY B O 1
ATOM 4897 N N . PHE B 1 312 ? -2.469 -10.258 11.016 1 94.69 312 PHE B N 1
ATOM 4898 C CA . PHE B 1 312 ? -1.907 -11.109 9.977 1 94.69 312 PHE B CA 1
ATOM 4899 C C . PHE B 1 312 ? -1.642 -12.516 10.5 1 94.69 312 PHE B C 1
ATOM 4901 O O . PHE B 1 312 ? -2.018 -13.5 9.867 1 94.69 312 PHE B O 1
ATOM 4908 N N . ILE B 1 313 ? -1.012 -12.609 11.648 1 94.25 313 ILE B N 1
ATOM 4909 C CA . ILE B 1 313 ? -0.619 -13.891 12.242 1 94.25 313 ILE B CA 1
ATOM 4910 C C . ILE B 1 313 ? -1.864 -14.703 12.594 1 94.25 313 ILE B C 1
ATOM 4912 O O . ILE B 1 313 ? -1.9 -15.914 12.383 1 94.25 313 ILE B O 1
ATOM 4916 N N . VAL B 1 314 ? -2.863 -14.109 13.102 1 91.19 314 VAL B N 1
ATOM 4917 C CA . VAL B 1 314 ? -4.105 -14.773 13.477 1 91.19 314 VAL B CA 1
ATOM 4918 C C . VAL B 1 314 ? -4.746 -15.398 12.234 1 91.19 314 VAL B C 1
ATOM 4920 O O . VAL B 1 314 ? -5.121 -16.578 12.242 1 91.19 314 VAL B O 1
ATOM 4923 N N . MET B 1 315 ? -4.855 -14.648 11.211 1 90.44 315 MET B N 1
ATOM 4924 C CA . MET B 1 315 ? -5.484 -15.148 9.992 1 90.44 315 MET B CA 1
ATOM 4925 C C . MET B 1 315 ? -4.633 -16.234 9.344 1 90.44 315 MET B C 1
ATOM 4927 O O . MET B 1 315 ? -5.164 -17.219 8.812 1 90.44 315 MET B O 1
ATOM 4931 N N . PHE B 1 316 ? -3.34 -16 9.367 1 91 316 PHE B N 1
ATOM 4932 C CA . PHE B 1 316 ? -2.43 -17.016 8.844 1 91 316 PHE B CA 1
ATOM 4933 C C . PHE B 1 316 ? -2.588 -18.328 9.602 1 91 316 PHE B C 1
ATOM 4935 O O . PHE B 1 316 ? -2.555 -19.406 9 1 91 316 PHE B O 1
ATOM 4942 N N . GLY B 1 317 ? -2.719 -18.234 10.914 1 87.5 317 GLY B N 1
ATOM 4943 C CA . GLY B 1 317 ? -2.953 -19.422 11.727 1 87.5 317 GLY B CA 1
ATOM 4944 C C . GLY B 1 317 ? -4.23 -20.156 11.367 1 87.5 317 GLY B C 1
ATOM 4945 O O . GLY B 1 317 ? -4.246 -21.391 11.297 1 87.5 317 GLY B O 1
ATOM 4946 N N . ILE B 1 318 ? -5.246 -19.484 11.062 1 83.75 318 ILE B N 1
ATOM 4947 C CA . ILE B 1 318 ? -6.523 -20.078 10.672 1 83.75 318 ILE B CA 1
ATOM 4948 C C . ILE B 1 318 ? -6.379 -20.781 9.328 1 83.75 318 ILE B C 1
ATOM 4950 O O . ILE B 1 318 ? -6.949 -21.844 9.117 1 83.75 318 ILE B O 1
ATOM 4954 N N . THR B 1 319 ? -5.648 -20.141 8.391 1 79.19 319 THR B N 1
ATOM 4955 C CA . THR B 1 319 ? -5.398 -20.734 7.086 1 79.19 319 THR B CA 1
ATOM 4956 C C . THR B 1 319 ? -4.676 -22.062 7.23 1 79.19 319 THR B C 1
ATOM 4958 O O . THR B 1 319 ? -4.977 -23.031 6.512 1 79.19 319 THR B O 1
ATOM 4961 N N . PHE B 1 320 ? -3.766 -22.094 8.117 1 76 320 PHE B N 1
ATOM 4962 C CA . PHE B 1 320 ? -2.984 -23.297 8.359 1 76 320 PHE B CA 1
ATOM 4963 C C . PHE B 1 320 ? -3.84 -24.375 9.008 1 76 320 PHE B C 1
ATOM 4965 O O . PHE B 1 320 ? -3.697 -25.562 8.695 1 76 320 PHE B O 1
ATOM 4972 N N . LEU B 1 321 ? -4.676 -24.016 9.914 1 72.88 321 LEU B N 1
ATOM 4973 C CA . LEU B 1 321 ? -5.531 -24.969 10.609 1 72.88 321 LEU B CA 1
ATOM 4974 C C . LEU B 1 321 ? -6.582 -25.547 9.672 1 72.88 321 LEU B C 1
ATOM 4976 O O . LEU B 1 321 ? -7.012 -26.688 9.844 1 72.88 321 LEU B O 1
ATOM 4980 N N . GLU B 1 322 ? -6.977 -24.781 8.703 1 62.78 322 GLU B N 1
ATOM 4981 C CA . GLU B 1 322 ? -7.973 -25.25 7.742 1 62.78 322 GLU B CA 1
ATOM 4982 C C . GLU B 1 322 ? -7.359 -26.219 6.734 1 62.78 322 GLU B C 1
ATOM 4984 O O . GLU B 1 322 ? -8.047 -27.094 6.207 1 62.78 322 GLU B O 1
ATOM 4989 N N . SER B 1 323 ? -6.117 -25.969 6.297 1 58.97 323 SER B N 1
ATOM 4990 C CA . SER B 1 323 ? -5.457 -26.859 5.34 1 58.97 323 SER B CA 1
ATOM 4991 C C . SER B 1 323 ? -5.152 -28.219 5.965 1 58.97 323 SER B C 1
ATOM 4993 O O . SER B 1 323 ? -5.055 -29.219 5.258 1 58.97 323 SER B O 1
ATOM 4995 N N . ASP B 1 324 ? -4.973 -28.344 7.258 1 49.78 324 ASP B N 1
ATOM 4996 C CA . ASP B 1 324 ? -4.766 -29.641 7.906 1 49.78 324 ASP B CA 1
ATOM 4997 C C . ASP B 1 324 ? -6.098 -30.344 8.156 1 49.78 324 ASP B C 1
ATOM 4999 O O . ASP B 1 324 ? -6.184 -31.562 8.047 1 49.78 324 ASP B O 1
#

Solvent-accessible surface area (backbone atoms only — not comparable to full-atom values): 32831 Å² total; per-residue (Å²): 128,77,55,65,68,54,51,50,46,24,53,48,47,49,50,50,48,30,50,49,51,28,52,50,23,39,51,42,16,48,44,38,64,63,37,50,76,69,48,78,66,82,61,59,46,74,69,36,68,68,52,42,32,45,38,20,21,15,29,14,21,40,52,37,42,36,48,58,41,47,44,53,48,31,39,50,54,50,61,70,57,70,73,56,83,59,87,78,44,56,55,40,46,47,34,20,49,50,19,23,51,51,46,52,49,52,48,41,52,49,50,50,52,49,52,52,49,50,50,50,49,49,49,52,50,50,52,52,51,53,52,54,53,54,55,56,56,57,62,59,65,67,62,71,70,76,73,80,76,80,66,78,77,75,77,72,78,72,76,75,74,75,72,71,61,67,61,53,55,58,51,48,56,50,45,53,50,50,50,48,50,52,48,47,53,45,50,55,53,30,52,45,34,24,32,48,17,25,44,43,24,55,46,86,42,40,68,56,32,52,52,44,46,53,38,49,50,48,29,49,42,53,48,26,31,38,50,23,34,40,40,52,64,71,66,50,59,66,68,58,47,50,51,53,36,44,53,49,20,48,28,32,34,51,16,22,50,52,16,42,60,44,62,69,43,84,45,72,69,33,52,55,50,50,44,50,50,40,16,26,22,40,7,26,50,50,42,42,35,51,60,66,43,62,58,43,85,68,82,55,50,62,62,38,49,51,25,20,50,48,22,24,51,54,47,50,50,50,53,54,62,68,74,105,128,78,55,66,68,54,52,50,46,22,53,49,46,47,50,48,48,32,51,49,51,26,52,51,23,38,51,40,16,48,43,36,64,62,38,49,76,69,47,77,64,81,64,58,48,75,71,36,67,67,52,42,33,45,39,20,20,15,29,14,22,40,52,36,43,36,48,56,41,47,44,53,49,30,39,51,54,49,60,70,58,68,73,55,82,59,87,79,45,55,55,39,45,47,34,20,50,50,18,23,52,52,46,50,47,52,48,42,50,48,51,50,52,49,51,51,50,50,48,49,50,49,49,52,51,49,52,52,50,52,52,53,51,52,55,57,58,56,62,61,63,66,63,70,70,74,72,81,75,81,66,79,75,77,77,71,78,72,75,74,75,76,73,72,61,67,62,53,54,59,52,49,56,50,47,52,51,50,51,47,50,50,48,46,54,46,50,55,53,29,53,46,33,23,32,48,16,25,42,43,22,56,47,86,40,38,68,56,32,52,52,44,46,51,38,49,50,47,30,50,42,54,49,26,30,38,50,23,34,42,42,50,65,70,64,51,58,67,68,57,46,50,50,52,35,44,54,50,21,47,28,30,33,50,16,23,50,52,17,42,60,44,62,68,42,83,45,71,69,32,54,53,51,49,43,50,51,40,16,25,22,41,8,27,49,52,43,42,34,51,60,65,42,62,58,42,85,67,81,55,49,63,61,39,50,51,25,20,50,46,23,23,51,54,46,49,51,51,55,54,62,67,74,104

pLDDT: mean 76.64, std 17.6, range [29.55, 95.69]

Secondary structure (DSSP, 8-state):
---HHHHHHHHHHHHHHHHHHHHHHHHHHHHHHHHHTTS---S-GGGSHHHHHHHHHHHHHHHHIIIIIIHHHHHHHHHHT--S-TTT--HHHHHHHHHHHHHHHHHHHHHHHHHHHHHHHHHHHHHHHHHHHHHHHHHHHGGGS------------------THHHHHHHHHHHHHHHHHHHHHHHHHHHHHHHHHHHHHT-SSHHHHHHHHHHHHHHHHHHHHHHHHHHHHTT--HHHHHHHHHHHHHHHHHHHHHHHHHHHS--HHHHHHHHHHHHHHHHHHHHIIIIIIISS--TTHHHHHHHHHHHHHHHHHHHHHHH-/---HHHHHHHHHHHHHHHHHHHHHHHHHHHHHHHHHTTS---S-GGGSHHHHHHHHHHHHHHHHIIIIIIHHHHHHHHHHT--S-TTT--HHHHHHHHHHHHHHHHHHHHHHHHHHHHHHHHHHHHHHHHHHHHHHHHHHHGGG-------------------THHHHHHHHHHHHHHHHHHHHHHHHHHHHHHHHHHHHHT-SSHHHHHHHHHHHHHHHHHHHHHHHHHHHHTT--HHHHHHHHHHHHHHHHHHHHHHHHHHHS--HHHHHHHHHHHHHHHHHHHHIIIIIIISS--TTHHHHHHHHHHHHHHHHHHHHHHH-

InterPro domains:
  IPR003689 Zinc/iron permease [PF02535] (12-318)

Foldseek 3Di:
DPDPVFQVLLVVLLVVLLVCLLVLLLCLLLVLVVCVVPDVPQDQPCVDPVLLLLQLLLLLLLVQCLPVPLLVVLQVLVVVLVPDPCVPDVVLVVLLQVLQVVLVVLLVVLVVVLVVLVVVLVVVVVVVVVVVVVVVVVVVPVVPPPDDDPPPPPVPPPPPPPPPVPVVVVVVSLQVSLLSVLLSVLVSLLVLLLLLLLLLLQDRGSLVNVLSSVSCCSNSSSVSNSSSNSCVSSVHDSVSSSVSSSSSSNSSSNSSVVNNVLNVPPDSVSSVVSSSSSSSSSNSSVNCSVPVRVVPDCPVVVSSVVSSVNSNVVSVVVVVVVVD/DPDPVFQVLLVVLLVVLLVCLLVLLLCLLLVLVVCVVPDVPQDQPCVDPVLLLLQLLLLLLLVQCLPVPLLVVLQVLVVVLVPDPCVPDVVLVVLLQVLQVVLVVLLVVLVVVLVVLVVVLVVVVVVVVVVVVVVVVVVVPVVPPPDDDPPPPPVPPPPPPPPPVPVVVVVVSLQVSLLSVLLSVLVSLLVLLLLLLLLLLQDRGSLVNVLSSVSCCSNSSSVSNSSSNSCVSSVHDSVSSSVSSSSSSNSSSNSNVVNNVLNVPPDSVSSVVSSSSSSSSSNSSVNCSVPVRVVPDCPVVVSSVVSSVNSNVVSVVVVVVVVD

Organism: Tenebrio molitor (NCBI:txid7067)

Radius of gyration: 31.72 Å; Cα contacts (8 Å, |Δi|>4): 764; chains: 2; bounding box: 70×105×81 Å